Protein AF-0000000083950173 (afdb_homodimer)

pLDDT: mean 93.47, std 9.13, range [44.09, 98.94]

Nearest PDB structures (foldseek):
  7s5m-assembly2_D  TM=9.036E-01  e=3.190E-33  Mycolicibacterium smegmatis MC2 155
  2w8v-assembly1_A-2  TM=9.060E-01  e=9.647E-32  Sphingomonas paucimobilis
  4bmk-assembly1_B  TM=8.838E-01  e=9.023E-31  Sphingomonas paucimobilis
  7yjm-assembly1_A  TM=8.631E-01  e=2.759E-30  Arabidopsis thaliana
  7yjk-assembly1_E  TM=8.741E-01  e=1.116E-29  Arabidopsis thaliana

Secondary structure (DSSP, 8-state):
---HHHHHHHHHHHHHHTT----PPPBPPPPTT--EE-BSS-TT---EEEES---TTS-TT-HHHHHHHHHHHHHH-SS--S-TTTT--BHHHHHHHHHHHHHHT-SEEEEESSHHHHHHHHHHHH--TT-EEEEETT--HHHHHHHHHHT-EEEEE-TT-HHHHHHHHHHSTT-EEEEESB-TTT--B--HHHHHHHHHHHTPPEEEE-TTTTTTS--TTS--SEEEEESSSTT-SS-EEEEE-HHHHHHHHHH-HHHHTSPPPPHHHHHHHHHHHHHHHHS-HHHHHHHHHHHHHHHHHHTT--PPS-SSSEEEEEEESHHHHHHHHHHHHHTTEEEEEE-TTSS-TT-EEEEEE--TT--HHHHHHHHHHHHHHH-/---HHHHHHHHHHHHHHTT----PPEEE--STT-BEEESTTTTTSSPBEEES---TTS-TT-HHHHHHHHHHHHHH-SS--S-TTTT--BHHHHHHHHHHHHHHT-SEEEEESSHHHHHHHHHHHH--TT-EEEEETT--HHHHHHHHHHT-EEEEE-TT-HHHHHHHHHHSTT-EEEEESB-TTT--B--HHHHHHHHHHHTPPEEEE-TTTTTTS--TTS--SEEEEESSSTT-SS-EEEEE-HHHHHHHHHH-HHHHTSPPPPHHHHHHHHHHHHHHHHS-HHHHHHHHHHHHHHHHHHTT--PPS-SSSEEEEEEESHHHHHHHHHHHHHTTEEEEEE-TTSS-TT-EEEEEE--TT--HHHHHHHHHHHHHHH-

Radius of gyration: 25.6 Å; Cα contacts (8 Å, |Δi|>4): 1774; chains: 2; bounding box: 59×82×64 Å

Sequence (758 aa):
MTSLLDKMARRREELARGGLLRQRRCFAAASGRERLLHPVAQATGKPLLDFAANDYLGLARHPKVISALAKGAESYGCGSGASPLVSGYSEAHLKLEQGLCRTLGAEAALLFSCGFAANTALMKTLFSAEDTVIADKLVHASMIDGLRDSKAKIRRFAHNDMAAATRLLARHPGSAVLTETVFSMDGDRAPLGKLSHLCQEHGSPLILDDAHGFGLFESSSLPVFARLVTFGKALGGQGAAIVGSQELIDYLVANAREYIYSTALSPACCIGVLEALELIQQEPLLERLNANIALFRRSCQVAGISLMPSESPIQPLLVGESDRCMALAARLLERGFLVGAIRPPTVPKGSARLRITLSAEHREQDILALASALAELMAMTSLLDKMARRREELARGGLLRQRRCFAAASGRERLLHPVAQATGKPLLDFAANDYLGLARHPKVISALAKGAESYGCGSGASPLVSGYSEAHLKLEQGLCRTLGAEAALLFSCGFAANTALMKTLFSAEDTVIADKLVHASMIDGLRDSKAKIRRFAHNDMAAATRLLARHPGSAVLTETVFSMDGDRAPLGKLSHLCQEHGSPLILDDAHGFGLFESSSLPVFARLVTFGKALGGQGAAIVGSQELIDYLVANAREYIYSTALSPACCIGVLEALELIQQEPLLERLNANIALFRRSCQVAGISLMPSESPIQPLLVGESDRCMALAARLLERGFLVGAIRPPTVPKGSARLRITLSAEHREQDILALASALAELMA

Solvent-accessible surface area (backbone atoms only — not comparable to full-atom values): 36680 Å² total; per-residue (Å²): 129,82,46,71,68,54,52,50,51,52,51,48,51,52,29,53,75,67,68,57,66,68,66,74,56,45,22,39,71,32,76,75,78,55,52,47,37,32,46,58,88,46,76,82,50,67,58,22,41,61,23,49,44,40,30,32,46,45,33,22,62,28,68,67,24,43,50,30,22,39,50,21,12,65,36,58,9,41,11,27,17,18,21,30,73,71,55,14,26,30,46,39,48,51,52,32,32,50,50,48,16,65,73,38,72,40,73,25,49,43,77,29,52,28,48,42,56,42,36,22,29,50,31,41,58,73,38,33,65,90,35,53,35,37,29,38,63,69,51,57,67,37,48,51,53,12,31,56,64,21,45,32,42,77,44,70,25,58,69,80,35,63,70,46,44,51,53,51,40,70,76,41,69,51,30,37,37,40,43,35,45,29,34,87,75,50,15,34,63,47,62,53,70,64,50,41,51,53,24,58,75,52,64,18,46,36,35,36,40,21,47,71,21,50,90,75,54,93,60,51,84,55,79,52,58,35,36,34,38,38,21,28,20,40,36,7,15,52,16,19,33,42,35,22,43,53,67,57,44,55,48,40,67,59,56,16,58,72,52,59,71,20,61,28,48,27,24,10,40,28,31,16,34,41,44,31,58,52,43,64,75,73,45,70,37,62,61,44,26,52,52,47,48,51,50,43,54,51,48,23,49,76,59,71,47,76,60,50,75,47,89,44,54,33,48,19,34,76,60,21,46,51,68,61,26,48,50,51,41,50,54,36,42,76,73,26,34,40,53,35,65,48,35,64,87,84,34,60,84,64,51,7,20,37,37,32,25,48,27,32,56,63,48,67,67,58,44,52,49,49,38,50,50,49,41,63,69,71,99,129,82,46,70,67,54,50,50,50,52,52,50,51,53,29,54,75,67,70,58,67,67,67,73,55,36,22,37,68,23,93,61,92,54,44,27,47,38,59,48,69,78,38,91,62,58,63,28,45,74,22,46,42,40,31,30,44,43,34,21,63,28,67,67,23,43,51,30,22,38,50,21,12,68,34,57,8,42,11,28,19,20,21,31,71,70,60,14,26,32,45,40,49,49,52,31,33,50,51,50,17,65,74,39,72,40,72,26,50,44,76,28,54,28,48,41,56,42,35,23,29,50,31,40,57,74,39,31,63,89,36,55,37,37,29,38,62,70,49,57,65,36,47,52,51,12,31,56,65,22,46,32,42,78,43,68,24,59,69,80,33,64,68,46,44,50,53,52,41,71,76,40,69,50,30,38,37,39,45,37,45,30,35,90,74,52,16,34,62,47,62,54,71,62,51,42,50,53,24,60,75,54,64,18,46,37,35,36,40,23,47,72,22,50,90,75,52,93,59,50,84,55,80,53,56,34,35,34,38,38,22,29,19,41,36,7,15,53,16,19,31,44,35,23,43,54,68,57,42,55,48,41,66,58,58,18,57,70,53,61,72,20,61,28,49,27,25,10,41,29,32,15,34,41,42,31,59,52,43,66,75,74,45,70,37,61,59,42,25,51,51,46,47,51,49,42,54,52,47,23,49,75,58,69,45,76,62,50,75,47,90,45,54,34,47,19,34,78,59,22,46,50,68,59,26,50,49,52,41,51,53,36,41,76,72,26,34,39,53,33,65,47,34,64,87,83,35,60,84,64,52,6,20,36,36,32,24,48,30,31,69,62,48,70,68,57,45,53,49,50,38,51,51,50,38,60,71,71,99

Structure (mmCIF, N/CA/C/O backbone):
data_AF-0000000083950173-model_v1
#
loop_
_entity.id
_entity.type
_entity.pdbx_description
1 polymer '8-amino-7-oxononanoate synthase'
#
loop_
_atom_site.group_PDB
_atom_site.id
_atom_site.type_symbol
_atom_site.label_atom_id
_atom_site.label_alt_id
_atom_site.label_comp_id
_atom_site.label_asym_id
_atom_site.label_entity_id
_atom_site.label_seq_id
_atom_site.pdbx_PDB_ins_code
_atom_site.Cartn_x
_atom_site.Cartn_y
_atom_site.Cartn_z
_atom_site.occupancy
_atom_site.B_iso_or_equiv
_atom_site.auth_seq_id
_atom_site.auth_comp_id
_atom_site.auth_asym_id
_atom_site.auth_atom_id
_atom_site.pdbx_PDB_model_num
ATOM 1 N N . MET A 1 1 ? -31.109 7.871 -10.703 1 52.56 1 MET A N 1
ATOM 2 C CA . MET A 1 1 ? -29.766 7.328 -10.469 1 52.56 1 MET A CA 1
ATOM 3 C C . MET A 1 1 ? -29.812 6.18 -9.469 1 52.56 1 MET A C 1
ATOM 5 O O . MET A 1 1 ? -30.484 6.281 -8.43 1 52.56 1 MET A O 1
ATOM 9 N N . THR A 1 2 ? -29.5 4.977 -9.891 1 69.19 2 THR A N 1
ATOM 10 C CA . THR A 1 2 ? -29.438 3.822 -9 1 69.19 2 THR A CA 1
ATOM 11 C C . THR A 1 2 ? -28.578 4.117 -7.777 1 69.19 2 THR A C 1
ATOM 13 O O . THR A 1 2 ? -27.484 4.66 -7.902 1 69.19 2 THR A O 1
ATOM 16 N N . SER A 1 3 ? -29.25 3.957 -6.691 1 87.81 3 SER A N 1
ATOM 17 C CA . SER A 1 3 ? -28.516 4.215 -5.457 1 87.81 3 SER A CA 1
ATOM 18 C C . SER A 1 3 ? -27.312 3.281 -5.324 1 87.81 3 SER A C 1
ATOM 20 O O . SER A 1 3 ? -27.25 2.24 -5.984 1 87.81 3 SER A O 1
ATOM 22 N N . LEU A 1 4 ? -26.312 3.672 -4.637 1 92 4 LEU A N 1
ATOM 23 C CA . LEU A 1 4 ? -25.141 2.84 -4.363 1 92 4 LEU A CA 1
ATOM 24 C C . LEU A 1 4 ? -25.562 1.496 -3.777 1 92 4 LEU A C 1
ATOM 26 O O . LEU A 1 4 ? -24.984 0.46 -4.117 1 92 4 LEU A O 1
ATOM 30 N N . LEU A 1 5 ? -26.562 1.485 -2.922 1 91.44 5 LEU A N 1
ATOM 31 C CA . LEU A 1 5 ? -27.031 0.255 -2.295 1 91.44 5 LEU A CA 1
ATOM 32 C C . LEU A 1 5 ? -27.625 -0.694 -3.332 1 91.44 5 LEU A C 1
ATOM 34 O O . LEU A 1 5 ? -27.391 -1.904 -3.271 1 91.44 5 LEU A O 1
ATOM 38 N N . ASP A 1 6 ? -28.359 -0.097 -4.227 1 92.62 6 ASP A N 1
ATOM 39 C CA . ASP A 1 6 ? -28.938 -0.904 -5.293 1 92.62 6 ASP A CA 1
ATOM 40 C C . ASP A 1 6 ? -27.859 -1.485 -6.199 1 92.62 6 ASP A C 1
ATOM 42 O O . ASP A 1 6 ? -27.938 -2.643 -6.617 1 92.62 6 ASP A O 1
ATOM 46 N N . LYS A 1 7 ? -26.938 -0.669 -6.488 1 93.06 7 LYS A N 1
ATOM 47 C CA . LYS A 1 7 ? -25.812 -1.114 -7.309 1 93.06 7 LYS A CA 1
ATOM 48 C C . LYS A 1 7 ? -25.078 -2.27 -6.641 1 93.06 7 LYS A C 1
ATOM 50 O O . LYS A 1 7 ? -24.719 -3.252 -7.301 1 93.06 7 LYS A O 1
ATOM 55 N N . MET A 1 8 ? -24.812 -2.162 -5.398 1 94.94 8 MET A N 1
ATOM 56 C CA . MET A 1 8 ? -24.109 -3.186 -4.637 1 94.94 8 MET A CA 1
ATOM 57 C C . MET A 1 8 ? -24.906 -4.477 -4.574 1 94.94 8 MET A C 1
ATOM 59 O O . MET A 1 8 ? -24.359 -5.57 -4.73 1 94.94 8 MET A O 1
ATOM 63 N N . ALA A 1 9 ? -26.172 -4.367 -4.379 1 94.12 9 ALA A N 1
ATOM 64 C CA . ALA A 1 9 ? -27.047 -5.535 -4.301 1 94.12 9 ALA A CA 1
ATOM 65 C C . ALA A 1 9 ? -27.094 -6.273 -5.633 1 94.12 9 ALA A C 1
ATOM 67 O O . ALA A 1 9 ? -27.047 -7.504 -5.672 1 94.12 9 ALA A O 1
ATOM 68 N N . ARG A 1 10 ? -27.219 -5.543 -6.664 1 94.31 10 ARG A N 1
ATOM 69 C CA . ARG A 1 10 ? -27.266 -6.129 -7.996 1 94.31 10 ARG A CA 1
ATOM 70 C C . ARG A 1 10 ? -25.969 -6.867 -8.32 1 94.31 10 ARG A C 1
ATOM 72 O O . ARG A 1 10 ? -26 -7.98 -8.852 1 94.31 10 ARG A O 1
ATOM 79 N N . ARG A 1 11 ? -24.859 -6.199 -8.039 1 93.38 11 ARG A N 1
ATOM 80 C CA . ARG A 1 11 ? -23.562 -6.82 -8.289 1 93.38 11 ARG A CA 1
ATOM 81 C C . ARG A 1 11 ? -23.391 -8.086 -7.457 1 93.38 11 ARG A C 1
ATOM 83 O O . ARG A 1 11 ? -22.844 -9.078 -7.938 1 93.38 11 ARG A O 1
ATOM 90 N N . ARG A 1 12 ? -23.828 -8.062 -6.238 1 92.06 12 ARG A N 1
ATOM 91 C CA . ARG A 1 12 ? -23.75 -9.227 -5.367 1 92.06 12 ARG A CA 1
ATOM 92 C C . ARG A 1 12 ? -24.547 -10.391 -5.949 1 92.06 12 ARG A C 1
ATOM 94 O O . ARG A 1 12 ? -24.094 -11.539 -5.93 1 92.06 12 ARG A O 1
ATOM 101 N N . GLU A 1 13 ? -25.672 -10.078 -6.418 1 93.56 13 GLU A N 1
ATOM 102 C CA . GLU A 1 13 ? -26.516 -11.102 -7.035 1 93.56 13 GLU A CA 1
ATOM 103 C C . GLU A 1 13 ? -25.859 -11.68 -8.281 1 93.56 13 GLU A C 1
ATOM 105 O O . GLU A 1 13 ? -25.922 -12.891 -8.516 1 93.56 13 GLU A O 1
ATOM 110 N N . GLU A 1 14 ? -25.297 -10.82 -9.008 1 92 14 GLU A N 1
ATOM 111 C CA . GLU A 1 14 ? -24.594 -11.25 -10.211 1 92 14 GLU A CA 1
ATOM 112 C C . GLU A 1 14 ? -23.453 -12.203 -9.875 1 92 14 GLU A C 1
ATOM 114 O O . GLU A 1 14 ? -23.281 -13.234 -10.523 1 92 14 GLU A O 1
ATOM 119 N N . LEU A 1 15 ? -22.688 -11.844 -8.891 1 88.19 15 LEU A N 1
ATOM 120 C CA . LEU A 1 15 ? -21.547 -12.672 -8.477 1 88.19 15 LEU A CA 1
ATOM 121 C C . LEU A 1 15 ? -22.031 -14 -7.895 1 88.19 15 LEU A C 1
ATOM 123 O O . LEU A 1 15 ? -21.438 -15.047 -8.156 1 88.19 15 LEU A O 1
ATOM 127 N N . ALA A 1 16 ? -23.062 -13.93 -7.113 1 88.06 16 ALA A N 1
ATOM 128 C CA . ALA A 1 16 ? -23.641 -15.141 -6.523 1 88.06 16 ALA A CA 1
ATOM 129 C C . ALA A 1 16 ? -24.109 -16.109 -7.602 1 88.06 16 ALA A C 1
ATOM 131 O O . ALA A 1 16 ? -23.859 -17.312 -7.512 1 88.06 16 ALA A O 1
ATOM 132 N N . ARG A 1 17 ? -24.734 -15.602 -8.609 1 87.19 17 ARG A N 1
ATOM 133 C CA . ARG A 1 17 ? -25.234 -16.422 -9.703 1 87.19 17 ARG A CA 1
ATOM 134 C C . ARG A 1 17 ? -24.094 -17.062 -10.484 1 87.19 17 ARG A C 1
ATOM 136 O O . ARG A 1 17 ? -24.219 -18.188 -10.977 1 87.19 17 ARG A O 1
ATOM 143 N N . GLY A 1 18 ? -22.984 -16.375 -10.531 1 79.5 18 GLY A N 1
ATOM 144 C CA . GLY A 1 18 ? -21.844 -16.875 -11.266 1 79.5 18 GLY A CA 1
ATOM 145 C C . GLY A 1 18 ? -20.906 -17.703 -10.406 1 79.5 18 GLY A C 1
ATOM 146 O O . GLY A 1 18 ? -19.891 -18.203 -10.898 1 79.5 18 GLY A O 1
ATOM 147 N N . GLY A 1 19 ? -21.266 -17.875 -9.156 1 77.25 19 GLY A N 1
ATOM 148 C CA . GLY A 1 19 ? -20.391 -18.609 -8.258 1 77.25 19 GLY A CA 1
ATOM 149 C C . GLY A 1 19 ? -19.078 -17.906 -7.992 1 77.25 19 GLY A C 1
ATOM 150 O O . GLY A 1 19 ? -18.047 -18.531 -7.797 1 77.25 19 GLY A O 1
ATOM 151 N N . LEU A 1 20 ? -19.094 -16.547 -8.031 1 77.44 20 LEU A N 1
ATOM 152 C CA . LEU A 1 20 ? -17.859 -15.773 -7.965 1 77.44 20 LEU A CA 1
ATOM 153 C C . LEU A 1 20 ? -17.75 -15.023 -6.641 1 77.44 20 LEU A C 1
ATOM 155 O O . LEU A 1 20 ? -16.891 -14.164 -6.473 1 77.44 20 LEU A O 1
ATOM 159 N N . LEU A 1 21 ? -18.688 -15.391 -5.766 1 81.12 21 LEU A N 1
ATOM 160 C CA . LEU A 1 21 ? -18.562 -14.766 -4.453 1 81.12 21 LEU A CA 1
ATOM 161 C C . LEU A 1 21 ? -17.281 -15.195 -3.76 1 81.12 21 LEU A C 1
ATOM 163 O O . LEU A 1 21 ? -16.875 -16.359 -3.84 1 81.12 21 LEU A O 1
ATOM 167 N N . ARG A 1 22 ? -16.594 -14.266 -3.215 1 81.56 22 ARG A N 1
ATOM 168 C CA . ARG A 1 22 ? -15.312 -14.508 -2.547 1 81.56 22 ARG A CA 1
ATOM 169 C C . ARG A 1 22 ? -15.484 -14.5 -1.031 1 81.56 22 ARG A C 1
ATOM 171 O O . ARG A 1 22 ? -16.328 -13.789 -0.498 1 81.56 22 ARG A O 1
ATOM 178 N N . GLN A 1 23 ? -14.828 -15.414 -0.463 1 80.75 23 GLN A N 1
ATOM 179 C CA . GLN A 1 23 ? -14.805 -15.477 0.994 1 80.75 23 GLN A CA 1
ATOM 180 C C . GLN A 1 23 ? -13.375 -15.531 1.523 1 80.75 23 GLN A C 1
ATOM 182 O O . GLN A 1 23 ? -12.508 -16.172 0.928 1 80.75 23 GLN A O 1
ATOM 187 N N . ARG A 1 24 ? -13.25 -14.859 2.652 1 88.12 24 ARG A N 1
ATOM 188 C CA . ARG A 1 24 ? -11.953 -14.898 3.324 1 88.12 24 ARG A CA 1
ATOM 189 C C . ARG A 1 24 ? -11.898 -16.031 4.348 1 88.12 24 ARG A C 1
ATOM 191 O O . ARG A 1 24 ? -12.836 -16.203 5.125 1 88.12 24 ARG A O 1
ATOM 198 N N . ARG A 1 25 ? -10.797 -16.828 4.254 1 85.31 25 ARG A N 1
ATOM 199 C CA . ARG A 1 25 ? -10.508 -17.828 5.281 1 85.31 25 ARG A CA 1
ATOM 200 C C . ARG A 1 25 ? -9.469 -17.312 6.27 1 85.31 25 ARG A C 1
ATOM 202 O O . ARG A 1 25 ? -8.352 -16.969 5.883 1 85.31 25 ARG A O 1
ATOM 209 N N . CYS A 1 26 ? -9.859 -17.328 7.52 1 90.44 26 CYS A N 1
ATOM 210 C CA . CYS A 1 26 ? -8.977 -16.766 8.539 1 90.44 26 CYS A CA 1
ATOM 211 C C . CYS A 1 26 ? -8.125 -17.859 9.172 1 90.44 26 CYS A C 1
ATOM 213 O O . CYS A 1 26 ? -8.625 -18.922 9.516 1 90.44 26 CYS A O 1
ATOM 215 N N . PHE A 1 27 ? -6.836 -17.531 9.336 1 88.25 27 PHE A N 1
ATOM 216 C CA . PHE A 1 27 ? -5.914 -18.516 9.883 1 88.25 27 PHE A CA 1
ATOM 217 C C . PHE A 1 27 ? -5.332 -18.047 11.203 1 88.25 27 PHE A C 1
ATOM 219 O O . PHE A 1 27 ? -5 -16.859 11.352 1 88.25 27 PHE A O 1
ATOM 226 N N . ALA A 1 28 ? -5.109 -18.969 12.086 1 87.56 28 ALA A N 1
ATOM 227 C CA . ALA A 1 28 ? -4.613 -18.672 13.422 1 87.56 28 ALA A CA 1
ATOM 228 C C . ALA A 1 28 ? -3.09 -18.578 13.438 1 87.56 28 ALA A C 1
ATOM 230 O O . ALA A 1 28 ? -2.436 -18.891 12.438 1 87.56 28 ALA A O 1
ATOM 231 N N . ALA A 1 29 ? -2.637 -18.156 14.547 1 81.38 29 ALA A N 1
ATOM 232 C CA . ALA A 1 29 ? -1.193 -18.078 14.766 1 81.38 29 ALA A CA 1
ATOM 233 C C . ALA A 1 29 ? -0.544 -19.453 14.672 1 81.38 29 ALA A C 1
ATOM 235 O O . ALA A 1 29 ? -1.164 -20.469 15.016 1 81.38 29 ALA A O 1
ATOM 236 N N . ALA A 1 30 ? 0.573 -19.391 14.016 1 72.75 30 ALA A N 1
ATOM 237 C CA . ALA A 1 30 ? 1.306 -20.641 13.859 1 72.75 30 ALA A CA 1
ATOM 238 C C . ALA A 1 30 ? 2.457 -20.734 14.852 1 72.75 30 ALA A C 1
ATOM 240 O O . ALA A 1 30 ? 2.99 -19.703 15.289 1 72.75 30 ALA A O 1
ATOM 241 N N . SER A 1 31 ? 2.576 -21.953 15.305 1 69 31 SER A N 1
ATOM 242 C CA . SER A 1 31 ? 3.768 -22.203 16.109 1 69 31 SER A CA 1
ATOM 243 C C . SER A 1 31 ? 4.91 -22.734 15.258 1 69 31 SER A C 1
ATOM 245 O O . SER A 1 31 ? 4.703 -23.609 14.406 1 69 31 SER A O 1
ATOM 247 N N . GLY A 1 32 ? 5.902 -22.125 15.258 1 63.19 32 GLY A N 1
ATOM 248 C CA . GLY A 1 32 ? 7.086 -22.594 14.562 1 63.19 32 GLY A CA 1
ATOM 249 C C . GLY A 1 32 ? 7.09 -22.266 13.086 1 63.19 32 GLY A C 1
ATOM 250 O O . GLY A 1 32 ? 6.371 -21.359 12.648 1 63.19 32 GLY A O 1
ATOM 251 N N . ARG A 1 33 ? 7.898 -22.812 12.305 1 60.69 33 ARG A N 1
ATOM 252 C CA . ARG A 1 33 ? 8.117 -22.531 10.883 1 60.69 33 ARG A CA 1
ATOM 253 C C . ARG A 1 33 ? 7.305 -23.484 10.008 1 60.69 33 ARG A C 1
ATOM 255 O O . ARG A 1 33 ? 7.461 -23.5 8.789 1 60.69 33 ARG A O 1
ATOM 262 N N . GLU A 1 34 ? 6.402 -24.125 10.664 1 64.62 34 GLU A N 1
ATOM 263 C CA . GLU A 1 34 ? 5.641 -25.094 9.875 1 64.62 34 GLU A CA 1
ATOM 264 C C . GLU A 1 34 ? 4.555 -24.391 9.055 1 64.62 34 GLU A C 1
ATOM 266 O O . GLU A 1 34 ? 3.975 -23.406 9.5 1 64.62 34 GLU A O 1
ATOM 271 N N . ARG A 1 35 ? 4.461 -24.859 7.891 1 71.19 35 ARG A N 1
ATOM 272 C CA . ARG A 1 35 ? 3.451 -24.359 6.965 1 71.19 35 ARG A CA 1
ATOM 273 C C . ARG A 1 35 ? 2.062 -24.859 7.352 1 71.19 35 ARG A C 1
ATOM 275 O O . ARG A 1 35 ? 1.289 -25.281 6.492 1 71.19 35 ARG A O 1
ATOM 282 N N . LEU A 1 36 ? 1.823 -24.828 8.617 1 73.25 36 LEU A N 1
ATOM 283 C CA . LEU A 1 36 ? 0.528 -25.25 9.141 1 73.25 36 LEU A CA 1
ATOM 284 C C . LEU A 1 36 ? -0.369 -24.047 9.422 1 73.25 36 LEU A C 1
ATOM 286 O O . LEU A 1 36 ? 0.064 -23.078 10.047 1 73.25 36 LEU A O 1
ATOM 290 N N . LEU A 1 37 ? -1.538 -24.156 8.844 1 76.06 37 LEU A N 1
ATOM 291 C CA . LEU A 1 37 ? -2.553 -23.125 9.039 1 76.06 37 LEU A CA 1
ATOM 292 C C . LEU A 1 37 ? -3.738 -23.672 9.828 1 76.06 37 LEU A C 1
ATOM 294 O O . LEU A 1 37 ? -4.203 -24.781 9.555 1 76.06 37 LEU A O 1
ATOM 298 N N . HIS A 1 38 ? -4.105 -22.922 10.828 1 69.44 38 HIS A N 1
ATOM 299 C CA . HIS A 1 38 ? -5.273 -23.297 11.617 1 69.44 38 HIS A CA 1
ATOM 300 C C . HIS A 1 38 ? -6.445 -22.375 11.336 1 69.44 38 HIS A C 1
ATOM 302 O O . HIS A 1 38 ? -6.461 -21.219 11.789 1 69.44 38 HIS A O 1
ATOM 308 N N . PRO A 1 39 ? -7.449 -22.906 10.586 1 71.19 39 PRO A N 1
ATOM 309 C CA . PRO A 1 39 ? -8.625 -22.062 10.359 1 71.19 39 PRO A CA 1
ATOM 310 C C . PRO A 1 39 ? -9.375 -21.734 11.648 1 71.19 39 PRO A C 1
ATOM 312 O O . PRO A 1 39 ? -9.547 -22.594 12.508 1 71.19 39 PRO A O 1
ATOM 315 N N . VAL A 1 40 ? -9.695 -20.484 11.945 1 70.06 40 VAL A N 1
ATOM 316 C CA . VAL A 1 40 ? -10.359 -20.047 13.172 1 70.06 40 VAL A CA 1
ATOM 317 C C . VAL A 1 40 ? -11.805 -20.531 13.18 1 70.06 40 VAL A C 1
ATOM 319 O O . VAL A 1 40 ? -12.32 -20.953 14.211 1 70.06 40 VAL A O 1
ATOM 322 N N . ALA A 1 41 ? -12.711 -20.172 12.305 1 61.19 41 ALA A N 1
ATOM 323 C CA . ALA A 1 41 ? -14.125 -20.547 12.344 1 61.19 41 ALA A CA 1
ATOM 324 C C . ALA A 1 41 ? -14.281 -22.062 12.445 1 61.19 41 ALA A C 1
ATOM 326 O O . ALA A 1 41 ? -15.25 -22.547 13.031 1 61.19 41 ALA A O 1
ATOM 327 N N . GLN A 1 42 ? -13.445 -22.766 11.789 1 56.91 42 GLN A N 1
ATOM 328 C CA . GLN A 1 42 ? -13.734 -24.203 11.758 1 56.91 42 GLN A CA 1
ATOM 329 C C . GLN A 1 42 ? -13.094 -24.922 12.938 1 56.91 42 GLN A C 1
ATOM 331 O O . GLN A 1 42 ? -11.859 -25 13.031 1 56.91 42 GLN A O 1
ATOM 336 N N . ALA A 1 43 ? -13.648 -24.594 14.195 1 45.22 43 ALA A N 1
ATOM 337 C CA . ALA A 1 43 ? -13.297 -25.25 15.453 1 45.22 43 ALA A CA 1
ATOM 338 C C . ALA A 1 43 ? -12.547 -26.547 15.203 1 45.22 43 ALA A C 1
ATOM 340 O O . ALA A 1 43 ? -11.68 -26.938 15.992 1 45.22 43 ALA A O 1
ATOM 341 N N . THR A 1 44 ? -13.172 -27.281 14.688 1 46.12 44 THR A N 1
ATOM 342 C CA . THR A 1 44 ? -12.734 -28.672 14.609 1 46.12 44 THR A CA 1
ATOM 343 C C . THR A 1 44 ? -11.508 -28.812 13.703 1 46.12 44 THR A C 1
ATOM 345 O O . THR A 1 44 ? -11.18 -29.906 13.258 1 46.12 44 THR A O 1
ATOM 348 N N . GLY A 1 45 ? -10.992 -27.672 13.148 1 56.44 45 GLY A N 1
ATOM 349 C CA . GLY A 1 45 ? -10.344 -27.969 11.883 1 56.44 45 GLY A CA 1
ATOM 350 C C . GLY A 1 45 ? -8.875 -28.344 12.039 1 56.44 45 GLY A C 1
ATOM 351 O O . GLY A 1 45 ? -8.227 -27.922 12.992 1 56.44 45 GLY A O 1
ATOM 352 N N . LYS A 1 46 ? -8.602 -29.5 11.688 1 70.88 46 LYS A N 1
ATOM 353 C CA . LYS A 1 46 ? -7.27 -30.047 11.469 1 70.88 46 LYS A CA 1
ATOM 354 C C . LYS A 1 46 ? -6.367 -29.047 10.766 1 70.88 46 LYS A C 1
ATOM 356 O O . LYS A 1 46 ? -6.832 -28.25 9.953 1 70.88 46 LYS A O 1
ATOM 361 N N . PRO A 1 47 ? -5.098 -28.906 11.242 1 84.19 47 PRO A N 1
ATOM 362 C CA . PRO A 1 47 ? -4.141 -28.031 10.547 1 84.19 47 PRO A CA 1
ATOM 363 C C . PRO A 1 47 ? -4.043 -28.344 9.055 1 84.19 47 PRO A C 1
ATOM 365 O O . PRO A 1 47 ? -4.254 -29.484 8.641 1 84.19 47 PRO A O 1
ATOM 368 N N . LEU A 1 48 ? -3.842 -27.266 8.391 1 90.19 48 LEU A N 1
ATOM 369 C CA . LEU A 1 48 ? -3.666 -27.391 6.945 1 90.19 48 LEU A CA 1
ATOM 370 C C . LEU A 1 48 ? -2.215 -27.125 6.551 1 90.19 48 LEU A C 1
ATOM 372 O O . LEU A 1 48 ? -1.561 -26.25 7.113 1 90.19 48 LEU A O 1
ATOM 376 N N . LEU A 1 49 ? -1.708 -28 5.715 1 92.44 49 LEU A N 1
ATOM 377 C CA . LEU A 1 49 ? -0.438 -27.703 5.059 1 92.44 49 LEU A CA 1
ATOM 378 C C . LEU A 1 49 ? -0.625 -26.672 3.943 1 92.44 49 LEU A C 1
ATOM 380 O O . LEU A 1 49 ? -1.429 -26.891 3.031 1 92.44 49 LEU A O 1
ATOM 384 N N . ASP A 1 50 ? 0.15 -25.625 4.055 1 93.81 50 ASP A N 1
ATOM 385 C CA . ASP A 1 50 ? -0.021 -24.5 3.135 1 93.81 50 ASP A CA 1
ATOM 386 C C . ASP A 1 50 ? 0.799 -24.703 1.862 1 93.81 50 ASP A C 1
ATOM 388 O O . ASP A 1 50 ? 2.025 -24.578 1.883 1 93.81 50 ASP A O 1
ATOM 392 N N . PHE A 1 51 ? 0.156 -24.969 0.75 1 96.88 51 PHE A N 1
ATOM 393 C CA . PHE A 1 51 ? 0.751 -25.047 -0.58 1 96.88 51 PHE A CA 1
ATOM 394 C C . PHE A 1 51 ? 0.165 -23.969 -1.495 1 96.88 51 PHE A C 1
ATOM 396 O O . PHE A 1 51 ? 0.053 -24.188 -2.705 1 96.88 51 PHE A O 1
ATOM 403 N N . ALA A 1 52 ? -0.276 -22.844 -0.836 1 95.5 52 ALA A N 1
ATOM 404 C CA . ALA A 1 52 ? -0.92 -21.781 -1.612 1 95.5 52 ALA A CA 1
ATOM 405 C C . ALA A 1 52 ? -0.158 -20.469 -1.487 1 95.5 52 ALA A C 1
ATOM 407 O O . ALA A 1 52 ? -0.239 -19.609 -2.369 1 95.5 52 ALA A O 1
ATOM 408 N N . ALA A 1 53 ? 0.654 -20.25 -0.445 1 95.06 53 ALA A N 1
ATOM 409 C CA . ALA A 1 53 ? 1.324 -18.984 -0.154 1 95.06 53 ALA A CA 1
ATOM 410 C C . ALA A 1 53 ? 2.539 -18.797 -1.056 1 95.06 53 ALA A C 1
ATOM 412 O O . ALA A 1 53 ? 3.139 -19.766 -1.522 1 95.06 53 ALA A O 1
ATOM 413 N N . ASN A 1 54 ? 2.92 -17.484 -1.195 1 97.56 54 ASN A N 1
ATOM 414 C CA . ASN A 1 54 ? 4.055 -17.125 -2.039 1 97.56 54 ASN A CA 1
ATOM 415 C C . ASN A 1 54 ? 5.32 -16.891 -1.214 1 97.56 54 ASN A C 1
ATOM 417 O O . ASN A 1 54 ? 6.281 -16.297 -1.697 1 97.56 54 ASN A O 1
ATOM 421 N N . ASP A 1 55 ? 5.297 -17.281 0.05 1 96.62 55 ASP A N 1
ATOM 422 C CA . ASP A 1 55 ? 6.512 -17.219 0.858 1 96.62 55 ASP A CA 1
ATOM 423 C C . ASP A 1 55 ? 7.496 -18.328 0.446 1 96.62 55 ASP A C 1
ATOM 425 O O . ASP A 1 55 ? 7.77 -19.234 1.222 1 96.62 55 ASP A O 1
ATOM 429 N N . TYR A 1 56 ? 8.156 -18.141 -0.709 1 97.88 56 TYR A N 1
ATOM 430 C CA . TYR A 1 56 ? 8.898 -19.172 -1.408 1 97.88 56 TYR A CA 1
ATOM 431 C C . TYR A 1 56 ? 10.109 -19.625 -0.598 1 97.88 56 TYR A C 1
ATOM 433 O O . TYR A 1 56 ? 10.461 -20.797 -0.59 1 97.88 56 TYR A O 1
ATOM 441 N N . LEU A 1 57 ? 10.711 -18.688 0.081 1 97.75 57 LEU A N 1
ATOM 442 C CA . LEU A 1 57 ? 11.984 -18.984 0.718 1 97.75 57 LEU A CA 1
ATOM 443 C C . LEU A 1 57 ? 11.82 -19.109 2.23 1 97.75 57 LEU A C 1
ATOM 445 O O . LEU A 1 57 ? 12.805 -19.266 2.953 1 97.75 57 LEU A O 1
ATOM 449 N N . GLY A 1 58 ? 10.586 -19.016 2.734 1 95.81 58 GLY A N 1
ATOM 450 C CA . GLY A 1 58 ? 10.297 -19.203 4.148 1 95.81 58 GLY A CA 1
ATOM 451 C C . GLY A 1 58 ? 10.867 -18.094 5.023 1 95.81 58 GLY A C 1
ATOM 452 O O . GLY A 1 58 ? 11.289 -18.344 6.152 1 95.81 58 GLY A O 1
ATOM 453 N N . LEU A 1 59 ? 10.875 -16.891 4.523 1 97.44 59 LEU A N 1
ATOM 454 C CA . LEU A 1 59 ? 11.57 -15.828 5.242 1 97.44 59 LEU A CA 1
ATOM 455 C C . LEU A 1 59 ? 10.594 -15.016 6.09 1 97.44 59 LEU A C 1
ATOM 457 O O . LEU A 1 59 ? 11.016 -14.258 6.965 1 97.44 59 LEU A O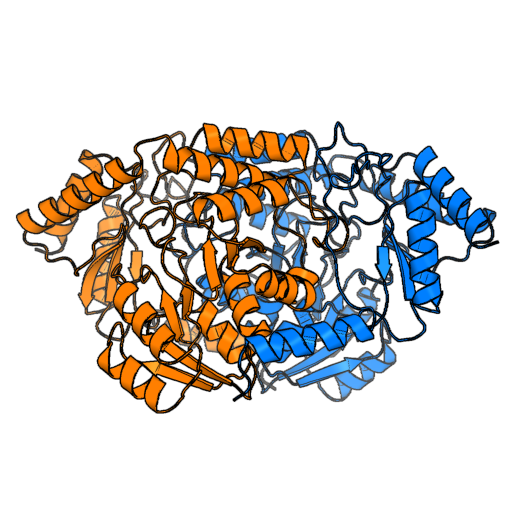 1
ATOM 461 N N . ALA A 1 60 ? 9.273 -15.188 5.957 1 96.5 60 ALA A N 1
ATOM 462 C CA . ALA A 1 60 ? 8.281 -14.383 6.656 1 96.5 60 ALA A CA 1
ATOM 463 C C . ALA A 1 60 ? 8.375 -14.586 8.164 1 96.5 60 ALA A C 1
ATOM 465 O O . ALA A 1 60 ? 8.086 -13.672 8.945 1 96.5 60 ALA A O 1
ATOM 466 N N . ARG A 1 61 ? 8.812 -15.766 8.555 1 94.5 61 ARG A N 1
ATOM 467 C CA . ARG A 1 61 ? 8.898 -16.047 9.984 1 94.5 61 ARG A CA 1
ATOM 468 C C . ARG A 1 61 ? 10.32 -16.422 10.391 1 94.5 61 ARG A C 1
ATOM 470 O O . ARG A 1 61 ? 10.539 -17.078 11.406 1 94.5 61 ARG A O 1
ATOM 477 N N . HIS A 1 62 ? 11.266 -16.125 9.57 1 96.38 62 HIS A N 1
ATOM 478 C CA . HIS A 1 62 ? 12.664 -16.375 9.906 1 96.38 62 HIS A CA 1
ATOM 479 C C . HIS A 1 62 ? 13.094 -15.547 11.109 1 96.38 62 HIS A C 1
ATOM 481 O O . HIS A 1 62 ? 12.898 -14.328 11.133 1 96.38 62 HIS A O 1
ATOM 487 N N . PRO A 1 63 ? 13.75 -16.156 12.094 1 96.5 63 PRO A N 1
ATOM 488 C CA . PRO A 1 63 ? 14.062 -15.461 13.336 1 96.5 63 PRO A CA 1
ATOM 489 C C . PRO A 1 63 ? 14.922 -14.219 13.109 1 96.5 63 PRO A C 1
ATOM 491 O O . PRO A 1 63 ? 14.719 -13.188 13.758 1 96.5 63 PRO A O 1
ATOM 494 N N . LYS A 1 64 ? 15.859 -14.266 12.188 1 98.25 64 LYS A N 1
ATOM 495 C CA . LYS A 1 64 ? 16.734 -13.133 11.93 1 98.25 64 LYS A CA 1
ATOM 496 C C . LYS A 1 64 ? 15.969 -11.984 11.281 1 98.25 64 LYS A C 1
ATOM 498 O O . LYS A 1 64 ? 16.281 -10.812 11.516 1 98.25 64 LYS A O 1
ATOM 503 N N . VAL A 1 65 ? 14.969 -12.305 10.438 1 98.44 65 VAL A N 1
ATOM 504 C CA . VAL A 1 65 ? 14.148 -11.273 9.805 1 98.44 65 VAL A CA 1
ATOM 505 C C . VAL A 1 65 ? 13.258 -10.609 10.852 1 98.44 65 VAL A C 1
ATOM 507 O O . VAL A 1 65 ? 13.125 -9.383 10.867 1 98.44 65 VAL A O 1
ATOM 510 N N . ILE A 1 66 ? 12.695 -11.445 11.766 1 98.06 66 ILE A N 1
ATOM 511 C CA . ILE A 1 66 ? 11.844 -10.938 12.836 1 98.06 66 ILE A CA 1
ATOM 512 C C . ILE A 1 66 ? 12.648 -10.016 13.75 1 98.06 66 ILE A C 1
ATOM 514 O O . ILE A 1 66 ? 12.195 -8.922 14.102 1 98.06 66 ILE A O 1
ATOM 518 N N . SER A 1 67 ? 13.836 -10.453 14.062 1 98.62 67 SER A N 1
ATOM 519 C CA . SER A 1 67 ? 14.711 -9.648 14.914 1 98.62 67 SER A CA 1
ATOM 520 C C . SER A 1 67 ? 15.078 -8.328 14.242 1 98.62 67 SER A C 1
ATOM 522 O O . SER A 1 67 ? 15.094 -7.281 14.891 1 98.62 67 SER A O 1
ATOM 524 N N . ALA A 1 68 ? 15.367 -8.367 12.977 1 98.81 68 ALA A N 1
ATOM 525 C CA . ALA A 1 68 ? 15.719 -7.164 12.227 1 98.81 68 ALA A CA 1
ATOM 526 C C . ALA A 1 68 ? 14.539 -6.195 12.156 1 98.81 68 ALA A C 1
ATOM 528 O O . ALA A 1 68 ? 14.727 -4.98 12.266 1 98.81 68 ALA A O 1
ATOM 529 N N . LEU A 1 69 ? 13.375 -6.742 11.953 1 98.69 69 LEU A N 1
ATOM 530 C CA . LEU A 1 69 ? 12.164 -5.922 11.961 1 98.69 69 LEU A CA 1
ATOM 531 C C . LEU A 1 69 ? 12.023 -5.176 13.281 1 98.69 69 LEU A C 1
ATOM 533 O O . LEU A 1 69 ? 11.773 -3.967 13.289 1 98.69 69 LEU A O 1
ATOM 537 N N . ALA A 1 70 ? 12.172 -5.895 14.359 1 98 70 ALA A N 1
ATOM 538 C CA . ALA A 1 70 ? 12.047 -5.305 15.695 1 98 70 ALA A CA 1
ATOM 539 C C . ALA A 1 70 ? 13.102 -4.223 15.914 1 98 70 ALA A C 1
ATOM 541 O O . ALA A 1 70 ? 12.797 -3.152 16.453 1 98 70 ALA A O 1
ATOM 542 N N . LYS A 1 71 ? 14.312 -4.484 15.492 1 97.19 71 LYS A N 1
ATOM 543 C CA . LYS A 1 71 ? 15.391 -3.51 15.617 1 97.19 71 LYS A CA 1
ATOM 544 C C . LYS A 1 71 ? 15.109 -2.27 14.773 1 97.19 71 LYS A C 1
ATOM 546 O O . LYS A 1 71 ? 15.414 -1.149 15.18 1 97.19 71 LYS A O 1
ATOM 551 N N . GLY A 1 72 ? 14.594 -2.506 13.586 1 97 72 GLY A N 1
ATOM 552 C CA . GLY A 1 72 ? 14.195 -1.389 12.742 1 97 72 GLY A CA 1
ATOM 553 C C . GLY A 1 72 ? 13.148 -0.5 13.383 1 97 72 GLY A C 1
ATOM 554 O O . GLY A 1 72 ? 13.234 0.727 13.305 1 97 72 GLY A O 1
ATOM 555 N N . ALA A 1 73 ? 12.172 -1.16 14.016 1 96.81 73 ALA A N 1
ATOM 556 C CA . ALA A 1 73 ? 11.133 -0.404 14.711 1 96.81 73 ALA A CA 1
ATOM 557 C C . ALA A 1 73 ? 11.719 0.418 15.852 1 96.81 73 ALA A C 1
ATOM 559 O O . ALA A 1 73 ? 11.328 1.569 16.062 1 96.81 73 ALA A O 1
ATOM 560 N N . GLU A 1 74 ? 12.633 -0.133 16.562 1 94.62 74 GLU A N 1
ATOM 561 C CA . GLU A 1 74 ? 13.273 0.548 17.688 1 94.62 74 GLU A CA 1
ATOM 562 C C . GLU A 1 74 ? 14.062 1.768 17.203 1 94.62 74 GLU A C 1
ATOM 564 O O . GLU A 1 74 ? 14.016 2.824 17.844 1 94.62 74 GLU A O 1
ATOM 569 N N . SER A 1 75 ? 14.719 1.6 16.094 1 92.88 75 SER A N 1
ATOM 570 C CA . SER A 1 75 ? 15.641 2.629 15.625 1 92.88 75 SER A CA 1
ATOM 571 C C . SER A 1 75 ? 14.914 3.711 14.836 1 92.88 75 SER A C 1
ATOM 573 O O . SER A 1 75 ? 15.289 4.883 14.883 1 92.88 75 SER A O 1
ATOM 575 N N . TYR A 1 76 ? 13.844 3.281 14.078 1 93.62 76 TYR A N 1
ATOM 576 C CA . TYR A 1 76 ? 13.297 4.211 13.102 1 93.62 76 TYR A CA 1
ATOM 577 C C . TYR A 1 76 ? 11.789 4.352 13.273 1 93.62 76 TYR A C 1
ATOM 579 O O . TYR A 1 76 ? 11.18 5.285 12.734 1 93.62 76 TYR A O 1
ATOM 587 N N . GLY A 1 77 ? 11.133 3.451 14.008 1 94.19 77 GLY A N 1
ATOM 588 C CA . GLY A 1 77 ? 9.695 3.508 14.211 1 94.19 77 GLY A CA 1
ATOM 589 C C . GLY A 1 77 ? 8.945 2.416 13.469 1 94.19 77 GLY A C 1
ATOM 590 O O . GLY A 1 77 ? 9.438 1.889 12.469 1 94.19 77 GLY A O 1
ATOM 591 N N . CYS A 1 78 ? 7.75 2.1 13.977 1 97.25 78 CYS A N 1
ATOM 592 C CA . CYS A 1 78 ? 6.863 1.13 13.344 1 97.25 78 CYS A CA 1
ATOM 593 C C . CYS A 1 78 ? 6.266 1.694 12.055 1 97.25 78 CYS A C 1
ATOM 595 O O . CYS A 1 78 ? 5.891 0.939 11.156 1 97.25 78 CYS A O 1
ATOM 597 N N . GLY A 1 79 ? 6.141 2.975 11.961 1 97.06 79 GLY A N 1
ATOM 598 C CA . GLY A 1 79 ? 5.664 3.695 10.789 1 97.06 79 GLY A CA 1
ATOM 599 C C . GLY A 1 79 ? 6.504 4.914 10.461 1 97.06 79 GLY A C 1
ATOM 600 O O . GLY A 1 79 ? 7.301 5.371 11.289 1 97.06 79 GLY A O 1
ATOM 601 N N . SER A 1 80 ? 6.316 5.445 9.25 1 96.31 80 SER A N 1
ATOM 602 C CA . SER A 1 80 ? 7.164 6.531 8.766 1 96.31 80 SER A CA 1
ATOM 603 C C . SER A 1 80 ? 6.59 7.891 9.141 1 96.31 80 SER A C 1
ATOM 605 O O . SER A 1 80 ? 7.305 8.891 9.156 1 96.31 80 SER A O 1
ATOM 607 N N . GLY A 1 81 ? 5.328 7.945 9.328 1 93.56 81 GLY A N 1
ATOM 608 C CA . GLY A 1 81 ? 4.695 9.133 9.875 1 93.56 81 GLY A CA 1
ATOM 609 C C . GLY A 1 81 ? 4.469 10.219 8.844 1 93.56 81 GLY A C 1
ATOM 610 O O . GLY A 1 81 ? 3.867 11.25 9.141 1 93.56 81 GLY A O 1
ATOM 611 N N . ALA A 1 82 ? 4.98 10.07 7.637 1 94.19 82 ALA A N 1
ATOM 612 C CA . ALA A 1 82 ? 4.816 11.086 6.602 1 94.19 82 ALA A CA 1
ATOM 613 C C . ALA A 1 82 ? 5.25 10.555 5.238 1 94.19 82 ALA A C 1
ATOM 615 O O . ALA A 1 82 ? 5.828 9.477 5.145 1 94.19 82 ALA A O 1
ATOM 616 N N . SER A 1 83 ? 4.879 11.336 4.23 1 94.31 83 SER A N 1
ATOM 617 C CA . SER A 1 83 ? 5.445 11.117 2.904 1 94.31 83 SER A CA 1
ATOM 618 C C . SER A 1 83 ? 6.969 11.188 2.934 1 94.31 83 SER A C 1
ATOM 620 O O . SER A 1 83 ? 7.547 11.945 3.713 1 94.31 83 SER A O 1
ATOM 622 N N . PRO A 1 84 ? 7.648 10.398 2.014 1 94.62 84 PRO A N 1
ATOM 623 C CA . PRO A 1 84 ? 9.109 10.508 1.938 1 94.62 84 PRO A CA 1
ATOM 624 C C . PRO A 1 84 ? 9.578 11.914 1.588 1 94.62 84 PRO A C 1
ATOM 626 O O . PRO A 1 84 ? 10.727 12.273 1.848 1 94.62 84 PRO A O 1
ATOM 629 N N . LEU A 1 85 ? 8.68 12.742 1.055 1 90.5 85 LEU A N 1
ATOM 630 C CA . LEU A 1 85 ? 9.055 14.07 0.581 1 90.5 85 LEU A CA 1
ATOM 631 C C . LEU A 1 85 ? 8.836 15.117 1.669 1 90.5 85 LEU A C 1
ATOM 633 O O . LEU A 1 85 ? 9.18 16.297 1.488 1 90.5 85 LEU A O 1
ATOM 637 N N . VAL A 1 86 ? 8.289 14.695 2.801 1 88.75 86 VAL A N 1
ATOM 638 C CA . VAL A 1 86 ? 8.125 15.57 3.955 1 88.75 86 VAL A CA 1
ATOM 639 C C . VAL A 1 86 ? 9.125 15.188 5.043 1 88.75 86 VAL A C 1
ATOM 641 O O . VAL A 1 86 ? 10.242 15.703 5.07 1 88.75 86 VAL A O 1
ATOM 644 N N . SER A 1 87 ? 8.898 14.125 5.746 1 89.19 87 SER A N 1
ATOM 645 C CA . SER A 1 87 ? 9.836 13.672 6.773 1 89.19 87 SER A CA 1
ATOM 646 C C . SER A 1 87 ? 9.805 12.148 6.922 1 89.19 87 SER A C 1
ATOM 648 O O . SER A 1 87 ? 10.266 11.609 7.926 1 89.19 87 SER A O 1
ATOM 650 N N . GLY A 1 88 ? 9.273 11.477 5.922 1 93.25 88 GLY A N 1
ATOM 651 C CA . GLY A 1 88 ? 9.039 10.047 6.07 1 93.25 88 GLY A CA 1
ATOM 652 C C . GLY A 1 88 ? 10.164 9.203 5.508 1 93.25 88 GLY A C 1
ATOM 653 O O . GLY A 1 88 ? 10.078 7.973 5.5 1 93.25 88 GLY A O 1
ATOM 654 N N . TYR A 1 89 ? 11.266 9.82 5.004 1 94.75 89 TYR A N 1
ATOM 655 C CA . TYR A 1 89 ? 12.383 9.094 4.414 1 94.75 89 TYR A CA 1
ATOM 656 C C . TYR A 1 89 ? 13.531 8.969 5.406 1 94.75 89 TYR A C 1
ATOM 658 O O . TYR A 1 89 ? 14.125 9.969 5.805 1 94.75 89 TYR A O 1
ATOM 666 N N . SER A 1 90 ? 13.859 7.758 5.828 1 93.56 90 SER A N 1
ATOM 667 C CA . SER A 1 90 ? 14.922 7.523 6.805 1 93.56 90 SER A CA 1
ATOM 668 C C . SER A 1 90 ? 16.047 6.684 6.215 1 93.56 90 SER A C 1
ATOM 670 O O . SER A 1 90 ? 15.945 6.211 5.082 1 93.56 90 SER A O 1
ATOM 672 N N . GLU A 1 91 ? 17.078 6.461 7.031 1 94.5 91 GLU A N 1
ATOM 673 C CA . GLU A 1 91 ? 18.203 5.605 6.652 1 94.5 91 GLU A CA 1
ATOM 674 C C . GLU A 1 91 ? 17.734 4.176 6.383 1 94.5 91 GLU A C 1
ATOM 676 O O . GLU A 1 91 ? 18.328 3.469 5.57 1 94.5 91 GLU A O 1
ATOM 681 N N . ALA A 1 92 ? 16.688 3.805 7.098 1 96.81 92 ALA A N 1
ATOM 682 C CA . ALA A 1 92 ? 16.156 2.469 6.844 1 96.81 92 ALA A CA 1
ATOM 683 C C . ALA A 1 92 ? 15.758 2.307 5.379 1 96.81 92 ALA A C 1
ATOM 685 O O . ALA A 1 92 ? 16.047 1.276 4.762 1 96.81 92 ALA A O 1
ATOM 686 N N . HIS A 1 93 ? 15.094 3.344 4.836 1 98 93 HIS A N 1
ATOM 687 C CA . HIS A 1 93 ? 14.703 3.334 3.432 1 98 93 HIS A CA 1
ATOM 688 C C . HIS A 1 93 ? 15.922 3.348 2.516 1 98 93 HIS A C 1
ATOM 690 O O . HIS A 1 93 ? 16.016 2.551 1.58 1 98 93 HIS A O 1
ATOM 696 N N . LEU A 1 94 ? 16.828 4.176 2.836 1 96.88 94 LEU A N 1
ATOM 697 C CA . LEU A 1 94 ? 18.047 4.316 2.037 1 96.88 94 LEU A CA 1
ATOM 698 C C . LEU A 1 94 ? 18.828 3.01 2.004 1 96.88 94 LEU A C 1
ATOM 700 O O . LEU A 1 94 ? 19.281 2.58 0.942 1 96.88 94 LEU A O 1
ATOM 704 N N . LYS A 1 95 ? 18.984 2.406 3.164 1 97.75 95 LYS A N 1
ATOM 705 C CA . LYS A 1 95 ? 19.734 1.155 3.26 1 97.75 95 LYS A CA 1
ATOM 706 C C . LYS A 1 95 ? 19.094 0.066 2.404 1 97.75 95 LYS A C 1
ATOM 708 O O . LYS A 1 95 ? 19.797 -0.692 1.729 1 97.75 95 LYS A O 1
ATOM 713 N N . LEU A 1 96 ? 17.781 -0.001 2.439 1 98.69 96 LEU A N 1
ATOM 714 C CA . LEU A 1 96 ? 17.094 -1.008 1.631 1 98.69 96 LEU A CA 1
ATOM 715 C C . LEU A 1 96 ? 17.25 -0.71 0.144 1 98.69 96 LEU A C 1
ATOM 717 O O . LEU A 1 96 ? 17.5 -1.618 -0.653 1 98.69 96 LEU A O 1
ATOM 721 N N . GLU A 1 97 ? 17.047 0.572 -0.229 1 98.56 97 GLU A N 1
ATOM 722 C CA . GLU A 1 97 ? 17.25 0.961 -1.621 1 98.56 97 GLU A CA 1
ATOM 723 C C . GLU A 1 97 ? 18.656 0.594 -2.098 1 98.56 97 GLU A C 1
ATOM 725 O O . GLU A 1 97 ? 18.828 0.025 -3.178 1 98.56 97 GLU A O 1
ATOM 730 N N . GLN A 1 98 ? 19.656 0.874 -1.29 1 98.25 98 GLN A N 1
ATOM 731 C CA . GLN A 1 98 ? 21.031 0.568 -1.642 1 98.25 98 GLN A CA 1
ATOM 732 C C . GLN A 1 98 ? 21.266 -0.939 -1.731 1 98.25 98 GLN A C 1
ATOM 734 O O . GLN A 1 98 ? 21.969 -1.415 -2.621 1 98.25 98 GLN A O 1
ATOM 739 N N . GLY A 1 99 ? 20.719 -1.646 -0.81 1 97.94 99 GLY A N 1
ATOM 740 C CA . GLY A 1 99 ? 20.812 -3.096 -0.869 1 97.94 99 GLY A CA 1
ATOM 741 C C . GLY A 1 99 ? 20.234 -3.68 -2.141 1 97.94 99 GLY A C 1
ATOM 742 O O . GLY A 1 99 ? 20.828 -4.57 -2.752 1 97.94 99 GLY A O 1
ATOM 743 N N . LEU A 1 100 ? 19.078 -3.166 -2.537 1 98.25 100 LEU A N 1
ATOM 744 C CA . LEU A 1 100 ? 18.438 -3.611 -3.77 1 98.25 100 LEU A CA 1
ATOM 745 C C . LEU A 1 100 ? 19.297 -3.281 -4.98 1 98.25 100 LEU A C 1
ATOM 747 O O . LEU A 1 100 ? 19.453 -4.105 -5.883 1 98.25 100 LEU A O 1
ATOM 751 N N . CYS A 1 101 ? 19.844 -2.076 -4.977 1 97.62 101 CYS A N 1
ATOM 752 C CA . CYS A 1 101 ? 20.688 -1.647 -6.09 1 97.62 101 CYS A CA 1
ATOM 753 C C . CYS A 1 101 ? 21.922 -2.527 -6.207 1 97.62 101 CYS A C 1
ATOM 755 O O . CYS A 1 101 ? 22.312 -2.916 -7.309 1 97.62 101 CYS A O 1
ATOM 757 N N . ARG A 1 102 ? 22.5 -2.857 -5.082 1 96.31 102 ARG A N 1
ATOM 758 C CA . ARG A 1 102 ? 23.672 -3.736 -5.094 1 96.31 102 ARG A CA 1
ATOM 759 C C . ARG A 1 102 ? 23.312 -5.121 -5.617 1 96.31 102 ARG A C 1
ATOM 761 O O . ARG A 1 102 ? 24.047 -5.699 -6.418 1 96.31 102 ARG A O 1
ATOM 768 N N . THR A 1 103 ? 22.219 -5.609 -5.215 1 95.06 103 THR A N 1
ATOM 769 C CA . THR A 1 103 ? 21.781 -6.957 -5.574 1 95.06 103 THR A CA 1
ATOM 770 C C . THR A 1 103 ? 21.438 -7.035 -7.059 1 95.06 103 THR A C 1
ATOM 772 O O . THR A 1 103 ? 21.719 -8.039 -7.711 1 95.06 103 THR A O 1
ATOM 775 N N . LEU A 1 104 ? 20.859 -5.934 -7.59 1 95.62 104 LEU A N 1
ATOM 776 C CA . LEU A 1 104 ? 20.312 -5.984 -8.945 1 95.62 104 LEU A CA 1
ATOM 777 C C . LEU A 1 104 ? 21.234 -5.281 -9.93 1 95.62 104 LEU A C 1
ATOM 779 O O . LEU A 1 104 ? 21 -5.297 -11.141 1 95.62 104 LEU A O 1
ATOM 783 N N . GLY A 1 105 ? 22.328 -4.695 -9.43 1 94.62 105 GLY A N 1
ATOM 784 C CA . GLY A 1 105 ? 23.219 -3.939 -10.289 1 94.62 105 GLY A CA 1
ATOM 785 C C . GLY A 1 105 ? 22.562 -2.727 -10.914 1 94.62 105 GLY A C 1
ATOM 786 O O . GLY A 1 105 ? 22.75 -2.449 -12.102 1 94.62 105 GLY A O 1
ATOM 787 N N . ALA A 1 106 ? 21.719 -2.074 -10.188 1 96.44 106 ALA A N 1
ATOM 788 C CA . ALA A 1 106 ? 21 -0.912 -10.695 1 96.44 106 ALA A CA 1
ATOM 789 C C . ALA A 1 106 ? 21.5 0.373 -10.039 1 96.44 106 ALA A C 1
ATOM 791 O O . ALA A 1 106 ? 22.234 0.328 -9.047 1 96.44 106 ALA A O 1
ATOM 792 N N . GLU A 1 107 ? 21.125 1.505 -10.594 1 97.56 107 GLU A N 1
ATOM 793 C CA . GLU A 1 107 ? 21.609 2.793 -10.109 1 97.56 107 GLU A CA 1
ATOM 794 C C . GLU A 1 107 ? 20.781 3.283 -8.93 1 97.56 107 GLU A C 1
ATOM 796 O O . GLU A 1 107 ? 21.312 3.877 -7.988 1 97.56 107 GLU A O 1
ATOM 801 N N . ALA A 1 108 ? 19.469 3.035 -8.961 1 98.06 108 ALA A N 1
ATOM 802 C CA . ALA A 1 108 ? 18.594 3.613 -7.949 1 98.06 108 ALA A CA 1
ATOM 803 C C . ALA A 1 108 ? 17.328 2.764 -7.766 1 98.06 108 ALA A C 1
ATOM 805 O O . ALA A 1 108 ? 17.016 1.931 -8.617 1 98.06 108 ALA A O 1
ATOM 806 N N . ALA A 1 109 ? 16.656 2.949 -6.668 1 98.69 109 ALA A N 1
ATOM 807 C CA . ALA A 1 109 ? 15.422 2.246 -6.324 1 98.69 109 ALA A CA 1
ATOM 808 C C . ALA A 1 109 ? 14.438 3.176 -5.613 1 98.69 109 ALA A C 1
ATOM 810 O O . ALA A 1 109 ? 14.852 4.137 -4.957 1 98.69 109 ALA A O 1
ATOM 811 N N . LEU A 1 110 ? 13.164 2.912 -5.773 1 98.81 110 LEU A N 1
ATOM 812 C CA . LEU A 1 110 ? 12.078 3.65 -5.133 1 98.81 110 LEU A CA 1
ATOM 813 C C . LEU A 1 110 ? 11.117 2.701 -4.434 1 98.81 110 LEU A C 1
ATOM 815 O O . LEU A 1 110 ? 10.609 1.76 -5.047 1 98.81 110 LEU A O 1
ATOM 819 N N . LEU A 1 111 ? 10.828 2.984 -3.188 1 98.88 111 LEU A N 1
ATOM 820 C CA . LEU A 1 111 ? 10.062 2.057 -2.361 1 98.88 111 LEU A CA 1
ATOM 821 C C . LEU A 1 111 ? 8.578 2.428 -2.352 1 98.88 111 LEU A C 1
ATOM 823 O O . LEU A 1 111 ? 8.234 3.609 -2.359 1 98.88 111 LEU A O 1
ATOM 827 N N . PHE A 1 112 ? 7.742 1.438 -2.312 1 98.81 112 PHE A N 1
ATOM 828 C CA . PHE A 1 112 ? 6.293 1.562 -2.209 1 98.81 112 PHE A CA 1
ATOM 829 C C . PHE A 1 112 ? 5.742 0.62 -1.145 1 98.81 112 PHE A C 1
ATOM 831 O O . PHE A 1 112 ? 6.434 -0.303 -0.708 1 98.81 112 PHE A O 1
ATOM 838 N N . SER A 1 113 ? 4.488 0.815 -0.76 1 98 113 SER A N 1
ATOM 839 C CA . SER A 1 113 ? 3.867 0.031 0.302 1 98 113 SER A CA 1
ATOM 840 C C . SER A 1 113 ? 3.514 -1.371 -0.18 1 98 113 SER A C 1
ATOM 842 O O . SER A 1 113 ? 3.357 -2.289 0.627 1 98 113 SER A O 1
ATOM 844 N N . CYS A 1 114 ? 3.295 -1.529 -1.475 1 97.81 114 CYS A N 1
ATOM 845 C CA . CYS A 1 114 ? 3.016 -2.842 -2.047 1 97.81 114 CYS A CA 1
ATOM 846 C C . CYS A 1 114 ? 3.283 -2.852 -3.547 1 97.81 114 CYS A C 1
ATOM 848 O O . CYS A 1 114 ? 3.516 -1.8 -4.148 1 97.81 114 CYS A O 1
ATOM 850 N N . GLY A 1 115 ? 3.264 -4.047 -4.078 1 98.44 115 GLY A N 1
ATOM 851 C CA . GLY A 1 115 ? 3.531 -4.207 -5.5 1 98.44 115 GLY A CA 1
ATOM 852 C C . GLY A 1 115 ? 2.461 -3.59 -6.379 1 98.44 115 GLY A C 1
ATOM 853 O O . GLY A 1 115 ? 2.768 -3.02 -7.43 1 98.44 115 GLY A O 1
ATOM 854 N N . PHE A 1 116 ? 1.218 -3.693 -5.996 1 98.38 116 PHE A N 1
ATOM 855 C CA . PHE A 1 116 ? 0.122 -3.125 -6.77 1 98.38 116 PHE A CA 1
ATOM 856 C C . PHE A 1 116 ? 0.303 -1.621 -6.941 1 98.38 116 PHE A C 1
ATOM 858 O O . PHE A 1 116 ? 0.177 -1.098 -8.055 1 98.38 116 PHE A O 1
ATOM 865 N N . ALA A 1 117 ? 0.637 -0.969 -5.871 1 98.12 117 ALA A N 1
ATOM 866 C CA . ALA A 1 117 ? 0.865 0.473 -5.91 1 98.12 117 ALA A CA 1
ATOM 867 C C . ALA A 1 117 ? 2.066 0.815 -6.785 1 98.12 117 ALA A C 1
ATOM 869 O O . ALA A 1 117 ? 2.033 1.79 -7.543 1 98.12 117 ALA A O 1
ATOM 870 N N . ALA A 1 118 ? 3.121 0.043 -6.668 1 98.75 118 ALA A N 1
ATOM 871 C CA . ALA A 1 118 ? 4.328 0.299 -7.449 1 98.75 118 ALA A CA 1
ATOM 872 C C . ALA A 1 118 ? 4.051 0.197 -8.945 1 98.75 118 ALA A C 1
ATOM 874 O O . ALA A 1 118 ? 4.402 1.097 -9.711 1 98.75 118 ALA A O 1
ATOM 875 N N . ASN A 1 119 ? 3.387 -0.866 -9.383 1 98.75 119 ASN A N 1
ATOM 876 C CA . ASN A 1 119 ? 3.076 -1.062 -10.797 1 98.75 119 ASN A CA 1
ATOM 877 C C . ASN A 1 119 ? 2.143 0.024 -11.32 1 98.75 119 ASN A C 1
ATOM 879 O O . ASN A 1 119 ? 2.365 0.568 -12.406 1 98.75 119 ASN A O 1
ATOM 883 N N . THR A 1 120 ? 1.107 0.29 -10.547 1 98.44 120 THR A N 1
ATOM 884 C CA . THR A 1 120 ? 0.157 1.305 -10.992 1 98.44 120 THR A CA 1
ATOM 885 C C . THR A 1 120 ? 0.833 2.668 -11.094 1 98.44 120 THR A C 1
ATOM 887 O O . THR A 1 120 ? 0.627 3.396 -12.062 1 98.44 120 THR A O 1
ATOM 890 N N . ALA A 1 121 ? 1.62 3.016 -10.094 1 98.5 121 ALA A N 1
ATOM 891 C CA . ALA A 1 121 ? 2.352 4.277 -10.117 1 98.5 121 ALA A CA 1
ATOM 892 C C . ALA A 1 121 ? 3.26 4.363 -11.344 1 98.5 121 ALA A C 1
ATOM 894 O O . ALA A 1 121 ? 3.311 5.398 -12.016 1 98.5 121 ALA A O 1
ATOM 895 N N . LEU A 1 122 ? 3.959 3.279 -11.594 1 98.81 122 LEU A N 1
ATOM 896 C CA . LEU A 1 122 ? 4.898 3.254 -12.711 1 98.81 122 LEU A CA 1
ATOM 897 C C . LEU A 1 122 ? 4.18 3.49 -14.031 1 98.81 122 LEU A C 1
ATOM 899 O O . LEU A 1 122 ? 4.598 4.332 -14.828 1 98.81 122 LEU A O 1
ATOM 903 N N . MET A 1 123 ? 3.1 2.812 -14.289 1 98.75 123 MET A N 1
ATOM 904 C CA . MET A 1 123 ? 2.361 2.908 -15.539 1 98.75 123 MET A CA 1
ATOM 905 C C . MET A 1 123 ? 1.754 4.297 -15.711 1 98.75 123 MET A C 1
ATOM 907 O O . MET A 1 123 ? 1.901 4.918 -16.766 1 98.75 123 MET A O 1
ATOM 911 N N . LYS A 1 124 ? 1.127 4.766 -14.641 1 98.12 124 LYS A N 1
ATOM 912 C CA . LYS A 1 124 ? 0.426 6.043 -14.703 1 98.12 124 LYS A CA 1
ATOM 913 C C . LYS A 1 124 ? 1.405 7.199 -14.898 1 98.12 124 LYS A C 1
ATOM 915 O O . LYS A 1 124 ? 1.059 8.219 -15.492 1 98.12 124 LYS A O 1
ATOM 920 N N . THR A 1 125 ? 2.537 7.043 -14.359 1 98.19 125 THR A N 1
ATOM 921 C CA . THR A 1 125 ? 3.5 8.133 -14.406 1 98.19 125 THR A CA 1
ATOM 922 C C . THR A 1 125 ? 4.242 8.148 -15.742 1 98.19 125 THR A C 1
ATOM 924 O O . THR A 1 125 ? 4.539 9.211 -16.281 1 98.19 125 THR A O 1
ATOM 927 N N . LEU A 1 126 ? 4.512 6.992 -16.328 1 98.06 126 LEU A N 1
ATOM 928 C CA . LEU A 1 126 ? 5.328 6.891 -17.531 1 98.06 126 LEU A CA 1
ATOM 929 C C . LEU A 1 126 ? 4.48 7.109 -18.781 1 98.06 126 LEU A C 1
ATOM 931 O O . LEU A 1 126 ? 4.98 7.586 -19.797 1 98.06 126 LEU A O 1
ATOM 935 N N . PHE A 1 127 ? 3.211 6.719 -18.766 1 98.12 127 PHE A N 1
ATOM 936 C CA . PHE A 1 127 ? 2.465 6.633 -20.016 1 98.12 127 PHE A CA 1
ATOM 937 C C . PHE A 1 127 ? 1.241 7.539 -19.984 1 98.12 127 PHE A C 1
ATOM 939 O O . PHE A 1 127 ? 0.792 7.941 -18.906 1 98.12 127 PHE A O 1
ATOM 946 N N . SER A 1 128 ? 0.744 7.902 -21.125 1 96.75 128 SER A N 1
ATOM 947 C CA . SER A 1 128 ? -0.448 8.711 -21.359 1 96.75 128 SER A CA 1
ATOM 948 C C . SER A 1 128 ? -1.22 8.242 -22.578 1 96.75 128 SER A C 1
ATOM 950 O O . SER A 1 128 ? -0.857 7.238 -23.203 1 96.75 128 SER A O 1
ATOM 952 N N . ALA A 1 129 ? -2.264 8.938 -22.922 1 96.5 129 ALA A N 1
ATOM 953 C CA . ALA A 1 129 ? -3.109 8.602 -24.062 1 96.5 129 ALA A CA 1
ATOM 954 C C . ALA A 1 129 ? -2.32 8.656 -25.359 1 96.5 129 ALA A C 1
ATOM 956 O O . ALA A 1 129 ? -2.73 8.078 -26.375 1 96.5 129 ALA A O 1
ATOM 957 N N . GLU A 1 130 ? -1.177 9.289 -25.375 1 95.62 130 GLU A N 1
ATOM 958 C CA . GLU A 1 130 ? -0.367 9.453 -26.578 1 95.62 130 GLU A CA 1
ATOM 959 C C . GLU A 1 130 ? 0.572 8.273 -26.781 1 95.62 130 GLU A C 1
ATOM 961 O O . GLU A 1 130 ? 1.228 8.164 -27.812 1 95.62 130 GLU A O 1
ATOM 966 N N . ASP A 1 131 ? 0.567 7.355 -25.828 1 96.75 131 ASP A N 1
ATOM 967 C CA . ASP A 1 131 ? 1.534 6.266 -25.859 1 96.75 131 ASP A CA 1
ATOM 968 C C . ASP A 1 131 ? 0.86 4.949 -26.234 1 96.75 131 ASP A C 1
ATOM 970 O O . ASP A 1 131 ? -0.316 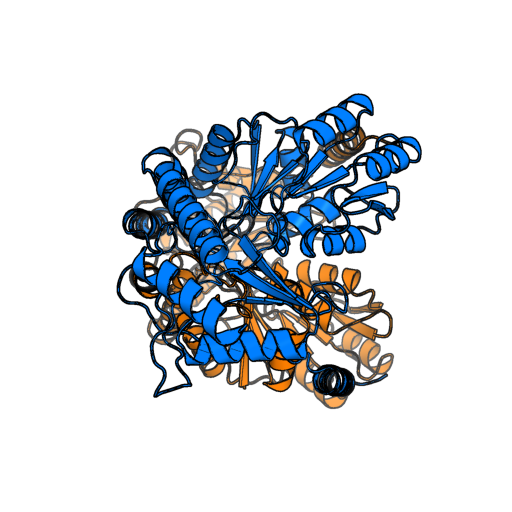4.738 -25.938 1 96.75 131 ASP A O 1
ATOM 974 N N . THR A 1 132 ? 1.612 4.129 -26.953 1 97.5 132 THR A N 1
ATOM 975 C CA . THR A 1 132 ? 1.274 2.725 -27.156 1 97.5 132 THR A CA 1
ATOM 976 C C . THR A 1 132 ? 2.238 1.818 -26.406 1 97.5 132 THR A C 1
ATOM 978 O O . THR A 1 132 ? 3.455 2.006 -26.469 1 97.5 132 THR A O 1
ATOM 981 N N . VAL A 1 133 ? 1.664 0.926 -25.672 1 98.38 133 VAL A N 1
ATOM 982 C CA . VAL A 1 133 ? 2.451 -0.035 -24.906 1 98.38 133 VAL A CA 1
ATOM 983 C C . VAL A 1 133 ? 2.143 -1.452 -25.375 1 98.38 133 VAL A C 1
ATOM 985 O O . VAL A 1 133 ? 0.99 -1.778 -25.672 1 98.38 133 VAL A O 1
ATOM 988 N N . ILE A 1 134 ? 3.17 -2.273 -25.562 1 98.56 134 ILE A N 1
ATOM 989 C CA . ILE A 1 134 ? 3.057 -3.68 -25.938 1 98.56 134 ILE A CA 1
ATOM 990 C C . ILE A 1 134 ? 3.254 -4.559 -24.703 1 98.56 134 ILE A C 1
ATOM 992 O O . ILE A 1 134 ? 4.281 -4.469 -24.031 1 98.56 134 ILE A O 1
ATOM 996 N N . ALA A 1 135 ? 2.285 -5.391 -24.391 1 98.75 135 ALA A N 1
ATOM 997 C CA . ALA A 1 135 ? 2.35 -6.168 -23.156 1 98.75 135 ALA A CA 1
ATOM 998 C C . ALA A 1 135 ? 2.008 -7.633 -23.406 1 98.75 135 ALA A C 1
ATOM 1000 O O . ALA A 1 135 ? 1.128 -7.941 -24.219 1 98.75 135 ALA A O 1
ATOM 1001 N N . ASP A 1 136 ? 2.707 -8.508 -22.719 1 98.69 136 ASP A N 1
ATOM 1002 C CA . ASP A 1 136 ? 2.295 -9.906 -22.688 1 98.69 136 ASP A CA 1
ATOM 1003 C C . ASP A 1 136 ? 0.856 -10.047 -22.188 1 98.69 136 ASP A C 1
ATOM 1005 O O . ASP A 1 136 ? 0.444 -9.352 -21.266 1 98.69 136 ASP A O 1
ATOM 1009 N N . LYS A 1 137 ? 0.155 -10.977 -22.734 1 97.25 137 LYS A N 1
ATOM 1010 C CA . LYS A 1 137 ? -1.265 -11.148 -22.438 1 97.25 137 LYS A CA 1
ATOM 1011 C C . LYS A 1 137 ? -1.485 -11.492 -20.969 1 97.25 137 LYS A C 1
ATOM 1013 O O . LYS A 1 137 ? -2.553 -11.211 -20.406 1 97.25 137 LYS A O 1
ATOM 1018 N N . LEU A 1 138 ? -0.47 -12.016 -20.281 1 96.25 138 LEU A N 1
ATOM 1019 C CA . LEU A 1 138 ? -0.703 -12.555 -18.953 1 96.25 138 LEU A CA 1
ATOM 1020 C C . LEU A 1 138 ? -0.037 -11.688 -17.891 1 96.25 138 LEU A C 1
ATOM 1022 O O . LEU A 1 138 ? 0.122 -12.117 -16.75 1 96.25 138 LEU A O 1
ATOM 1026 N N . VAL A 1 139 ? 0.309 -10.438 -18.25 1 97.56 139 VAL A N 1
ATOM 1027 C CA . VAL A 1 139 ? 0.906 -9.57 -17.234 1 97.56 139 VAL A CA 1
ATOM 1028 C C . VAL A 1 139 ? -0.1 -9.312 -16.109 1 97.56 139 VAL A C 1
ATOM 1030 O O . VAL A 1 139 ? -1.312 -9.383 -16.328 1 97.56 139 VAL A O 1
ATOM 1033 N N . HIS A 1 140 ? 0.388 -9.023 -14.984 1 96.75 140 HIS A N 1
ATOM 1034 C CA . HIS A 1 140 ? -0.376 -8.891 -13.75 1 96.75 140 HIS A CA 1
ATOM 1035 C C . HIS A 1 140 ? -1.413 -7.781 -13.859 1 96.75 140 HIS A C 1
ATOM 1037 O O . HIS A 1 140 ? -1.181 -6.773 -14.523 1 96.75 140 HIS A O 1
ATOM 1043 N N . ALA A 1 141 ? -2.477 -7.902 -13.148 1 95 141 ALA A N 1
ATOM 1044 C CA . ALA A 1 141 ? -3.615 -6.988 -13.125 1 95 141 ALA A CA 1
ATOM 1045 C C . ALA A 1 141 ? -3.17 -5.566 -12.797 1 95 141 ALA A C 1
ATOM 1047 O O . ALA A 1 141 ? -3.711 -4.598 -13.336 1 95 141 ALA A O 1
ATOM 1048 N N . SER A 1 142 ? -2.215 -5.395 -11.891 1 97.56 142 SER A N 1
ATOM 1049 C CA . SER A 1 142 ? -1.784 -4.07 -11.461 1 97.56 142 SER A CA 1
ATOM 1050 C C . SER A 1 142 ? -1.142 -3.301 -12.609 1 97.56 142 SER A C 1
ATOM 1052 O O . SER A 1 142 ? -1.25 -2.074 -12.68 1 97.56 142 SER A O 1
ATOM 1054 N N . MET A 1 143 ? -0.421 -4 -13.531 1 98.25 143 MET A N 1
ATOM 1055 C CA . MET A 1 143 ? 0.122 -3.346 -14.711 1 98.25 143 MET A CA 1
ATOM 1056 C C . MET A 1 143 ? -0.996 -2.912 -15.656 1 98.25 143 MET A C 1
ATOM 1058 O O . MET A 1 143 ? -0.997 -1.78 -16.141 1 98.25 143 MET A O 1
ATOM 1062 N N . ILE A 1 144 ? -1.942 -3.77 -15.867 1 97.81 144 ILE A N 1
ATOM 1063 C CA . ILE A 1 144 ? -3.057 -3.498 -16.766 1 97.81 144 ILE A CA 1
ATOM 1064 C C . ILE A 1 144 ? -3.883 -2.332 -16.219 1 97.81 144 ILE A C 1
ATOM 1066 O O . ILE A 1 144 ? -4.238 -1.417 -16.969 1 97.81 144 ILE A O 1
ATOM 1070 N N . ASP A 1 145 ? -4.191 -2.418 -14.945 1 97.62 145 ASP A N 1
ATOM 1071 C CA . ASP A 1 145 ? -4.977 -1.354 -14.328 1 97.62 145 ASP A CA 1
ATOM 1072 C C . ASP A 1 145 ? -4.266 -0.009 -14.438 1 97.62 145 ASP A C 1
ATOM 1074 O O . ASP A 1 145 ? -4.887 1.003 -14.766 1 97.62 145 ASP A O 1
ATOM 1078 N N . GLY A 1 146 ? -2.945 0.023 -14.125 1 98.44 146 GLY A N 1
ATOM 1079 C CA . GLY A 1 146 ? -2.18 1.25 -14.273 1 98.44 146 GLY A CA 1
ATOM 1080 C C . GLY A 1 146 ? -2.184 1.788 -15.695 1 98.44 146 GLY A C 1
ATOM 1081 O O . GLY A 1 146 ? -2.293 2.998 -15.906 1 98.44 146 GLY A O 1
ATOM 1082 N N . LEU A 1 147 ? -2.043 0.894 -16.688 1 98.56 147 LEU A N 1
ATOM 1083 C CA . LEU A 1 147 ? -2.059 1.296 -18.078 1 98.56 147 LEU A CA 1
ATOM 1084 C C . LEU A 1 147 ? -3.418 1.873 -18.469 1 98.56 147 LEU A C 1
ATOM 1086 O O . LEU A 1 147 ? -3.49 2.896 -19.156 1 98.56 147 LEU A O 1
ATOM 1090 N N . ARG A 1 148 ? -4.457 1.203 -18.031 1 98 148 ARG A N 1
ATOM 1091 C CA . ARG A 1 148 ? -5.797 1.697 -18.312 1 98 148 ARG A CA 1
ATOM 1092 C C . ARG A 1 148 ? -6.012 3.082 -17.719 1 98 148 ARG A C 1
ATOM 1094 O O . ARG A 1 148 ? -6.562 3.971 -18.375 1 98 148 ARG A O 1
ATOM 1101 N N . ASP A 1 149 ? -5.578 3.25 -16.516 1 97.56 149 ASP A N 1
ATOM 1102 C CA . ASP A 1 149 ? -5.73 4.527 -15.828 1 97.56 149 ASP A CA 1
ATOM 1103 C C . ASP A 1 149 ? -4.902 5.617 -16.5 1 97.56 149 ASP A C 1
ATOM 1105 O O . ASP A 1 149 ? -5.254 6.797 -16.453 1 97.56 149 ASP A O 1
ATOM 1109 N N . SER A 1 150 ? -3.797 5.258 -17.125 1 97.56 150 SER A N 1
ATOM 1110 C CA . SER A 1 150 ? -2.957 6.207 -17.859 1 97.56 150 SER A CA 1
ATOM 1111 C C . SER A 1 150 ? -3.59 6.598 -19.188 1 97.56 150 SER A C 1
ATOM 1113 O O . SER A 1 150 ? -3.174 7.578 -19.812 1 97.56 150 SER A O 1
ATOM 1115 N N . LYS A 1 151 ? -4.531 5.77 -19.672 1 97.31 151 LYS A N 1
ATOM 1116 C CA . LYS A 1 151 ? -5.219 5.926 -20.953 1 97.31 151 LYS A CA 1
ATOM 1117 C C . LYS A 1 151 ? -4.301 5.562 -22.125 1 97.31 151 LYS A C 1
ATOM 1119 O O . LYS A 1 151 ? -4.59 5.895 -23.266 1 97.31 151 LYS A O 1
ATOM 1124 N N . ALA A 1 152 ? -3.197 4.898 -21.859 1 98 152 ALA A N 1
ATOM 1125 C CA . ALA A 1 152 ? -2.318 4.426 -22.922 1 98 152 ALA A CA 1
ATOM 1126 C C . ALA A 1 152 ? -3.027 3.41 -23.812 1 98 152 ALA A C 1
ATOM 1128 O O . ALA A 1 152 ? -3.941 2.715 -23.375 1 98 152 ALA A O 1
ATOM 1129 N N . LYS A 1 153 ? -2.654 3.377 -25.094 1 98.19 153 LYS A N 1
ATOM 1130 C CA . LYS A 1 153 ? -3.092 2.291 -25.969 1 98.19 153 LYS A CA 1
ATOM 1131 C C . LYS A 1 153 ? -2.342 1 -25.656 1 98.19 153 LYS A C 1
ATOM 1133 O O . LYS A 1 153 ? -1.111 0.963 -25.703 1 98.19 153 LYS A O 1
ATOM 1138 N N . ILE A 1 154 ? -3.066 -0.028 -25.344 1 98.62 154 ILE A N 1
ATOM 1139 C CA . ILE A 1 154 ? -2.457 -1.293 -24.953 1 98.62 154 ILE A CA 1
ATOM 1140 C C . ILE A 1 154 ? -2.586 -2.305 -26.094 1 98.62 154 ILE A C 1
ATOM 1142 O O . ILE A 1 154 ? -3.695 -2.613 -26.531 1 98.62 154 ILE A O 1
ATOM 1146 N N . ARG A 1 155 ? -1.522 -2.76 -26.578 1 98.62 155 ARG A N 1
ATOM 1147 C CA . ARG A 1 155 ? -1.468 -3.869 -27.516 1 98.62 155 ARG A CA 1
ATOM 1148 C C . ARG A 1 155 ? -0.913 -5.125 -26.859 1 98.62 155 ARG A C 1
ATOM 1150 O O . ARG A 1 155 ? 0.237 -5.145 -26.406 1 98.62 155 ARG A O 1
ATOM 1157 N N . ARG A 1 156 ? -1.709 -6.141 -26.859 1 98.19 156 ARG A N 1
ATOM 1158 C CA . ARG A 1 156 ? -1.291 -7.367 -26.188 1 98.19 156 ARG A CA 1
ATOM 1159 C C . ARG A 1 156 ? -0.808 -8.406 -27.203 1 98.19 156 ARG A C 1
ATOM 1161 O O . ARG A 1 156 ? -1.391 -8.547 -28.281 1 98.19 156 ARG A O 1
ATOM 1168 N N . PHE A 1 157 ? 0.294 -9.023 -26.922 1 98.38 157 PHE A N 1
ATOM 1169 C CA . PHE A 1 157 ? 0.721 -10.164 -27.734 1 98.38 157 PHE A CA 1
ATOM 1170 C C . PHE A 1 157 ? 0.468 -11.477 -27 1 98.38 157 PHE A C 1
ATOM 1172 O O . PHE A 1 157 ? 0.391 -11.5 -25.766 1 98.38 157 PHE A O 1
ATOM 1179 N N . ALA A 1 158 ? 0.29 -12.555 -27.781 1 97.94 158 ALA A N 1
ATOM 1180 C CA . ALA A 1 158 ? 0.044 -13.867 -27.203 1 97.94 158 ALA A CA 1
ATOM 1181 C C . ALA A 1 158 ? 1.153 -14.258 -26.234 1 97.94 158 ALA A C 1
ATOM 1183 O O . ALA A 1 158 ? 2.328 -13.969 -26.469 1 97.94 158 ALA A O 1
ATOM 1184 N N . HIS A 1 159 ? 0.774 -14.891 -25.188 1 97.12 159 HIS A N 1
ATOM 1185 C CA . HIS A 1 159 ? 1.655 -15.188 -24.062 1 97.12 159 HIS A CA 1
ATOM 1186 C C . HIS A 1 159 ? 2.938 -15.867 -24.547 1 97.12 159 HIS A C 1
ATOM 1188 O O . HIS A 1 159 ? 2.887 -16.922 -25.188 1 97.12 159 HIS A O 1
ATOM 1194 N N . ASN A 1 160 ? 4.062 -15.25 -24.25 1 97.62 160 ASN A N 1
ATOM 1195 C CA . ASN A 1 160 ? 5.41 -15.734 -24.516 1 97.62 160 ASN A CA 1
ATOM 1196 C C . ASN A 1 160 ? 5.637 -15.961 -26 1 97.62 160 ASN A C 1
ATOM 1198 O O . ASN A 1 160 ? 6.516 -16.734 -26.391 1 97.62 160 ASN A O 1
ATOM 1202 N N . ASP A 1 161 ? 4.879 -15.312 -26.812 1 98.44 161 ASP A N 1
ATOM 1203 C CA . ASP A 1 161 ? 4.992 -15.461 -28.266 1 98.44 161 ASP A CA 1
ATOM 1204 C C . ASP A 1 161 ? 5.926 -14.406 -28.844 1 98.44 161 ASP A C 1
ATOM 1206 O O . ASP A 1 161 ? 5.488 -13.312 -29.203 1 98.44 161 ASP A O 1
ATOM 1210 N N . MET A 1 162 ? 7.133 -14.875 -29.125 1 98.25 162 MET A N 1
ATOM 1211 C CA . MET A 1 162 ? 8.156 -13.953 -29.609 1 98.25 162 MET A CA 1
ATOM 1212 C C . MET A 1 162 ? 7.797 -13.43 -31 1 98.25 162 MET A C 1
ATOM 1214 O O . MET A 1 162 ? 8.094 -12.281 -31.328 1 98.25 162 MET A O 1
ATOM 1218 N N . ALA A 1 163 ? 7.223 -14.242 -31.797 1 98.38 163 ALA A N 1
ATOM 1219 C CA . ALA A 1 163 ? 6.836 -13.812 -33.156 1 98.38 163 ALA A CA 1
ATOM 1220 C C . ALA A 1 163 ? 5.773 -12.719 -33.094 1 98.38 163 ALA A C 1
ATOM 1222 O O . ALA A 1 163 ? 5.844 -11.734 -33.812 1 98.38 163 ALA A O 1
ATOM 1223 N N . ALA A 1 164 ? 4.836 -12.898 -32.25 1 98.44 164 ALA A N 1
ATOM 1224 C CA . ALA A 1 164 ? 3.789 -11.891 -32.062 1 98.44 164 ALA A CA 1
ATOM 1225 C C . ALA A 1 164 ? 4.363 -10.586 -31.516 1 98.44 164 ALA A C 1
ATOM 1227 O O . ALA A 1 164 ? 3.994 -9.5 -31.969 1 98.44 164 ALA A O 1
ATOM 1228 N N . ALA A 1 165 ? 5.207 -10.695 -30.547 1 98.44 165 ALA A N 1
ATOM 1229 C CA . ALA A 1 165 ? 5.855 -9.516 -29.984 1 98.44 165 ALA A CA 1
ATOM 1230 C C . ALA A 1 165 ? 6.637 -8.758 -31.062 1 98.44 165 ALA A C 1
ATOM 1232 O O . ALA A 1 165 ? 6.574 -7.527 -31.125 1 98.44 165 ALA A O 1
ATOM 1233 N N . THR A 1 166 ? 7.348 -9.523 -31.859 1 98 166 THR A N 1
ATOM 1234 C CA . THR A 1 166 ? 8.148 -8.938 -32.938 1 98 166 THR A CA 1
ATOM 1235 C C . THR A 1 166 ? 7.258 -8.172 -33.906 1 98 166 THR A C 1
ATOM 1237 O O . THR A 1 166 ? 7.574 -7.051 -34.312 1 98 166 THR A O 1
ATOM 1240 N N . ARG A 1 167 ? 6.191 -8.742 -34.281 1 98.06 167 ARG A N 1
ATOM 1241 C CA . ARG A 1 167 ? 5.27 -8.117 -35.219 1 98.06 167 ARG A CA 1
ATOM 1242 C C . ARG A 1 167 ? 4.691 -6.828 -34.656 1 98.06 167 ARG A C 1
ATOM 1244 O O . ARG A 1 167 ? 4.609 -5.812 -35.344 1 98.06 167 ARG A O 1
ATOM 1251 N N . LEU A 1 168 ? 4.297 -6.906 -33.406 1 97.56 168 LEU A N 1
ATOM 1252 C CA . LEU A 1 168 ? 3.707 -5.73 -32.781 1 97.56 168 LEU A CA 1
ATOM 1253 C C . LEU A 1 168 ? 4.73 -4.605 -32.656 1 97.56 168 LEU A C 1
ATOM 1255 O O . LEU A 1 168 ? 4.398 -3.436 -32.875 1 97.56 168 LEU A O 1
ATOM 1259 N N . LEU A 1 169 ? 5.934 -4.965 -32.312 1 96.25 169 LEU A N 1
ATOM 1260 C CA . LEU A 1 169 ? 6.977 -3.959 -32.156 1 96.25 169 LEU A CA 1
ATOM 1261 C C . LEU A 1 169 ? 7.305 -3.316 -33.5 1 96.25 169 LEU A C 1
ATOM 1263 O O . LEU A 1 169 ? 7.637 -2.129 -33.562 1 96.25 169 LEU A O 1
ATOM 1267 N N . ALA A 1 170 ? 7.285 -4.078 -34.562 1 95.56 170 ALA A N 1
ATOM 1268 C CA . ALA A 1 170 ? 7.512 -3.551 -35.906 1 95.56 170 ALA A CA 1
ATOM 1269 C C . ALA A 1 170 ? 6.434 -2.539 -36.281 1 95.56 170 ALA A C 1
ATOM 1271 O O . ALA A 1 170 ? 6.715 -1.547 -36.969 1 95.56 170 ALA A O 1
ATOM 1272 N N . ARG A 1 171 ? 5.238 -2.791 -35.875 1 96.25 171 ARG A N 1
ATOM 1273 C CA . ARG A 1 171 ? 4.105 -1.922 -36.156 1 96.25 171 ARG A CA 1
ATOM 1274 C C . ARG A 1 171 ? 4.121 -0.673 -35.281 1 96.25 171 ARG A C 1
ATOM 1276 O O . ARG A 1 171 ? 3.598 0.372 -35.688 1 96.25 171 ARG A O 1
ATOM 1283 N N . HIS A 1 172 ? 4.672 -0.828 -34.062 1 95.44 172 HIS A N 1
ATOM 1284 C CA . HIS A 1 172 ? 4.715 0.271 -33.125 1 95.44 172 HIS A CA 1
ATOM 1285 C C . HIS A 1 172 ? 6.129 0.49 -32.594 1 95.44 172 HIS A C 1
ATOM 1287 O O . HIS A 1 172 ? 6.383 0.314 -31.391 1 95.44 172 HIS A O 1
ATOM 1293 N N . PRO A 1 173 ? 6.992 0.992 -33.469 1 91.88 173 PRO A N 1
ATOM 1294 C CA . PRO A 1 173 ? 8.391 1.147 -33.062 1 91.88 173 PRO A CA 1
ATOM 1295 C C . PRO A 1 173 ? 8.57 2.088 -31.875 1 91.88 173 PRO A C 1
ATOM 1297 O O . PRO A 1 173 ? 7.879 3.104 -31.766 1 91.88 173 PRO A O 1
ATOM 1300 N N . GLY A 1 174 ? 9.469 1.6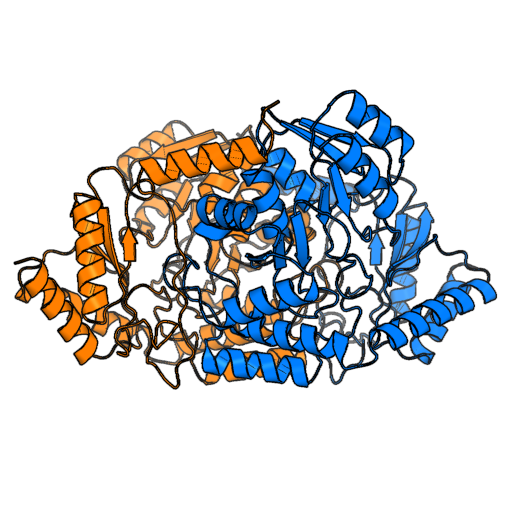46 -30.984 1 91.44 174 GLY A N 1
ATOM 1301 C CA . GLY A 1 174 ? 9.789 2.508 -29.859 1 91.44 174 GLY A CA 1
ATOM 1302 C C . GLY A 1 174 ? 8.867 2.307 -28.672 1 91.44 174 GLY A C 1
ATOM 1303 O O . GLY A 1 174 ? 9.117 2.838 -27.594 1 91.44 174 GLY A O 1
ATOM 1304 N N . SER A 1 175 ? 7.812 1.515 -28.797 1 95.69 175 SER A N 1
ATOM 1305 C CA . SER A 1 175 ? 6.879 1.245 -27.719 1 95.69 175 SER A CA 1
ATOM 1306 C C . SER A 1 175 ? 7.543 0.444 -26.609 1 95.69 175 SER A C 1
ATOM 1308 O O . SER A 1 175 ? 8.383 -0.423 -26.875 1 95.69 175 SER A O 1
ATOM 1310 N N . ALA A 1 176 ? 7.125 0.75 -25.391 1 98 176 ALA A N 1
ATOM 1311 C CA . ALA A 1 176 ? 7.598 -0.057 -24.266 1 98 176 ALA A CA 1
ATOM 1312 C C . ALA A 1 176 ? 7 -1.462 -24.312 1 98 176 ALA A C 1
ATOM 1314 O O . ALA A 1 176 ? 5.855 -1.644 -24.734 1 98 176 ALA A O 1
ATOM 1315 N N . VAL A 1 177 ? 7.797 -2.414 -23.922 1 98.44 177 VAL A N 1
ATOM 1316 C CA . VAL A 1 177 ? 7.359 -3.805 -23.828 1 98.44 177 VAL A CA 1
ATOM 1317 C C . VAL A 1 177 ? 7.273 -4.227 -22.359 1 98.44 177 VAL A C 1
ATOM 1319 O O . VAL A 1 177 ? 8.219 -4.035 -21.594 1 98.44 177 VAL A O 1
ATOM 1322 N N . LEU A 1 178 ? 6.113 -4.762 -21.938 1 98.75 178 LEU A N 1
ATOM 1323 C CA . LEU A 1 178 ? 5.883 -5.18 -20.562 1 98.75 178 LEU A CA 1
ATOM 1324 C C . LEU A 1 178 ? 5.77 -6.695 -20.469 1 98.75 178 LEU A C 1
ATOM 1326 O O . LEU A 1 178 ? 5.078 -7.324 -21.266 1 98.75 178 LEU A O 1
ATOM 1330 N N . THR A 1 179 ? 6.43 -7.305 -19.5 1 98.38 179 THR A N 1
ATOM 1331 C CA . THR A 1 179 ? 6.348 -8.727 -19.203 1 98.38 179 THR A CA 1
ATOM 1332 C C . THR A 1 179 ? 6.66 -9 -17.734 1 98.38 179 THR A C 1
ATOM 1334 O O . THR A 1 179 ? 6.715 -8.078 -16.922 1 98.38 179 THR A O 1
ATOM 1337 N N . GLU A 1 180 ? 6.617 -10.25 -17.344 1 98.06 180 GLU A N 1
ATOM 1338 C CA . GLU A 1 180 ? 6.996 -10.727 -16.016 1 98.06 180 GLU A CA 1
ATOM 1339 C C . GLU A 1 180 ? 8.102 -11.781 -16.109 1 98.06 180 GLU A C 1
ATOM 1341 O O . GLU A 1 180 ? 8.258 -12.438 -17.141 1 98.06 180 GLU A O 1
ATOM 1346 N N . THR A 1 181 ? 8.859 -11.867 -15.031 1 97.62 181 THR A N 1
ATOM 1347 C CA . THR A 1 181 ? 9.836 -12.945 -14.984 1 97.62 181 THR A CA 1
ATOM 1348 C C . THR A 1 181 ? 9.148 -14.305 -14.875 1 97.62 181 THR A C 1
ATOM 1350 O O . THR A 1 181 ? 9.453 -15.227 -15.633 1 97.62 181 THR A O 1
ATOM 1353 N N . VAL A 1 182 ? 8.305 -14.422 -13.906 1 98.25 182 VAL A N 1
ATOM 1354 C CA . VAL A 1 182 ? 7.473 -15.602 -13.664 1 98.25 182 VAL A CA 1
ATOM 1355 C C . VAL A 1 182 ? 6 -15.195 -13.641 1 98.25 182 VAL A C 1
ATOM 1357 O O . VAL A 1 182 ? 5.621 -14.234 -12.961 1 98.25 182 VAL A O 1
ATOM 1360 N N . PHE A 1 183 ? 5.211 -15.844 -14.453 1 97.12 183 PHE A N 1
ATOM 1361 C CA . PHE A 1 183 ? 3.785 -15.547 -14.484 1 97.12 183 PHE A CA 1
ATOM 1362 C C . PHE A 1 183 ? 3.057 -16.281 -13.367 1 97.12 183 PHE A C 1
ATOM 1364 O O . PHE A 1 183 ? 3.209 -17.5 -13.219 1 97.12 183 PHE A O 1
ATOM 1371 N N . SER A 1 184 ? 2.23 -15.648 -12.602 1 94.5 184 SER A N 1
ATOM 1372 C CA . SER A 1 184 ? 1.747 -16.047 -11.281 1 94.5 184 SER A CA 1
ATOM 1373 C C . SER A 1 184 ? 0.8 -17.234 -11.367 1 94.5 184 SER A C 1
ATOM 1375 O O . SER A 1 184 ? 0.628 -17.969 -10.398 1 94.5 184 SER A O 1
ATOM 1377 N N . MET A 1 185 ? 0.13 -17.406 -12.469 1 91.62 185 MET A N 1
ATOM 1378 C CA . MET A 1 185 ? -0.897 -18.438 -12.523 1 91.62 185 MET A CA 1
ATOM 1379 C C . MET A 1 185 ? -0.361 -19.703 -13.195 1 91.62 185 MET A C 1
ATOM 1381 O O . MET A 1 185 ? -0.788 -20.812 -12.867 1 91.62 185 MET A O 1
ATOM 1385 N N . ASP A 1 186 ? 0.662 -19.5 -14.039 1 94.81 186 ASP A N 1
ATOM 1386 C CA . ASP A 1 186 ? 1.182 -20.625 -14.812 1 94.81 186 ASP A CA 1
ATOM 1387 C C . ASP A 1 186 ? 2.553 -21.062 -14.297 1 94.81 186 ASP A C 1
ATOM 1389 O O . ASP A 1 186 ? 2.996 -22.172 -14.562 1 94.81 186 ASP A O 1
ATOM 1393 N N . GLY A 1 187 ? 3.193 -20.172 -13.648 1 96.94 187 GLY A N 1
ATOM 1394 C CA . GLY A 1 187 ? 4.508 -20.5 -13.117 1 96.94 187 GLY A CA 1
ATOM 1395 C C . GLY A 1 187 ? 5.598 -20.469 -14.172 1 96.94 187 GLY A C 1
ATOM 1396 O O . GLY A 1 187 ? 6.785 -20.516 -13.844 1 96.94 187 GLY A O 1
ATOM 1397 N N . ASP A 1 188 ? 5.246 -20.344 -15.414 1 97.44 188 ASP A N 1
ATOM 1398 C CA . ASP A 1 188 ? 6.234 -20.312 -16.484 1 97.44 188 ASP A CA 1
ATOM 1399 C C . ASP A 1 188 ? 6.949 -18.953 -16.531 1 97.44 188 ASP A C 1
ATOM 1401 O O . ASP A 1 188 ? 6.547 -18.016 -15.852 1 97.44 188 ASP A O 1
ATOM 1405 N N . ARG A 1 189 ? 8.031 -18.922 -17.281 1 97.56 189 ARG A N 1
ATOM 1406 C CA . ARG A 1 189 ? 8.883 -17.734 -17.328 1 97.56 189 ARG A CA 1
ATOM 1407 C C . ARG A 1 189 ? 8.859 -17.094 -18.719 1 97.56 189 ARG A C 1
ATOM 1409 O O . ARG A 1 189 ? 8.719 -17.797 -19.719 1 97.56 189 ARG A O 1
ATOM 1416 N N . ALA A 1 190 ? 9.008 -15.812 -18.75 1 97.44 190 ALA A N 1
ATOM 1417 C CA . ALA A 1 190 ? 9.188 -15.125 -20.031 1 97.44 190 ALA A CA 1
ATOM 1418 C C . ALA A 1 190 ? 10.547 -15.445 -20.641 1 97.44 190 ALA A C 1
ATOM 1420 O O . ALA A 1 190 ? 11.516 -15.688 -19.922 1 97.44 190 ALA A O 1
ATOM 1421 N N . PRO A 1 191 ? 10.602 -15.531 -21.969 1 96.88 191 PRO A N 1
ATOM 1422 C CA . PRO A 1 191 ? 11.906 -15.609 -22.625 1 96.88 191 PRO A CA 1
ATOM 1423 C C . PRO A 1 191 ? 12.68 -14.289 -22.562 1 96.88 191 PRO A C 1
ATOM 1425 O O . PRO A 1 191 ? 12.914 -13.664 -23.609 1 96.88 191 PRO A O 1
ATOM 1428 N N . LEU A 1 192 ? 13.172 -13.906 -21.422 1 96.75 192 LEU A N 1
ATOM 1429 C CA . LEU A 1 192 ? 13.664 -12.57 -21.109 1 96.75 192 LEU A CA 1
ATOM 1430 C C . LEU A 1 192 ? 14.875 -12.227 -21.969 1 96.75 192 LEU A C 1
ATOM 1432 O O . LEU A 1 192 ? 15.039 -11.086 -22.391 1 96.75 192 LEU A O 1
ATOM 1436 N N . GLY A 1 193 ? 15.773 -13.219 -22.094 1 94.88 193 GLY A N 1
ATOM 1437 C CA . GLY A 1 193 ? 16.922 -12.961 -22.938 1 94.88 193 GLY A CA 1
ATOM 1438 C C . GLY A 1 193 ? 16.547 -12.539 -24.344 1 94.88 193 GLY A C 1
ATOM 1439 O O . GLY A 1 193 ? 17.047 -11.531 -24.859 1 94.88 193 GLY A O 1
ATOM 1440 N N . LYS A 1 194 ? 15.68 -13.328 -24.969 1 96.44 194 LYS A N 1
ATOM 1441 C CA . LYS A 1 194 ? 15.219 -13.047 -26.328 1 96.44 194 LYS A CA 1
ATOM 1442 C C . LYS A 1 194 ? 14.453 -11.727 -26.391 1 96.44 194 LYS A C 1
ATOM 1444 O O . LYS A 1 194 ? 14.625 -10.938 -27.328 1 96.44 194 LYS A O 1
ATOM 1449 N N . LEU A 1 195 ? 13.617 -11.5 -25.438 1 96.62 195 LEU A N 1
ATOM 1450 C CA . LEU A 1 195 ? 12.797 -10.289 -25.422 1 96.62 195 LEU A CA 1
ATOM 1451 C C . LEU A 1 195 ? 13.664 -9.047 -25.219 1 96.62 195 LEU A C 1
ATOM 1453 O O . LEU A 1 195 ? 13.414 -8.008 -25.828 1 96.62 195 LEU A O 1
ATOM 1457 N N . SER A 1 196 ? 14.586 -9.141 -24.297 1 94.88 196 SER A N 1
ATOM 1458 C CA . SER A 1 196 ? 15.508 -8.039 -24.062 1 94.88 196 SER A CA 1
ATOM 1459 C C . SER A 1 196 ? 16.266 -7.68 -25.328 1 94.88 196 SER A C 1
ATOM 1461 O O . SER A 1 196 ? 16.438 -6.504 -25.656 1 94.88 196 SER A O 1
ATOM 1463 N N . HIS A 1 197 ? 16.766 -8.68 -26.016 1 94.69 197 HIS A N 1
ATOM 1464 C CA . HIS A 1 197 ? 17.469 -8.461 -27.266 1 94.69 197 HIS A CA 1
ATOM 1465 C C . HIS A 1 197 ? 16.578 -7.801 -28.297 1 94.69 197 HIS A C 1
ATOM 1467 O O . HIS A 1 197 ? 17 -6.867 -28.984 1 94.69 197 HIS A O 1
ATOM 1473 N N . LEU A 1 198 ? 15.422 -8.32 -28.422 1 96.12 198 LEU A N 1
ATOM 1474 C CA . LEU A 1 198 ? 14.445 -7.754 -29.344 1 96.12 198 LEU A CA 1
ATOM 1475 C C . LEU A 1 198 ? 14.219 -6.277 -29.047 1 96.12 198 LEU A C 1
ATOM 1477 O O . LEU A 1 198 ? 14.172 -5.453 -29.953 1 96.12 198 LEU A O 1
ATOM 1481 N N . CYS A 1 199 ? 14.016 -5.922 -27.766 1 95.56 199 CYS A N 1
ATOM 1482 C CA . CYS A 1 199 ? 13.789 -4.543 -27.344 1 95.56 199 CYS A CA 1
ATOM 1483 C C . CYS A 1 199 ? 14.977 -3.658 -27.688 1 95.56 199 CYS A C 1
ATOM 1485 O O . CYS A 1 199 ? 14.805 -2.535 -28.172 1 95.56 199 CYS A O 1
ATOM 1487 N N . GLN A 1 200 ? 16.156 -4.137 -27.5 1 92.88 200 GLN A N 1
ATOM 1488 C CA . GLN A 1 200 ? 17.359 -3.385 -27.812 1 92.88 200 GLN A CA 1
ATOM 1489 C C . GLN A 1 200 ? 17.453 -3.084 -29.312 1 92.88 200 GLN A C 1
ATOM 1491 O O . GLN A 1 200 ? 17.781 -1.964 -29.703 1 92.88 200 GLN A O 1
ATOM 1496 N N . GLU A 1 201 ? 17.156 -4.066 -30.062 1 93.06 201 GLU A N 1
ATOM 1497 C CA . GLU A 1 201 ? 17.203 -3.918 -31.516 1 93.06 201 GLU A CA 1
ATOM 1498 C C . GLU A 1 201 ? 16.234 -2.844 -32 1 93.06 201 GLU A C 1
ATOM 1500 O O . GLU A 1 201 ? 16.516 -2.135 -32.969 1 93.06 201 GLU A O 1
ATOM 1505 N N . HIS A 1 202 ? 15.219 -2.672 -31.297 1 93.31 202 HIS A N 1
ATOM 1506 C CA . HIS A 1 202 ? 14.18 -1.757 -31.75 1 93.31 202 HIS A CA 1
ATOM 1507 C C . HIS A 1 202 ? 14.211 -0.455 -30.953 1 93.31 202 HIS A C 1
ATOM 1509 O O . HIS A 1 202 ? 13.367 0.421 -31.156 1 93.31 202 HIS A O 1
ATOM 1515 N N . GLY A 1 203 ? 15.156 -0.388 -30 1 92.19 203 GLY A N 1
ATOM 1516 C CA . GLY A 1 203 ? 15.211 0.8 -29.172 1 92.19 203 GLY A CA 1
ATOM 1517 C C . GLY A 1 203 ? 14.008 0.943 -28.25 1 92.19 203 GLY A C 1
ATOM 1518 O O . GLY A 1 203 ? 13.547 2.057 -28 1 92.19 203 GLY A O 1
ATOM 1519 N N . SER A 1 204 ? 13.375 -0.175 -27.859 1 95.75 204 SER A N 1
ATOM 1520 C CA . SER A 1 204 ? 12.18 -0.2 -27.016 1 95.75 204 SER A CA 1
ATOM 1521 C C . SER A 1 204 ? 12.523 -0.485 -25.562 1 95.75 204 SER A C 1
ATOM 1523 O O . SER A 1 204 ? 13.336 -1.367 -25.281 1 95.75 204 SER A O 1
ATOM 1525 N N . PRO A 1 205 ? 12.016 0.303 -24.656 1 97.12 205 PRO A N 1
ATOM 1526 C CA . PRO A 1 205 ? 12.234 0.007 -23.234 1 97.12 205 PRO A CA 1
ATOM 1527 C C . PRO A 1 205 ? 11.539 -1.278 -22.781 1 97.12 205 PRO A C 1
ATOM 1529 O O . PRO A 1 205 ? 10.383 -1.52 -23.141 1 97.12 205 PRO A O 1
ATOM 1532 N N . LEU A 1 206 ? 12.25 -2.096 -22.094 1 97.56 206 LEU A N 1
ATOM 1533 C CA . LEU A 1 206 ? 11.688 -3.287 -21.469 1 97.56 206 LEU A CA 1
ATOM 1534 C C . LEU A 1 206 ? 11.359 -3.027 -20 1 97.56 206 LEU A C 1
ATOM 1536 O O . LEU A 1 206 ? 12.227 -2.609 -19.234 1 97.56 206 LEU A O 1
ATOM 1540 N N . ILE A 1 207 ? 10.102 -3.188 -19.609 1 98.5 207 ILE A N 1
ATOM 1541 C CA . ILE A 1 207 ? 9.641 -3.057 -18.234 1 98.5 207 ILE A CA 1
ATOM 1542 C C . ILE A 1 207 ? 9.273 -4.43 -17.672 1 98.5 207 ILE A C 1
ATOM 1544 O O . ILE A 1 207 ? 8.453 -5.141 -18.266 1 98.5 207 ILE A O 1
ATOM 1548 N N . LEU A 1 208 ? 9.828 -4.77 -16.531 1 98.25 208 LEU A N 1
ATOM 1549 C CA . LEU A 1 208 ? 9.773 -6.129 -16.016 1 98.25 208 LEU A CA 1
ATOM 1550 C C . LEU A 1 208 ? 9.141 -6.16 -14.625 1 98.25 208 LEU A C 1
ATOM 1552 O O . LEU A 1 208 ? 9.656 -5.531 -13.688 1 98.25 208 LEU A O 1
ATOM 1556 N N . ASP A 1 209 ? 8.008 -6.832 -14.5 1 98.5 209 ASP A N 1
ATOM 1557 C CA . ASP A 1 209 ? 7.508 -7.207 -13.18 1 98.5 209 ASP A CA 1
ATOM 1558 C C . ASP A 1 209 ? 8.188 -8.477 -12.68 1 98.5 209 ASP A C 1
ATOM 1560 O O . ASP A 1 209 ? 7.891 -9.578 -13.148 1 98.5 209 ASP A O 1
ATOM 1564 N N . ASP A 1 210 ? 9.008 -8.32 -11.711 1 98.25 210 ASP A N 1
ATOM 1565 C CA . ASP A 1 210 ? 9.82 -9.422 -11.195 1 98.25 210 ASP A CA 1
ATOM 1566 C C . ASP A 1 210 ? 9.305 -9.891 -9.836 1 98.25 210 ASP A C 1
ATOM 1568 O O . ASP A 1 210 ? 10.062 -10.422 -9.031 1 98.25 210 ASP A O 1
ATOM 1572 N N . ALA A 1 211 ? 8.008 -9.695 -9.531 1 98.31 211 ALA A N 1
ATOM 1573 C CA . ALA A 1 211 ? 7.41 -9.984 -8.234 1 98.31 211 ALA A CA 1
ATOM 1574 C C . ALA A 1 211 ? 7.605 -11.445 -7.852 1 98.31 211 ALA A C 1
ATOM 1576 O O . ALA A 1 211 ? 7.875 -11.766 -6.691 1 98.31 211 ALA A O 1
ATOM 1577 N N . HIS A 1 212 ? 7.453 -12.352 -8.82 1 98.38 212 HIS A N 1
ATOM 1578 C CA . HIS A 1 212 ? 7.52 -13.781 -8.539 1 98.38 212 HIS A CA 1
ATOM 1579 C C . HIS A 1 212 ? 8.898 -14.344 -8.852 1 98.38 212 HIS A C 1
ATOM 1581 O O . HIS A 1 212 ? 9.211 -15.484 -8.492 1 98.38 212 HIS A O 1
ATOM 1587 N N . GLY A 1 213 ? 9.781 -13.578 -9.5 1 97.69 213 GLY A N 1
ATOM 1588 C CA . GLY A 1 213 ? 11.078 -14.094 -9.922 1 97.69 213 GLY A CA 1
ATOM 1589 C C . GLY A 1 213 ? 12.219 -13.633 -9.039 1 97.69 213 GLY A C 1
ATOM 1590 O O . GLY A 1 213 ? 13.242 -14.305 -8.938 1 97.69 213 GLY A O 1
ATOM 1591 N N . PHE A 1 214 ? 12.078 -12.484 -8.391 1 97 214 PHE A N 1
ATOM 1592 C CA . PHE A 1 214 ? 13.141 -11.906 -7.586 1 97 214 PHE A CA 1
ATOM 1593 C C . PHE A 1 214 ? 13.508 -12.82 -6.422 1 97 214 PHE A C 1
ATOM 1595 O O . PHE A 1 214 ? 12.633 -13.289 -5.695 1 97 214 PHE A O 1
ATOM 1602 N N . GLY A 1 215 ? 14.742 -13.016 -6.258 1 94.94 215 GLY A N 1
ATOM 1603 C CA . GLY A 1 215 ? 15.234 -13.906 -5.223 1 94.94 215 GLY A CA 1
ATOM 1604 C C . GLY A 1 215 ? 15.336 -15.352 -5.676 1 94.94 215 GLY A C 1
ATOM 1605 O O . GLY A 1 215 ? 15.945 -16.188 -5 1 94.94 215 GLY A O 1
ATOM 1606 N N . LEU A 1 216 ? 14.781 -15.672 -6.879 1 96.94 216 LEU A N 1
ATOM 1607 C CA . LEU A 1 216 ? 14.703 -17.062 -7.324 1 96.94 216 LEU A CA 1
ATOM 1608 C C . LEU A 1 216 ? 15.516 -17.266 -8.594 1 96.94 216 LEU A C 1
ATOM 1610 O O . LEU A 1 216 ? 16.125 -18.328 -8.773 1 96.94 216 LEU A O 1
ATOM 1614 N N . PHE A 1 217 ? 15.422 -16.281 -9.469 1 93.81 217 PHE A N 1
ATOM 1615 C CA . PHE A 1 217 ? 16.078 -16.406 -10.766 1 93.81 217 PHE A CA 1
ATOM 1616 C C . PHE A 1 217 ? 17.016 -15.227 -11.016 1 93.81 217 PHE A C 1
ATOM 1618 O O . PHE A 1 217 ? 16.703 -14.086 -10.656 1 93.81 217 PHE A O 1
ATOM 1625 N N . GLU A 1 218 ? 18.094 -15.57 -11.539 1 83.44 218 GLU A N 1
ATOM 1626 C CA . GLU A 1 218 ? 19.031 -14.516 -11.898 1 83.44 218 GLU A CA 1
ATOM 1627 C C . GLU A 1 218 ? 18.578 -13.773 -13.156 1 83.44 218 GLU A C 1
ATOM 1629 O O . GLU A 1 218 ? 18.359 -14.391 -14.203 1 83.44 218 GLU A O 1
ATOM 1634 N N . SER A 1 219 ? 18.406 -12.43 -12.984 1 75.56 219 SER A N 1
ATOM 1635 C CA . SER A 1 219 ? 18.047 -11.609 -14.141 1 75.56 219 SER A CA 1
ATOM 1636 C C . SER A 1 219 ? 18.672 -10.219 -14.055 1 75.56 219 SER A C 1
ATOM 1638 O O . SER A 1 219 ? 18.266 -9.312 -14.789 1 75.56 219 SER A O 1
ATOM 1640 N N . SER A 1 220 ? 19.578 -10.078 -13.227 1 78.06 220 SER A N 1
ATOM 1641 C CA . SER A 1 220 ? 20.125 -8.75 -12.969 1 78.06 220 SER A CA 1
ATOM 1642 C C . SER A 1 220 ? 20.953 -8.25 -14.148 1 78.06 220 SER A C 1
ATOM 1644 O O . SER A 1 220 ? 21.078 -7.043 -14.367 1 78.06 220 SER A O 1
ATOM 1646 N N . SER A 1 221 ? 21.391 -9.125 -14.859 1 79.56 221 SER A N 1
ATOM 1647 C CA . SER A 1 221 ? 22.281 -8.75 -15.945 1 79.56 221 SER A CA 1
ATOM 1648 C C . SER A 1 221 ? 21.5 -8.289 -17.172 1 79.56 221 SER A C 1
ATOM 1650 O O . SER A 1 221 ? 22.078 -7.707 -18.094 1 79.56 221 SER A O 1
ATOM 1652 N N . LEU A 1 222 ? 20.266 -8.422 -17.141 1 85.56 222 LEU A N 1
ATOM 1653 C CA . LEU A 1 222 ? 19.453 -8.039 -18.297 1 85.56 222 LEU A CA 1
ATOM 1654 C C . LEU A 1 222 ? 19.172 -6.543 -18.281 1 85.56 222 LEU A C 1
ATOM 1656 O O . LEU A 1 222 ? 18.797 -5.984 -17.25 1 85.56 222 LEU A O 1
ATOM 1660 N N . PRO A 1 223 ? 19.453 -5.973 -19.422 1 89.5 223 PRO A N 1
ATOM 1661 C CA . PRO A 1 223 ? 19.078 -4.559 -19.5 1 89.5 223 PRO A CA 1
ATOM 1662 C C . PRO A 1 223 ? 17.578 -4.34 -19.469 1 89.5 223 PRO A C 1
ATOM 1664 O O . PRO A 1 223 ? 16.859 -4.828 -20.359 1 89.5 223 PRO A O 1
ATOM 1667 N N . VAL A 1 224 ? 17.109 -3.752 -18.5 1 94.12 224 VAL A N 1
ATOM 1668 C CA . VAL A 1 224 ? 15.703 -3.416 -18.359 1 94.12 224 VAL A CA 1
ATOM 1669 C C . VAL A 1 224 ? 15.555 -1.938 -18.016 1 94.12 224 VAL A C 1
ATOM 1671 O O . VAL A 1 224 ? 16.391 -1.373 -17.312 1 94.12 224 VAL A O 1
ATOM 1674 N N . PHE A 1 225 ? 14.562 -1.334 -18.578 1 96.69 225 PHE A N 1
ATOM 1675 C CA . PHE A 1 225 ? 14.289 0.076 -18.312 1 96.69 225 PHE A CA 1
ATOM 1676 C C . PHE A 1 225 ? 13.828 0.284 -16.891 1 96.69 225 PHE A C 1
ATOM 1678 O O . PHE A 1 225 ? 14.258 1.223 -16.219 1 96.69 225 PHE A O 1
ATOM 1685 N N . ALA A 1 226 ? 12.93 -0.559 -16.453 1 98.19 226 ALA A N 1
ATOM 1686 C CA . ALA A 1 226 ? 12.398 -0.563 -15.086 1 98.19 226 ALA A CA 1
ATOM 1687 C C . ALA A 1 226 ? 12.086 -1.984 -14.625 1 98.19 226 ALA A C 1
ATOM 1689 O O . ALA A 1 226 ? 11.602 -2.807 -15.406 1 98.19 226 ALA A O 1
ATOM 1690 N N . ARG A 1 227 ? 12.398 -2.227 -13.391 1 98.12 227 ARG A N 1
ATOM 1691 C CA . ARG A 1 227 ? 12.117 -3.514 -12.758 1 98.12 227 ARG A CA 1
ATOM 1692 C C . ARG A 1 227 ? 11.328 -3.33 -11.469 1 98.12 227 ARG A C 1
ATOM 1694 O O . ARG A 1 227 ? 11.695 -2.518 -10.617 1 98.12 227 ARG A O 1
ATOM 1701 N N . LEU A 1 228 ? 10.211 -4.035 -11.406 1 98.5 228 LEU A N 1
ATOM 1702 C CA . LEU A 1 228 ? 9.461 -4.074 -10.156 1 98.5 228 LEU A CA 1
ATOM 1703 C C . LEU A 1 228 ? 9.82 -5.316 -9.344 1 98.5 228 LEU A C 1
ATOM 1705 O O . LEU A 1 228 ? 9.852 -6.426 -9.883 1 98.5 228 LEU A O 1
ATOM 1709 N N . VAL A 1 229 ? 10.125 -5.133 -8.094 1 98.38 229 VAL A N 1
ATOM 1710 C CA . VAL A 1 229 ? 10.297 -6.242 -7.16 1 98.38 229 VAL A CA 1
ATOM 1711 C C . VAL A 1 229 ? 9.336 -6.078 -5.98 1 98.38 229 VAL A C 1
ATOM 1713 O O . VAL A 1 229 ? 9.008 -4.957 -5.594 1 98.38 229 VAL A O 1
ATOM 1716 N N . THR A 1 230 ? 8.844 -7.156 -5.43 1 98.38 230 THR A N 1
ATOM 1717 C CA . THR A 1 230 ? 7.969 -7.102 -4.262 1 98.38 230 THR A CA 1
ATOM 1718 C C . THR A 1 230 ? 8.633 -7.762 -3.059 1 98.38 230 THR A C 1
ATOM 1720 O O . THR A 1 230 ? 9.547 -8.57 -3.215 1 98.38 230 THR A O 1
ATOM 1723 N N . PHE A 1 231 ? 8.172 -7.398 -1.896 1 98.75 231 PHE A N 1
ATOM 1724 C CA . PHE A 1 231 ? 8.773 -7.898 -0.666 1 98.75 231 PHE A CA 1
ATOM 1725 C C . PHE A 1 231 ? 7.875 -8.938 -0.006 1 98.75 231 PHE A C 1
ATOM 1727 O O . PHE A 1 231 ? 8.297 -9.625 0.927 1 98.75 231 PHE A O 1
ATOM 1734 N N . GLY A 1 232 ? 6.652 -9.125 -0.511 1 98 232 GLY A N 1
ATOM 1735 C CA . GLY A 1 232 ? 5.672 -9.961 0.166 1 98 232 GLY A CA 1
ATOM 1736 C C . GLY A 1 232 ? 5.676 -11.398 -0.316 1 98 232 GLY A C 1
ATOM 1737 O O . GLY A 1 232 ? 4.781 -12.172 0.02 1 98 232 GLY A O 1
ATOM 1738 N N . LYS A 1 233 ? 6.648 -11.773 -1.164 1 98 233 LYS A N 1
ATOM 1739 C CA . LYS A 1 233 ? 6.738 -13.125 -1.718 1 98 233 LYS A CA 1
ATOM 1740 C C . LYS A 1 233 ? 8.039 -13.805 -1.301 1 98 233 LYS A C 1
ATOM 1742 O O . LYS A 1 233 ? 8.227 -14.125 -0.127 1 98 233 LYS A O 1
ATOM 1747 N N . ALA A 1 234 ? 9.078 -13.82 -2.074 1 98.19 234 ALA A N 1
ATOM 1748 C CA . ALA A 1 234 ? 10.328 -14.508 -1.741 1 98.19 234 ALA A CA 1
ATOM 1749 C C . ALA A 1 234 ? 11 -13.875 -0.527 1 98.19 234 ALA A C 1
ATOM 1751 O O . ALA A 1 234 ? 11.656 -14.562 0.258 1 98.19 234 ALA A O 1
ATOM 1752 N N . LEU A 1 235 ? 10.742 -12.555 -0.289 1 98.38 235 LEU A N 1
ATOM 1753 C CA . LEU A 1 235 ? 11.461 -11.844 0.761 1 98.38 235 LEU A CA 1
ATOM 1754 C C . LEU A 1 235 ? 10.68 -11.875 2.07 1 98.38 235 LEU A C 1
ATOM 1756 O O . LEU A 1 235 ? 11.188 -11.445 3.111 1 98.38 235 LEU A O 1
ATOM 1760 N N . GLY A 1 236 ? 9.469 -12.289 2.064 1 98 236 GLY A N 1
ATOM 1761 C CA . GLY A 1 236 ? 8.719 -12.625 3.264 1 98 236 GLY A CA 1
ATOM 1762 C C . GLY A 1 236 ? 8.289 -11.398 4.055 1 98 236 GLY A C 1
ATOM 1763 O O . GLY A 1 236 ? 7.977 -11.5 5.242 1 98 236 GLY A O 1
ATOM 1764 N N . GLY A 1 237 ? 8.328 -10.242 3.467 1 98.38 237 GLY A N 1
ATOM 1765 C CA . GLY A 1 237 ? 8.008 -9.023 4.191 1 98.38 237 GLY A CA 1
ATOM 1766 C C . GLY A 1 237 ? 6.863 -8.25 3.572 1 98.38 237 GLY A C 1
ATOM 1767 O O . GLY A 1 237 ? 5.863 -8.836 3.154 1 98.38 237 GLY A O 1
ATOM 1768 N N . GLN A 1 238 ? 6.945 -6.941 3.633 1 98.44 238 GLN A N 1
ATOM 1769 C CA . GLN A 1 238 ? 5.93 -6.02 3.129 1 98.44 238 GLN A CA 1
ATOM 1770 C C . GLN A 1 238 ? 6.559 -4.93 2.266 1 98.44 238 GLN A C 1
ATOM 1772 O O . GLN A 1 238 ? 7.617 -4.398 2.602 1 98.44 238 GLN A O 1
ATOM 1777 N N . GLY A 1 239 ? 5.926 -4.648 1.125 1 98.69 239 GLY A N 1
ATOM 1778 C CA . GLY A 1 239 ? 6.359 -3.531 0.298 1 98.69 239 GLY A CA 1
ATOM 1779 C C . GLY A 1 239 ? 6.809 -3.955 -1.087 1 98.69 239 GLY A C 1
ATOM 1780 O O . GLY A 1 239 ? 6.594 -5.102 -1.492 1 98.69 239 GLY A O 1
ATOM 1781 N N . ALA A 1 240 ? 7.34 -3.02 -1.801 1 98.94 240 ALA A N 1
ATOM 1782 C CA . ALA A 1 240 ? 7.848 -3.221 -3.154 1 98.94 240 ALA A CA 1
ATOM 1783 C C . ALA A 1 240 ? 8.812 -2.107 -3.553 1 98.94 240 ALA A C 1
ATOM 1785 O O . ALA A 1 240 ? 8.984 -1.136 -2.814 1 98.94 240 ALA A O 1
ATOM 1786 N N . ALA A 1 241 ? 9.453 -2.297 -4.676 1 98.88 241 ALA A N 1
ATOM 1787 C CA . ALA A 1 241 ? 10.344 -1.264 -5.195 1 98.88 241 ALA A CA 1
ATOM 1788 C C . ALA A 1 241 ? 10.344 -1.256 -6.723 1 98.88 241 ALA A C 1
ATOM 1790 O O . ALA A 1 241 ? 10.164 -2.299 -7.355 1 98.88 241 ALA A O 1
ATOM 1791 N N . ILE A 1 242 ? 10.461 -0.101 -7.25 1 98.88 242 ILE A N 1
ATOM 1792 C CA . ILE A 1 242 ? 10.875 0.073 -8.641 1 98.88 242 ILE A CA 1
ATOM 1793 C C . ILE A 1 242 ? 12.375 0.341 -8.703 1 98.88 242 ILE A C 1
ATOM 1795 O O . ILE A 1 242 ? 12.883 1.223 -8 1 98.88 242 ILE A O 1
ATOM 1799 N N . VAL A 1 243 ? 13.055 -0.406 -9.477 1 98.38 243 VAL A N 1
ATOM 1800 C CA . VAL A 1 243 ? 14.508 -0.308 -9.609 1 98.38 243 VAL A CA 1
ATOM 1801 C C . VAL A 1 243 ? 14.875 0.04 -11.047 1 98.38 243 VAL A C 1
ATOM 1803 O O . VAL A 1 243 ? 14.273 -0.48 -11.992 1 98.38 243 VAL A O 1
ATOM 1806 N N . GLY A 1 244 ? 15.852 0.994 -11.266 1 97.75 244 GLY A N 1
ATOM 1807 C CA . GLY A 1 244 ? 16.281 1.413 -12.586 1 97.75 244 GLY A CA 1
ATOM 1808 C C . GLY A 1 244 ? 17.359 2.479 -12.555 1 97.75 244 GLY A C 1
ATOM 1809 O O . GLY A 1 244 ? 18.203 2.496 -11.641 1 97.75 244 GLY A O 1
ATOM 1810 N N . SER A 1 245 ? 17.375 3.271 -13.594 1 97.44 245 SER A N 1
ATOM 1811 C CA . SER A 1 245 ? 18.359 4.355 -13.68 1 97.44 245 SER A CA 1
ATOM 1812 C C . SER A 1 245 ? 18.047 5.457 -12.672 1 97.44 245 SER A C 1
ATOM 1814 O O . SER A 1 245 ? 16.906 5.566 -12.195 1 97.44 245 SER A O 1
ATOM 1816 N N . GLN A 1 246 ? 19.062 6.203 -12.328 1 96.75 246 GLN A N 1
ATOM 1817 C CA . GLN A 1 246 ? 18.859 7.367 -11.477 1 96.75 246 GLN A CA 1
ATOM 1818 C C . GLN A 1 246 ? 17.844 8.328 -12.094 1 96.75 246 GLN A C 1
ATOM 1820 O O . GLN A 1 246 ? 17.016 8.906 -11.391 1 96.75 246 GLN A O 1
ATOM 1825 N N . GLU A 1 247 ? 17.922 8.469 -13.359 1 95.75 247 GLU A N 1
ATOM 1826 C CA . GLU A 1 247 ? 17.016 9.359 -14.078 1 95.75 247 GLU A CA 1
ATOM 1827 C C . GLU A 1 247 ? 15.555 8.914 -13.922 1 95.75 247 GLU A C 1
ATOM 1829 O O . GLU A 1 247 ? 14.672 9.734 -13.703 1 95.75 247 GLU A O 1
ATOM 1834 N N . LEU A 1 248 ? 15.273 7.637 -14.094 1 97.31 248 LEU A N 1
ATOM 1835 C CA . LEU A 1 248 ? 13.93 7.094 -13.938 1 97.31 248 LEU A CA 1
ATOM 1836 C C . LEU A 1 248 ? 13.406 7.344 -12.523 1 97.31 248 LEU A C 1
ATOM 1838 O O . LEU A 1 248 ? 12.273 7.797 -12.352 1 97.31 248 LEU A O 1
ATOM 1842 N N . ILE A 1 249 ? 14.234 7.059 -11.508 1 97.81 249 ILE A N 1
ATOM 1843 C CA . ILE A 1 249 ? 13.805 7.168 -10.117 1 97.81 249 ILE A CA 1
ATOM 1844 C C . ILE A 1 249 ? 13.562 8.633 -9.766 1 97.81 249 ILE A C 1
ATOM 1846 O O . ILE A 1 249 ? 12.578 8.969 -9.117 1 97.81 249 ILE A O 1
ATOM 1850 N N . ASP A 1 250 ? 14.461 9.539 -10.258 1 95.56 250 ASP A N 1
ATOM 1851 C CA . ASP A 1 250 ? 14.234 10.969 -10.055 1 95.56 250 ASP A CA 1
ATOM 1852 C C . ASP A 1 250 ? 12.906 11.406 -10.656 1 95.56 250 ASP A C 1
ATOM 1854 O O . ASP A 1 250 ? 12.18 12.203 -10.062 1 95.56 250 ASP A O 1
ATOM 1858 N N . TYR A 1 251 ? 12.641 10.875 -11.812 1 96.44 251 TYR A N 1
ATOM 1859 C CA . TYR A 1 251 ? 11.391 11.188 -12.5 1 96.44 251 TYR A CA 1
ATOM 1860 C C . TYR A 1 251 ? 10.188 10.727 -11.68 1 96.44 251 TYR A C 1
ATOM 1862 O O . TYR A 1 251 ? 9.211 11.469 -11.523 1 96.44 251 TYR A O 1
ATOM 1870 N N . LEU A 1 252 ? 10.242 9.531 -11.164 1 97.75 252 LEU A N 1
ATOM 1871 C CA . LEU A 1 252 ? 9.148 8.984 -10.375 1 97.75 252 LEU A CA 1
ATOM 1872 C C . LEU A 1 252 ? 8.992 9.742 -9.062 1 97.75 252 LEU A C 1
ATOM 1874 O O . LEU A 1 252 ? 7.867 10.016 -8.625 1 97.75 252 LEU A O 1
ATOM 1878 N N . VAL A 1 253 ? 10.07 10.078 -8.391 1 96.31 253 VAL A N 1
ATOM 1879 C CA . VAL A 1 253 ? 10.031 10.828 -7.137 1 96.31 253 VAL A CA 1
ATOM 1880 C C . VAL A 1 253 ? 9.258 12.125 -7.336 1 96.31 253 VAL A C 1
ATOM 1882 O O . VAL A 1 253 ? 8.484 12.531 -6.469 1 96.31 253 VAL A O 1
ATOM 1885 N N . ALA A 1 254 ? 9.406 12.68 -8.5 1 93.81 254 ALA A N 1
ATOM 1886 C CA . ALA A 1 254 ? 8.852 14.008 -8.75 1 93.81 254 ALA A CA 1
ATOM 1887 C C . ALA A 1 254 ? 7.41 13.914 -9.25 1 93.81 254 ALA A C 1
ATOM 1889 O O . ALA A 1 254 ? 6.656 14.891 -9.18 1 93.81 254 ALA A O 1
ATOM 1890 N N . ASN A 1 255 ? 7.027 12.695 -9.695 1 95.38 255 ASN A N 1
ATOM 1891 C CA . ASN A 1 255 ? 5.777 12.727 -10.453 1 95.38 255 ASN A CA 1
ATOM 1892 C C . ASN A 1 255 ? 4.828 11.609 -10.016 1 95.38 255 ASN A C 1
ATOM 1894 O O . ASN A 1 255 ? 3.627 11.68 -10.281 1 95.38 255 ASN A O 1
ATOM 1898 N N . ALA A 1 256 ? 5.332 10.562 -9.43 1 96.94 256 ALA A N 1
ATOM 1899 C CA . ALA A 1 256 ? 4.48 9.43 -9.078 1 96.94 256 ALA A CA 1
ATOM 1900 C C . ALA A 1 256 ? 3.584 9.766 -7.891 1 96.94 256 ALA A C 1
ATOM 1902 O O . ALA A 1 256 ? 4.043 9.781 -6.746 1 96.94 256 ALA A O 1
ATOM 1903 N N . ARG A 1 257 ? 2.332 9.891 -8.07 1 96.25 257 ARG A N 1
ATOM 1904 C CA . ARG A 1 257 ? 1.391 10.406 -7.078 1 96.25 257 ARG A CA 1
ATOM 1905 C C . ARG A 1 257 ? 1.218 9.422 -5.926 1 96.25 257 ARG A C 1
ATOM 1907 O O . ARG A 1 257 ? 1.076 9.828 -4.77 1 96.25 257 ARG A O 1
ATOM 1914 N N . GLU A 1 258 ? 1.286 8.07 -6.227 1 97 258 GLU A N 1
ATOM 1915 C CA . GLU A 1 258 ? 1.191 7.039 -5.195 1 97 258 GLU A CA 1
ATOM 1916 C C . GLU A 1 258 ? 2.375 7.109 -4.234 1 97 258 GLU A C 1
ATOM 1918 O O . GLU A 1 258 ? 2.328 6.543 -3.141 1 97 258 GLU A O 1
ATOM 1923 N N . TYR A 1 259 ? 3.475 7.77 -4.668 1 97.12 259 TYR A N 1
ATOM 1924 C CA . TYR A 1 259 ? 4.652 7.977 -3.836 1 97.12 259 TYR A CA 1
ATOM 1925 C C . TYR A 1 259 ? 4.578 9.312 -3.105 1 97.12 259 TYR A C 1
ATOM 1927 O O . TYR A 1 259 ? 4.809 9.375 -1.895 1 97.12 259 TYR A O 1
ATOM 1935 N N . ILE A 1 260 ? 4.18 10.352 -3.781 1 94.69 260 ILE A N 1
ATOM 1936 C CA . ILE A 1 260 ? 4.191 11.727 -3.293 1 94.69 260 ILE A CA 1
ATOM 1937 C C . ILE A 1 260 ? 3.133 11.891 -2.203 1 94.69 260 ILE A C 1
ATOM 1939 O O . ILE A 1 260 ? 3.387 12.523 -1.176 1 94.69 260 ILE A O 1
ATOM 1943 N N . TYR A 1 261 ? 1.953 11.258 -2.385 1 94.75 261 TYR A N 1
ATOM 1944 C CA . TYR A 1 261 ? 0.813 11.578 -1.532 1 94.75 261 TYR A CA 1
ATOM 1945 C C . TYR A 1 261 ? 0.484 10.414 -0.603 1 94.75 261 TYR A C 1
ATOM 1947 O O . TYR A 1 261 ? -0.676 10.219 -0.234 1 94.75 261 TYR A O 1
ATOM 1955 N N . SER A 1 262 ? 1.476 9.625 -0.315 1 96.25 262 SER A N 1
ATOM 1956 C CA . SER A 1 262 ? 1.322 8.508 0.613 1 96.25 262 SER A CA 1
ATOM 1957 C C . SER A 1 262 ? 2.42 8.516 1.673 1 96.25 262 SER A C 1
ATOM 1959 O O . SER A 1 262 ? 3.539 8.961 1.411 1 96.25 262 SER A O 1
ATOM 1961 N N . THR A 1 263 ? 2.031 8.062 2.854 1 97.25 263 THR A N 1
ATOM 1962 C CA . THR A 1 263 ? 3.051 7.812 3.867 1 97.25 263 THR A CA 1
ATOM 1963 C C . THR A 1 263 ? 4.074 6.793 3.371 1 97.25 263 THR A C 1
ATOM 1965 O O . THR A 1 263 ? 3.711 5.809 2.719 1 97.25 263 THR A O 1
ATOM 1968 N N . ALA A 1 264 ? 5.355 7.051 3.666 1 97.81 264 ALA A N 1
ATOM 1969 C CA . ALA A 1 264 ? 6.43 6.156 3.252 1 97.81 264 ALA A CA 1
ATOM 1970 C C . ALA A 1 264 ? 6.262 4.77 3.869 1 97.81 264 ALA A C 1
ATOM 1972 O O . ALA A 1 264 ? 5.605 4.621 4.902 1 97.81 264 ALA A O 1
ATOM 1973 N N . LEU A 1 265 ? 6.84 3.777 3.213 1 98.75 265 LEU A N 1
ATOM 1974 C CA . LEU A 1 265 ? 6.883 2.418 3.742 1 98.75 265 LEU A CA 1
ATOM 1975 C C . LEU A 1 265 ? 7.461 2.404 5.156 1 98.75 265 LEU A C 1
ATOM 1977 O O . LEU A 1 265 ? 8.414 3.131 5.449 1 98.75 265 LEU A O 1
ATOM 1981 N N . SER A 1 266 ? 6.922 1.565 6.035 1 98.69 266 SER A N 1
ATOM 1982 C CA . SER A 1 266 ? 7.422 1.412 7.395 1 98.69 266 SER A CA 1
ATOM 1983 C C . SER A 1 266 ? 8.922 1.146 7.402 1 98.69 266 SER A C 1
ATOM 1985 O O . SER A 1 266 ? 9.398 0.216 6.746 1 98.69 266 SER A O 1
ATOM 1987 N N . PRO A 1 267 ? 9.656 1.964 8.172 1 97.88 267 PRO A N 1
ATOM 1988 C CA . PRO A 1 267 ? 11.094 1.697 8.258 1 97.88 267 PRO A CA 1
ATOM 1989 C C . PRO A 1 267 ? 11.414 0.34 8.883 1 97.88 267 PRO A C 1
ATOM 1991 O O . PRO A 1 267 ? 12.414 -0.29 8.531 1 97.88 267 PRO A O 1
ATOM 1994 N N . ALA A 1 268 ? 10.562 -0.133 9.812 1 98.5 268 ALA A N 1
ATOM 1995 C CA . ALA A 1 268 ? 10.719 -1.469 10.383 1 98.5 268 ALA A CA 1
ATOM 1996 C C . ALA A 1 268 ? 10.68 -2.537 9.297 1 98.5 268 ALA A C 1
ATOM 1998 O O . ALA A 1 268 ? 11.508 -3.451 9.281 1 98.5 268 ALA A O 1
ATOM 1999 N N . CYS A 1 269 ? 9.734 -2.408 8.391 1 98.88 269 CYS A N 1
ATOM 2000 C CA . CYS A 1 269 ? 9.625 -3.346 7.281 1 98.88 269 CYS A CA 1
ATOM 2001 C C . CYS A 1 269 ? 10.859 -3.295 6.391 1 98.88 269 CYS A C 1
ATOM 2003 O O . CYS A 1 269 ? 11.336 -4.328 5.922 1 98.88 269 CYS A O 1
ATOM 2005 N N . CYS A 1 270 ? 11.391 -2.072 6.207 1 98.81 270 CYS A N 1
ATOM 2006 C CA . CYS A 1 270 ? 12.578 -1.919 5.383 1 98.81 270 CYS A CA 1
ATOM 2007 C C . CYS A 1 270 ? 13.75 -2.715 5.953 1 98.81 270 CYS A C 1
ATOM 2009 O O . CYS A 1 270 ? 14.438 -3.424 5.219 1 98.81 270 CYS A O 1
ATOM 2011 N N . ILE A 1 271 ? 13.938 -2.615 7.238 1 98.75 271 ILE A N 1
ATOM 2012 C CA . ILE A 1 271 ? 15.078 -3.27 7.875 1 98.75 271 ILE A CA 1
ATOM 2013 C C . ILE A 1 271 ? 14.867 -4.781 7.871 1 98.75 271 ILE A C 1
ATOM 2015 O O . ILE A 1 271 ? 15.82 -5.543 7.668 1 98.75 271 ILE A O 1
ATOM 2019 N N . GLY A 1 272 ? 13.641 -5.238 8.125 1 98.88 272 GLY A N 1
ATOM 2020 C CA . GLY A 1 272 ? 13.344 -6.656 8 1 98.88 272 GLY A CA 1
ATOM 2021 C C . GLY A 1 272 ? 13.641 -7.207 6.621 1 98.88 272 GLY A C 1
ATOM 2022 O O . GLY A 1 272 ? 14.289 -8.25 6.492 1 98.88 272 GLY A O 1
ATOM 2023 N N . VAL A 1 273 ? 13.234 -6.512 5.562 1 98.88 273 VAL A N 1
ATOM 2024 C CA . VAL A 1 273 ? 13.43 -6.941 4.18 1 98.88 273 VAL A CA 1
ATOM 2025 C C . VAL A 1 273 ? 14.914 -6.902 3.83 1 98.88 273 VAL A C 1
ATOM 2027 O O . VAL A 1 273 ? 15.406 -7.758 3.088 1 98.88 273 VAL A O 1
ATOM 2030 N N . LEU A 1 274 ? 15.602 -5.895 4.34 1 98.81 274 LEU A N 1
ATOM 2031 C CA . LEU A 1 274 ? 17.047 -5.828 4.121 1 98.81 274 LEU A CA 1
ATOM 2032 C C . LEU A 1 274 ? 17.734 -7.082 4.652 1 98.81 274 LEU A C 1
ATOM 2034 O O . LEU A 1 274 ? 18.609 -7.633 3.998 1 98.81 274 LEU A O 1
ATOM 2038 N N . GLU A 1 275 ? 17.312 -7.508 5.852 1 98.81 275 GLU A N 1
ATOM 2039 C CA . GLU A 1 275 ? 17.859 -8.742 6.41 1 98.81 275 GLU A CA 1
ATOM 2040 C C . GLU A 1 275 ? 17.516 -9.945 5.535 1 98.81 275 GLU A C 1
ATOM 2042 O O . GLU A 1 275 ? 18.359 -10.82 5.324 1 98.81 275 GLU A O 1
ATOM 2047 N N . ALA A 1 276 ? 16.312 -10 5.031 1 98.69 276 ALA A N 1
ATOM 2048 C CA . ALA A 1 276 ? 15.906 -11.07 4.129 1 98.69 276 ALA A CA 1
ATOM 2049 C C . ALA A 1 276 ? 16.781 -11.102 2.883 1 98.69 276 ALA A C 1
ATOM 2051 O O . ALA A 1 276 ? 17.188 -12.18 2.426 1 98.69 276 ALA A O 1
ATOM 2052 N N . LEU A 1 277 ? 17.047 -9.953 2.355 1 97.94 277 LEU A N 1
ATOM 2053 C CA . LEU A 1 277 ? 17.891 -9.82 1.173 1 97.94 277 LEU A CA 1
ATOM 2054 C C . LEU A 1 277 ? 19.281 -10.398 1.431 1 97.94 277 LEU A C 1
ATOM 2056 O O . LEU A 1 277 ? 19.859 -11.055 0.562 1 97.94 277 LEU A O 1
ATOM 2060 N N . GLU A 1 278 ? 19.797 -10.18 2.574 1 97.44 278 GLU A N 1
ATOM 2061 C CA . GLU A 1 278 ? 21.109 -10.703 2.949 1 97.44 278 GLU A CA 1
ATOM 2062 C C . GLU A 1 278 ? 21.062 -12.219 3.125 1 97.44 278 GLU A C 1
ATOM 2064 O O . GLU A 1 278 ? 21.984 -12.922 2.715 1 97.44 278 GLU A O 1
ATOM 2069 N N . LEU A 1 279 ? 20.016 -12.711 3.688 1 97.81 279 LEU A N 1
ATOM 2070 C CA . LEU A 1 279 ? 19.891 -14.125 4.004 1 97.81 279 LEU A CA 1
ATOM 2071 C C . LEU A 1 279 ? 19.812 -14.961 2.729 1 97.81 279 LEU A C 1
ATOM 2073 O O . LEU A 1 279 ? 20.297 -16.094 2.693 1 97.81 279 LEU A O 1
ATOM 2077 N N . ILE A 1 280 ? 19.188 -14.414 1.688 1 95.94 280 ILE A N 1
ATOM 2078 C CA . ILE A 1 280 ? 19.078 -15.141 0.426 1 95.94 280 ILE A CA 1
ATOM 2079 C C . ILE A 1 280 ? 20.469 -15.445 -0.116 1 95.94 280 ILE A C 1
ATOM 2081 O O . ILE A 1 280 ? 20.688 -16.469 -0.764 1 95.94 280 ILE A O 1
ATOM 2085 N N . GLN A 1 281 ? 21.422 -14.633 0.246 1 92.38 281 GLN A N 1
ATOM 2086 C CA . GLN A 1 281 ? 22.797 -14.797 -0.226 1 92.38 281 GLN A CA 1
ATOM 2087 C C . GLN A 1 281 ? 23.594 -15.688 0.72 1 92.38 281 GLN A C 1
ATOM 2089 O O . GLN A 1 281 ? 24.594 -16.297 0.315 1 92.38 281 GLN A O 1
ATOM 2094 N N . GLN A 1 282 ? 23.203 -15.797 1.936 1 95.12 282 GLN A N 1
ATOM 2095 C CA . GLN A 1 282 ? 24.016 -16.438 2.969 1 95.12 282 GLN A CA 1
ATOM 2096 C C . GLN A 1 282 ? 23.562 -17.859 3.229 1 95.12 282 GLN A C 1
ATOM 2098 O O . GLN A 1 282 ? 24.359 -18.703 3.643 1 95.12 282 GLN A O 1
ATOM 2103 N N . GLU A 1 283 ? 22.297 -18.156 3.088 1 95.81 283 GLU A N 1
ATOM 2104 C CA . GLU A 1 283 ? 21.719 -19.469 3.391 1 95.81 283 GLU A CA 1
ATOM 2105 C C . GLU A 1 283 ? 21.312 -20.188 2.115 1 95.81 283 GLU A C 1
ATOM 2107 O O . GLU A 1 283 ? 21.016 -19.562 1.1 1 95.81 283 GLU A O 1
ATOM 2112 N N . PRO A 1 284 ? 21.328 -21.5 2.146 1 97 284 PRO A N 1
ATOM 2113 C CA . PRO A 1 284 ? 20.984 -22.266 0.953 1 97 284 PRO A CA 1
ATOM 2114 C C . PRO A 1 284 ? 19.484 -22.422 0.759 1 97 284 PRO A C 1
ATOM 2116 O O . PRO A 1 284 ? 18.984 -23.531 0.522 1 97 284 PRO A O 1
ATOM 2119 N N . LEU A 1 285 ? 18.781 -21.375 0.834 1 97.31 285 LEU A N 1
ATOM 2120 C CA . LEU A 1 285 ? 17.312 -21.391 0.755 1 97.31 285 LEU A CA 1
ATOM 2121 C C . LEU A 1 285 ? 16.844 -21.766 -0.649 1 97.31 285 LEU A C 1
ATOM 2123 O O . LEU A 1 285 ? 15.914 -22.547 -0.808 1 97.31 285 LEU A O 1
ATOM 2127 N N . LEU A 1 286 ? 17.516 -21.234 -1.65 1 97.12 286 LEU A N 1
ATOM 2128 C CA . LEU A 1 286 ? 17.156 -21.516 -3.035 1 97.12 286 LEU A CA 1
ATOM 2129 C C . LEU A 1 286 ? 17.422 -22.984 -3.373 1 97.12 286 LEU A C 1
ATOM 2131 O O . LEU A 1 286 ? 16.641 -23.609 -4.098 1 97.12 286 LEU A O 1
ATOM 2135 N N . GLU A 1 287 ? 18.516 -23.469 -2.871 1 97.62 287 GLU A N 1
ATOM 2136 C CA . GLU A 1 287 ? 18.828 -24.875 -3.086 1 97.62 287 GLU A CA 1
ATOM 2137 C C . GLU A 1 287 ? 17.75 -25.781 -2.494 1 97.62 287 GLU A C 1
ATOM 2139 O O . GLU A 1 287 ? 17.328 -26.75 -3.131 1 97.62 287 GLU A O 1
ATOM 2144 N N . ARG A 1 288 ? 17.328 -25.453 -1.3 1 97.81 288 ARG A N 1
ATOM 2145 C CA . ARG A 1 288 ? 16.281 -26.219 -0.65 1 97.81 288 ARG A CA 1
ATOM 2146 C C . ARG A 1 288 ? 14.977 -26.125 -1.435 1 97.81 288 ARG A C 1
ATOM 2148 O O . ARG A 1 288 ? 14.281 -27.141 -1.606 1 97.81 288 ARG A O 1
ATOM 2155 N N . LEU A 1 289 ? 14.625 -24.938 -1.892 1 98.19 289 LEU A N 1
ATOM 2156 C CA . LEU A 1 289 ? 13.414 -24.734 -2.68 1 98.19 289 LEU A CA 1
ATOM 2157 C C . LEU A 1 289 ? 13.461 -25.562 -3.967 1 98.19 289 LEU A C 1
ATOM 2159 O O . LEU A 1 289 ? 12.492 -26.234 -4.32 1 98.19 289 LEU A O 1
ATOM 2163 N N . ASN A 1 290 ? 14.578 -25.531 -4.633 1 98.19 290 ASN A N 1
ATOM 2164 C CA . ASN A 1 290 ? 14.734 -26.281 -5.879 1 98.19 290 ASN A CA 1
ATOM 2165 C C . ASN A 1 290 ? 14.633 -27.781 -5.652 1 98.19 290 ASN A C 1
ATOM 2167 O O . ASN A 1 290 ? 14.07 -28.5 -6.48 1 98.19 290 ASN A O 1
ATOM 2171 N N . ALA A 1 291 ? 15.203 -28.203 -4.551 1 98.62 291 ALA A N 1
ATOM 2172 C CA . ALA A 1 291 ? 15.078 -29.625 -4.199 1 98.62 291 ALA A CA 1
ATOM 2173 C C . ALA A 1 291 ? 13.625 -30 -3.961 1 98.62 291 ALA A C 1
ATOM 2175 O O . ALA A 1 291 ? 13.18 -31.078 -4.379 1 98.62 291 ALA A O 1
ATOM 2176 N N . ASN A 1 292 ? 12.906 -29.125 -3.279 1 98.5 292 ASN A N 1
ATOM 2177 C CA . ASN A 1 292 ? 11.492 -29.375 -3.012 1 98.5 292 ASN A CA 1
ATOM 2178 C C . ASN A 1 292 ? 10.68 -29.406 -4.301 1 98.5 292 ASN A C 1
ATOM 2180 O O . ASN A 1 292 ? 9.789 -30.25 -4.457 1 98.5 292 ASN A O 1
ATOM 2184 N N . ILE A 1 293 ? 10.961 -28.5 -5.234 1 98.69 293 ILE A N 1
ATOM 2185 C CA . ILE A 1 293 ? 10.281 -28.453 -6.523 1 98.69 293 ILE A CA 1
ATOM 2186 C C . ILE A 1 293 ? 10.547 -29.75 -7.289 1 98.69 293 ILE A C 1
ATOM 2188 O O . ILE A 1 293 ? 9.617 -30.375 -7.816 1 98.69 293 ILE A O 1
ATOM 2192 N N . ALA A 1 294 ? 11.797 -30.188 -7.293 1 98.62 294 ALA A N 1
ATOM 2193 C CA . ALA A 1 294 ? 12.18 -31.406 -7.992 1 98.62 294 ALA A CA 1
ATOM 2194 C C . ALA A 1 294 ? 11.477 -32.625 -7.395 1 98.62 294 ALA A C 1
ATOM 2196 O O . ALA A 1 294 ? 11 -33.5 -8.125 1 98.62 294 ALA A O 1
ATOM 2197 N N . LEU A 1 295 ? 11.477 -32.688 -6.09 1 98.69 295 LEU A N 1
ATOM 2198 C CA . LEU A 1 295 ? 10.82 -33.781 -5.398 1 98.69 295 LEU A CA 1
ATOM 2199 C C . LEU A 1 295 ? 9.344 -33.844 -5.758 1 98.69 295 LEU A C 1
ATOM 2201 O O . LEU A 1 295 ? 8.812 -34.938 -6.039 1 98.69 295 LEU A O 1
ATOM 2205 N N . PHE A 1 296 ? 8.68 -32.75 -5.715 1 98.75 296 PHE A N 1
ATOM 2206 C CA . PHE A 1 296 ? 7.25 -32.688 -6.008 1 98.75 296 PHE A CA 1
ATOM 2207 C C . PHE A 1 296 ? 6.977 -33.156 -7.438 1 98.75 296 PHE A C 1
ATOM 2209 O O . PHE A 1 296 ? 6.098 -33.969 -7.672 1 98.75 296 PHE A O 1
ATOM 2216 N N . ARG A 1 297 ? 7.691 -32.625 -8.383 1 98.5 297 ARG A N 1
ATOM 2217 C CA . ARG A 1 297 ? 7.488 -32.938 -9.789 1 98.5 297 ARG A CA 1
ATOM 2218 C C . ARG A 1 29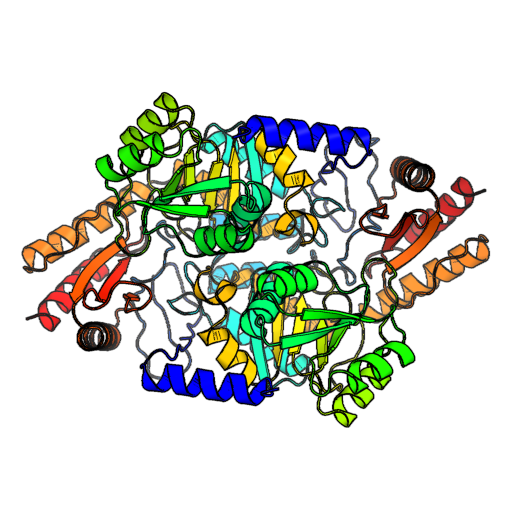7 ? 7.762 -34.438 -10.039 1 98.5 297 ARG A C 1
ATOM 2220 O O . ARG A 1 297 ? 7.004 -35.094 -10.758 1 98.5 297 ARG A O 1
ATOM 2227 N N . ARG A 1 298 ? 8.828 -34.938 -9.453 1 98.19 298 ARG A N 1
ATOM 2228 C CA . ARG A 1 298 ? 9.141 -36.375 -9.594 1 98.19 298 ARG A CA 1
ATOM 2229 C C . ARG A 1 298 ? 8.031 -37.25 -9 1 98.19 298 ARG A C 1
ATOM 2231 O O . ARG A 1 298 ? 7.637 -38.25 -9.594 1 98.19 298 ARG A O 1
ATOM 2238 N N . SER A 1 299 ? 7.582 -36.812 -7.852 1 98.31 299 SER A N 1
ATOM 2239 C CA . SER A 1 299 ? 6.531 -37.594 -7.18 1 98.31 299 SER A CA 1
ATOM 2240 C C . SER A 1 299 ? 5.246 -37.594 -8 1 98.31 299 SER A C 1
ATOM 2242 O O . SER A 1 299 ? 4.562 -38.625 -8.086 1 98.31 299 SER A O 1
ATOM 2244 N N . CYS A 1 300 ? 4.898 -36.5 -8.57 1 98.06 300 CYS A N 1
ATOM 2245 C CA . CYS A 1 300 ? 3.715 -36.406 -9.422 1 98.06 300 CYS A CA 1
ATOM 2246 C C . CYS A 1 300 ? 3.889 -37.281 -10.672 1 98.06 300 CYS A C 1
ATOM 2248 O O . CYS A 1 300 ? 2.959 -37.969 -11.086 1 98.06 300 CYS A O 1
ATOM 2250 N N . GLN A 1 301 ? 5.078 -37.219 -11.234 1 97.06 301 GLN A N 1
ATOM 2251 C CA . GLN A 1 301 ? 5.371 -38.031 -12.414 1 97.06 301 GLN A CA 1
ATOM 2252 C C . GLN A 1 301 ? 5.203 -39.531 -12.133 1 97.06 301 GLN A C 1
ATOM 2254 O O . GLN A 1 301 ? 4.57 -40.25 -12.906 1 97.06 301 GLN A O 1
ATOM 2259 N N . VAL A 1 302 ? 5.723 -39.938 -11.062 1 96.88 302 VAL A N 1
ATOM 2260 C CA . VAL A 1 302 ? 5.656 -41.312 -10.664 1 96.88 302 VAL A CA 1
ATOM 2261 C C . VAL A 1 302 ? 4.203 -41.719 -10.43 1 96.88 302 VAL A C 1
ATOM 2263 O O . VAL A 1 302 ? 3.814 -42.875 -10.727 1 96.88 302 VAL A O 1
ATOM 2266 N N . ALA A 1 303 ? 3.434 -40.781 -9.992 1 96.06 303 ALA A N 1
ATOM 2267 C CA . ALA A 1 303 ? 2.033 -41.031 -9.68 1 96.06 303 ALA A CA 1
ATOM 2268 C C . ALA A 1 303 ? 1.153 -40.875 -10.922 1 96.06 303 ALA A C 1
ATOM 2270 O O . ALA A 1 303 ? -0.066 -41.062 -10.844 1 96.06 303 ALA A O 1
ATOM 2271 N N . GLY A 1 304 ? 1.729 -40.5 -12.062 1 94.94 304 GLY A N 1
ATOM 2272 C CA . GLY A 1 304 ? 0.991 -40.375 -13.305 1 94.94 304 GLY A CA 1
ATOM 2273 C C . GLY A 1 304 ? 0.273 -39.031 -13.43 1 94.94 304 GLY A C 1
ATOM 2274 O O . GLY A 1 304 ? -0.686 -38.906 -14.195 1 94.94 304 GLY A O 1
ATOM 2275 N N . ILE A 1 305 ? 0.654 -38.094 -12.602 1 96.81 305 ILE A N 1
ATOM 2276 C CA . ILE A 1 305 ? 0.064 -36.75 -12.641 1 96.81 305 ILE A CA 1
ATOM 2277 C C . ILE A 1 305 ? 0.89 -35.844 -13.562 1 96.81 305 ILE A C 1
ATOM 2279 O O . ILE A 1 305 ? 2.094 -35.688 -13.359 1 96.81 305 ILE A O 1
ATOM 2283 N N . SER A 1 306 ? 0.258 -35.344 -14.531 1 95.88 306 SER A N 1
ATOM 2284 C CA . SER A 1 306 ? 0.944 -34.438 -15.453 1 95.88 306 SER A CA 1
ATOM 2285 C C . SER A 1 306 ? 0.765 -32.969 -15.047 1 95.88 306 SER A C 1
ATOM 2287 O O . SER A 1 306 ? -0.287 -32.375 -15.289 1 95.88 306 SER A O 1
ATOM 2289 N N . LEU A 1 307 ? 1.758 -32.375 -14.508 1 97.69 307 LEU A N 1
ATOM 2290 C CA . LEU A 1 307 ? 1.761 -30.969 -14.164 1 97.69 307 LEU A CA 1
ATOM 2291 C C . LEU A 1 307 ? 2.021 -30.109 -15.398 1 97.69 307 LEU A C 1
ATOM 2293 O O . LEU A 1 307 ? 2.629 -30.578 -16.359 1 97.69 307 LEU A O 1
ATOM 2297 N N . MET A 1 308 ? 1.489 -28.859 -15.367 1 96.88 308 MET A N 1
ATOM 2298 C CA . MET A 1 308 ? 1.875 -27.891 -16.391 1 96.88 308 MET A CA 1
ATOM 2299 C C . MET A 1 308 ? 3.371 -27.609 -16.328 1 96.88 308 MET A C 1
ATOM 2301 O O . MET A 1 308 ? 4 -27.781 -15.281 1 96.88 308 MET A O 1
ATOM 2305 N N . PRO A 1 309 ? 3.982 -27.219 -17.5 1 96.44 309 PRO A N 1
ATOM 2306 C CA . PRO A 1 309 ? 5.406 -26.875 -17.469 1 96.44 309 PRO A CA 1
ATOM 2307 C C . PRO A 1 309 ? 5.707 -25.672 -16.578 1 96.44 309 PRO A C 1
ATOM 2309 O O . PRO A 1 309 ? 5.086 -24.609 -16.734 1 96.44 309 PRO A O 1
ATOM 2312 N N . SER A 1 310 ? 6.629 -25.859 -15.641 1 97.56 310 SER A N 1
ATOM 2313 C CA . SER A 1 310 ? 7.07 -24.781 -14.758 1 97.56 310 SER A CA 1
ATOM 2314 C C . SER A 1 310 ? 8.391 -25.125 -14.07 1 97.56 310 SER A C 1
ATOM 2316 O O . SER A 1 310 ? 8.586 -26.266 -13.641 1 97.56 310 SER A O 1
ATOM 2318 N N . GLU A 1 311 ? 9.273 -24.156 -14.031 1 95.62 311 GLU A N 1
ATOM 2319 C CA . GLU A 1 311 ? 10.523 -24.312 -13.289 1 95.62 311 GLU A CA 1
ATOM 2320 C C . GLU A 1 311 ? 10.508 -23.484 -12.008 1 95.62 311 GLU A C 1
ATOM 2322 O O . GLU A 1 311 ? 11.508 -23.422 -11.289 1 95.62 311 GLU A O 1
ATOM 2327 N N . SER A 1 312 ? 9.43 -22.797 -11.758 1 98.31 312 SER A N 1
ATOM 2328 C CA . SER A 1 312 ? 9.297 -21.922 -10.602 1 98.31 312 SER A CA 1
ATOM 2329 C C . SER A 1 312 ? 8.594 -22.609 -9.445 1 98.31 312 SER A C 1
ATOM 2331 O O . SER A 1 312 ? 8.148 -23.766 -9.578 1 98.31 312 SER A O 1
ATOM 2333 N N . PRO A 1 313 ? 8.492 -21.984 -8.258 1 98.56 313 PRO A N 1
ATOM 2334 C CA . PRO A 1 313 ? 7.793 -22.609 -7.133 1 98.56 313 PRO A CA 1
ATOM 2335 C C . PRO A 1 313 ? 6.309 -22.828 -7.41 1 98.56 313 PRO A C 1
ATOM 2337 O O . PRO A 1 313 ? 5.641 -23.562 -6.688 1 98.56 313 PRO A O 1
ATOM 2340 N N . ILE A 1 314 ? 5.797 -22.203 -8.391 1 98.56 314 ILE A N 1
ATOM 2341 C CA . ILE A 1 314 ? 4.406 -22.375 -8.797 1 98.56 314 ILE A CA 1
ATOM 2342 C C . ILE A 1 314 ? 4.277 -23.578 -9.719 1 98.56 314 ILE A C 1
ATOM 2344 O O . ILE A 1 314 ? 4.832 -23.594 -10.82 1 98.56 314 ILE A O 1
ATOM 2348 N N . GLN A 1 315 ? 3.605 -24.594 -9.258 1 98.56 315 GLN A N 1
ATOM 2349 C CA . GLN A 1 315 ? 3.443 -25.859 -9.969 1 98.56 315 GLN A CA 1
ATOM 2350 C C . GLN A 1 315 ? 1.97 -26.141 -10.25 1 98.56 315 GLN A C 1
ATOM 2352 O O . GLN A 1 315 ? 1.326 -26.891 -9.516 1 98.56 315 GLN A O 1
ATOM 2357 N N . PRO A 1 316 ? 1.476 -25.625 -11.383 1 98 316 PRO A N 1
ATOM 2358 C CA . PRO A 1 316 ? 0.039 -25.734 -11.648 1 98 316 PRO A CA 1
ATOM 2359 C C . PRO A 1 316 ? -0.365 -27.109 -12.188 1 98 316 PRO A C 1
ATOM 2361 O O . PRO A 1 316 ? 0.409 -27.734 -12.906 1 98 316 PRO A O 1
ATOM 2364 N N . LEU A 1 317 ? -1.504 -27.547 -11.789 1 97.94 317 LEU A N 1
ATOM 2365 C CA . LEU A 1 317 ? -2.178 -28.719 -12.336 1 97.94 317 LEU A CA 1
ATOM 2366 C C . LEU A 1 317 ? -3.443 -28.312 -13.086 1 97.94 317 LEU A C 1
ATOM 2368 O O . LEU A 1 317 ? -4.418 -27.875 -12.477 1 97.94 317 LEU A O 1
ATOM 2372 N N . LEU A 1 318 ? -3.43 -28.453 -14.414 1 96.31 318 LEU A N 1
ATOM 2373 C CA . LEU A 1 318 ? -4.598 -28.141 -15.227 1 96.31 318 LEU A CA 1
ATOM 2374 C C . LEU A 1 318 ? -5.734 -29.109 -14.953 1 96.31 318 LEU A C 1
ATOM 2376 O O . LEU A 1 318 ? -5.555 -30.328 -15.078 1 96.31 318 LEU A O 1
ATOM 2380 N N . VAL A 1 319 ? -6.859 -28.578 -14.555 1 95.31 319 VAL A N 1
ATOM 2381 C CA . VAL A 1 319 ? -8.023 -29.406 -14.273 1 95.31 319 VAL A CA 1
ATOM 2382 C C . VAL A 1 319 ? -9.07 -29.219 -15.367 1 95.31 319 VAL A C 1
ATOM 2384 O O . VAL A 1 319 ? -9.742 -30.188 -15.766 1 95.31 319 VAL A O 1
ATOM 2387 N N . GLY A 1 320 ? -9.242 -27.969 -15.867 1 93 320 GLY A N 1
ATOM 2388 C CA . GLY A 1 320 ? -10.188 -27.703 -16.938 1 93 320 GLY A CA 1
ATOM 2389 C C . GLY A 1 320 ? -11.461 -27.016 -16.469 1 93 320 GLY A C 1
ATOM 2390 O O . GLY A 1 320 ? -11.5 -25.797 -16.344 1 93 320 GLY A O 1
ATOM 2391 N N . GLU A 1 321 ? -12.414 -27.781 -16.031 1 92.19 321 GLU A N 1
ATOM 2392 C CA . GLU A 1 321 ? -13.703 -27.25 -15.609 1 92.19 321 GLU A CA 1
ATOM 2393 C C . GLU A 1 321 ? -13.625 -26.672 -14.195 1 92.19 321 GLU A C 1
ATOM 2395 O O . GLU A 1 321 ? -13.047 -27.297 -13.297 1 92.19 321 GLU A O 1
ATOM 2400 N N . SER A 1 322 ? -14.266 -25.5 -14.008 1 90.56 322 SER A N 1
ATOM 2401 C CA . SER A 1 322 ? -14.195 -24.766 -12.742 1 90.56 322 SER A CA 1
ATOM 2402 C C . SER A 1 322 ? -14.758 -25.594 -11.594 1 90.56 322 SER A C 1
ATOM 2404 O O . SER A 1 322 ? -14.156 -25.656 -10.523 1 90.56 322 SER A O 1
ATOM 2406 N N . ASP A 1 323 ? -15.875 -26.219 -11.828 1 90.31 323 ASP A N 1
ATOM 2407 C CA . ASP A 1 323 ? -16.516 -26.984 -10.766 1 90.31 323 ASP A CA 1
ATOM 2408 C C . ASP A 1 323 ? -15.625 -28.141 -10.328 1 90.31 323 ASP A C 1
ATOM 2410 O O . ASP A 1 323 ? -15.531 -28.453 -9.133 1 90.31 323 ASP A O 1
ATOM 2414 N N . ARG A 1 324 ? -15.062 -28.781 -11.297 1 94.06 324 ARG A N 1
ATOM 2415 C CA . ARG A 1 324 ? -14.156 -29.891 -10.992 1 94.06 324 ARG A CA 1
ATOM 2416 C C . ARG A 1 324 ? -12.938 -29.406 -10.219 1 94.06 324 ARG A C 1
ATOM 2418 O O . ARG A 1 324 ? -12.5 -30.062 -9.273 1 94.06 324 ARG A O 1
ATOM 2425 N N . CYS A 1 325 ? -12.398 -28.297 -10.617 1 94.44 325 CYS A N 1
ATOM 2426 C CA . CYS A 1 325 ? -11.234 -27.719 -9.953 1 94.44 325 CYS A CA 1
ATOM 2427 C C . CYS A 1 325 ? -11.555 -27.359 -8.508 1 94.44 325 CYS A C 1
ATOM 2429 O O . CYS A 1 325 ? -10.789 -27.672 -7.602 1 94.44 325 CYS A O 1
ATOM 2431 N N . MET A 1 326 ? -12.703 -26.766 -8.312 1 91.81 326 MET A N 1
ATOM 2432 C CA . MET A 1 326 ? -13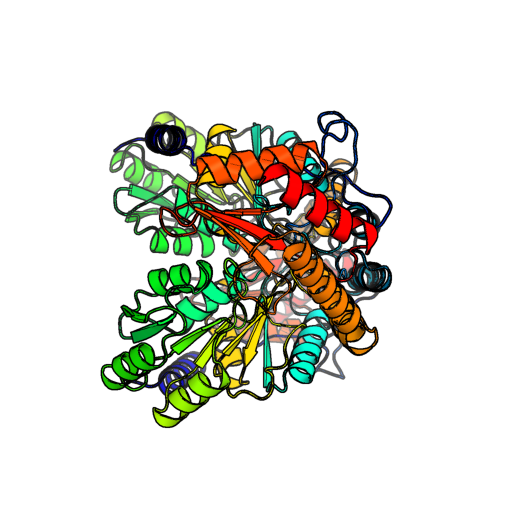.117 -26.375 -6.977 1 91.81 326 MET A CA 1
ATOM 2433 C C . MET A 1 326 ? -13.367 -27.594 -6.098 1 91.81 326 MET A C 1
ATOM 2435 O O . MET A 1 326 ? -13.039 -27.578 -4.91 1 91.81 326 MET A O 1
ATOM 2439 N N . ALA A 1 327 ? -13.945 -28.594 -6.656 1 94.5 327 ALA A N 1
ATOM 2440 C CA . ALA A 1 327 ? -14.195 -29.844 -5.922 1 94.5 327 ALA A CA 1
ATOM 2441 C C . ALA A 1 327 ? -12.891 -30.5 -5.504 1 94.5 327 ALA A C 1
ATOM 2443 O O . ALA A 1 327 ? -12.781 -31.016 -4.387 1 94.5 327 ALA A O 1
ATOM 2444 N N . LEU A 1 328 ? -11.984 -30.516 -6.453 1 96.38 328 LEU A N 1
ATOM 2445 C CA . LEU A 1 328 ? -10.68 -31.109 -6.156 1 96.38 328 LEU A CA 1
ATOM 2446 C C . LEU A 1 328 ? -9.984 -30.359 -5.031 1 96.38 328 LEU A C 1
ATOM 2448 O O . LEU A 1 328 ? -9.422 -30.969 -4.121 1 96.38 328 LEU A O 1
ATOM 2452 N N . ALA A 1 329 ? -10.016 -29.062 -5.07 1 94.81 329 ALA A N 1
ATOM 2453 C CA . ALA A 1 329 ? -9.422 -28.234 -4.023 1 94.81 329 ALA A CA 1
ATOM 2454 C C . ALA A 1 329 ? -10.102 -28.484 -2.678 1 94.81 329 ALA A C 1
ATOM 2456 O O . ALA A 1 329 ? -9.43 -28.531 -1.64 1 94.81 329 ALA A O 1
ATOM 2457 N N . ALA A 1 330 ? -11.414 -28.641 -2.693 1 93.25 330 ALA A N 1
ATOM 2458 C CA . ALA A 1 330 ? -12.172 -28.891 -1.47 1 93.25 330 ALA A CA 1
ATOM 2459 C C . ALA A 1 330 ? -11.797 -30.234 -0.857 1 93.25 330 ALA A C 1
ATOM 2461 O O . ALA A 1 330 ? -11.68 -30.359 0.365 1 93.25 330 ALA A O 1
ATOM 2462 N N . ARG A 1 331 ? -11.641 -31.203 -1.69 1 96.12 331 ARG A N 1
ATOM 2463 C CA . ARG A 1 331 ? -11.266 -32.531 -1.209 1 96.12 331 ARG A CA 1
ATOM 2464 C C . ARG A 1 331 ? -9.844 -32.5 -0.646 1 96.12 331 ARG A C 1
ATOM 2466 O O . ARG A 1 331 ? -9.562 -33.188 0.34 1 96.12 331 ARG A O 1
ATOM 2473 N N . LEU A 1 332 ? -8.969 -31.781 -1.313 1 96.25 332 LEU A N 1
ATOM 2474 C CA . LEU A 1 332 ? -7.617 -31.625 -0.783 1 96.25 332 LEU A CA 1
ATOM 2475 C C . LEU A 1 332 ? -7.641 -30.938 0.574 1 96.25 332 LEU A C 1
ATOM 2477 O O . LEU A 1 332 ? -6.906 -31.328 1.487 1 96.25 332 LEU A O 1
ATOM 2481 N N . LEU A 1 333 ? -8.5 -29.969 0.652 1 92.5 333 LEU A N 1
ATOM 2482 C CA . LEU A 1 333 ? -8.664 -29.25 1.911 1 92.5 333 LEU A CA 1
ATOM 2483 C C . LEU A 1 333 ? -9.125 -30.188 3.02 1 92.5 333 LEU A C 1
ATOM 2485 O O . LEU A 1 333 ? -8.625 -30.109 4.145 1 92.5 333 LEU A O 1
ATOM 2489 N N . GLU A 1 334 ? -10.039 -31.031 2.729 1 91.88 334 GLU A N 1
ATOM 2490 C CA . GLU A 1 334 ? -10.523 -32.031 3.686 1 91.88 334 GLU A CA 1
ATOM 2491 C C . GLU A 1 334 ? -9.398 -32.938 4.148 1 91.88 334 GLU A C 1
ATOM 2493 O O . GLU A 1 334 ? -9.43 -33.438 5.273 1 91.88 334 GLU A O 1
ATOM 2498 N N . ARG A 1 335 ? -8.438 -33.062 3.299 1 93.44 335 ARG A N 1
ATOM 2499 C CA . ARG A 1 335 ? -7.324 -33.938 3.605 1 93.44 335 ARG A CA 1
ATOM 2500 C C . ARG A 1 335 ? -6.176 -33.188 4.25 1 93.44 335 ARG A C 1
ATOM 2502 O O . ARG A 1 335 ? -5.109 -33.75 4.5 1 93.44 335 ARG A O 1
ATOM 2509 N N . GLY A 1 336 ? -6.367 -31.906 4.375 1 91.88 336 GLY A N 1
ATOM 2510 C CA . GLY A 1 336 ? -5.395 -31.125 5.133 1 91.88 336 GLY A CA 1
ATOM 2511 C C . GLY A 1 336 ? -4.457 -30.328 4.25 1 91.88 336 GLY A C 1
ATOM 2512 O O . GLY A 1 336 ? -3.426 -29.828 4.715 1 91.88 336 GLY A O 1
ATOM 2513 N N . PHE A 1 337 ? -4.766 -30.219 2.949 1 94.88 337 PHE A N 1
ATOM 2514 C CA . PHE A 1 337 ? -3.9 -29.469 2.039 1 94.88 337 PHE A CA 1
ATOM 2515 C C . PHE A 1 337 ? -4.613 -28.234 1.502 1 94.88 337 PHE A C 1
ATOM 2517 O O . PHE A 1 337 ? -5.684 -28.344 0.899 1 94.88 337 PHE A O 1
ATOM 2524 N N . LEU A 1 338 ? -3.986 -27.109 1.735 1 93.88 338 LEU A N 1
ATOM 2525 C CA . LEU A 1 338 ? -4.488 -25.875 1.134 1 93.88 338 LEU A CA 1
ATOM 2526 C C . LEU A 1 338 ? -3.746 -25.562 -0.161 1 93.88 338 LEU A C 1
ATOM 2528 O O . LEU A 1 338 ? -2.525 -25.375 -0.155 1 93.88 338 LEU A O 1
ATOM 2532 N N . VAL A 1 339 ? -4.461 -25.578 -1.245 1 95.5 339 VAL A N 1
ATOM 2533 C CA . VAL A 1 339 ? -3.906 -25.234 -2.549 1 95.5 339 VAL A CA 1
ATOM 2534 C C . VAL A 1 339 ? -4.77 -24.141 -3.201 1 95.5 339 VAL A C 1
ATOM 2536 O O . VAL A 1 339 ? -5.93 -23.953 -2.828 1 95.5 339 VAL A O 1
ATOM 2539 N N . GLY A 1 340 ? -4.125 -23.406 -4.055 1 93.19 340 GLY A N 1
ATOM 2540 C CA . GLY A 1 340 ? -4.906 -22.438 -4.805 1 93.19 340 GLY A CA 1
ATOM 2541 C C . GLY A 1 340 ? -5.793 -23.062 -5.859 1 93.19 340 GLY A C 1
ATOM 2542 O O . GLY A 1 340 ? -5.391 -24.016 -6.527 1 93.19 340 GLY A O 1
ATOM 2543 N N . ALA A 1 341 ? -7.047 -22.625 -5.891 1 91.94 341 ALA A N 1
ATOM 2544 C CA . ALA A 1 341 ? -7.961 -22.969 -6.977 1 91.94 341 ALA A CA 1
ATOM 2545 C C . ALA A 1 341 ? -8.289 -21.75 -7.832 1 91.94 341 ALA A C 1
ATOM 2547 O O . ALA A 1 341 ? -8.961 -20.828 -7.371 1 91.94 341 ALA A O 1
ATOM 2548 N N . ILE A 1 342 ? -7.801 -21.797 -9.008 1 90.06 342 ILE A N 1
ATOM 2549 C CA . ILE A 1 342 ? -7.891 -20.625 -9.883 1 90.06 342 ILE A CA 1
ATOM 2550 C C . ILE A 1 342 ? -8.914 -20.891 -10.992 1 90.06 342 ILE A C 1
ATOM 2552 O O . ILE A 1 342 ? -8.805 -21.875 -11.719 1 90.06 342 ILE A O 1
ATOM 2556 N N . ARG A 1 343 ? -9.922 -20.062 -11.047 1 86.19 343 ARG A N 1
ATOM 2557 C CA . ARG A 1 343 ? -10.992 -20.219 -12.023 1 86.19 343 ARG A CA 1
ATOM 2558 C C . ARG A 1 343 ? -11.242 -18.906 -12.773 1 86.19 343 ARG A C 1
ATOM 2560 O O . ARG A 1 343 ? -10.688 -17.859 -12.414 1 86.19 343 ARG A O 1
ATOM 2567 N N . PRO A 1 344 ? -11.961 -18.969 -13.859 1 79.06 344 PRO A N 1
ATOM 2568 C CA . PRO A 1 344 ? -12.336 -17.703 -14.516 1 79.06 344 PRO A CA 1
ATOM 2569 C C . PRO A 1 344 ? -12.977 -16.703 -13.555 1 79.06 344 PRO A C 1
ATOM 2571 O O . PRO A 1 344 ? -13.656 -17.109 -12.609 1 79.06 344 PRO A O 1
ATOM 2574 N N . PRO A 1 345 ? -12.602 -15.344 -13.711 1 76.88 345 PRO A N 1
ATOM 2575 C CA . PRO A 1 345 ? -11.969 -14.727 -14.875 1 76.88 345 PRO A CA 1
ATOM 2576 C C . PRO A 1 345 ? -10.453 -14.594 -14.719 1 76.88 345 PRO A C 1
ATOM 2578 O O . PRO A 1 345 ? -9.789 -14.008 -15.578 1 76.88 345 PRO A O 1
ATOM 2581 N N . THR A 1 346 ? -9.891 -15.172 -13.734 1 79.19 346 THR A N 1
ATOM 2582 C CA . THR A 1 346 ? -8.445 -15.07 -13.539 1 79.19 346 THR A CA 1
ATOM 2583 C C . THR A 1 346 ? -7.707 -15.852 -14.625 1 79.19 346 THR A C 1
ATOM 2585 O O . THR A 1 346 ? -6.598 -15.477 -15.016 1 79.19 346 THR A O 1
ATOM 2588 N N . VAL A 1 347 ? -8.32 -16.938 -15.094 1 83.19 347 VAL A N 1
ATOM 2589 C CA . VAL A 1 347 ? -7.824 -17.734 -16.219 1 83.19 347 VAL A CA 1
ATOM 2590 C C . VAL A 1 347 ? -8.938 -17.922 -17.25 1 83.19 347 VAL A C 1
ATOM 2592 O O . VAL A 1 347 ? -10.117 -17.719 -16.938 1 83.19 347 VAL A O 1
ATOM 2595 N N . PRO A 1 348 ? -8.578 -18.219 -18.422 1 82.94 348 PRO A N 1
ATOM 2596 C CA . PRO A 1 348 ? -9.617 -18.406 -19.438 1 82.94 348 PRO A CA 1
ATOM 2597 C C . PRO A 1 348 ? -10.578 -19.547 -19.078 1 82.94 348 PRO A C 1
ATOM 2599 O O . PRO A 1 348 ? -10.219 -20.453 -18.344 1 82.94 348 PRO A O 1
ATOM 2602 N N . LYS A 1 349 ? -11.812 -19.484 -19.656 1 86.81 349 LYS A N 1
ATOM 2603 C CA . LYS A 1 349 ? -12.805 -20.547 -19.469 1 86.81 349 LYS A CA 1
ATOM 2604 C C . LYS A 1 349 ? -12.25 -21.906 -19.891 1 86.81 349 LYS A C 1
ATOM 2606 O O . LYS A 1 349 ? -11.57 -22 -20.922 1 86.81 349 LYS A O 1
ATOM 2611 N N . GLY A 1 350 ? -12.484 -22.859 -19.141 1 90.12 350 GLY A N 1
ATOM 2612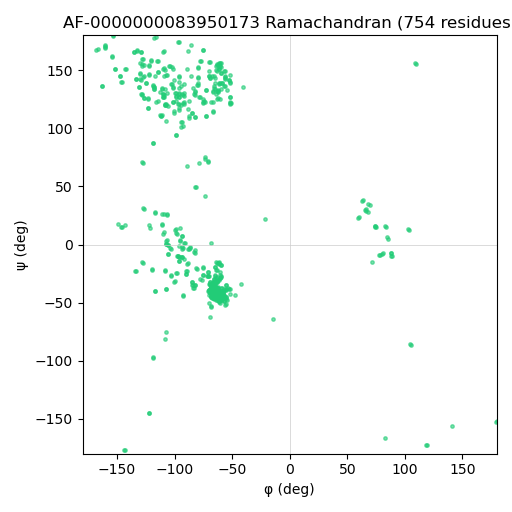 C CA . GLY A 1 350 ? -12.07 -24.219 -19.484 1 90.12 350 GLY A CA 1
ATOM 2613 C C . GLY A 1 350 ? -10.641 -24.516 -19.078 1 90.12 350 GLY A C 1
ATOM 2614 O O . GLY A 1 350 ? -10.125 -25.594 -19.375 1 90.12 350 GLY A O 1
ATOM 2615 N N . SER A 1 351 ? -10.031 -23.547 -18.391 1 92.62 351 SER A N 1
ATOM 2616 C CA . SER A 1 351 ? -8.625 -23.75 -18.047 1 92.62 351 SER A CA 1
ATOM 2617 C C . SER A 1 351 ? -8.383 -23.578 -16.547 1 92.62 351 SER A C 1
ATOM 2619 O O . SER A 1 351 ? -7.328 -23.078 -16.141 1 92.62 351 SER A O 1
ATOM 2621 N N . ALA A 1 352 ? -9.422 -23.922 -15.758 1 93.56 352 ALA A N 1
ATOM 2622 C CA . ALA A 1 352 ? -9.242 -23.859 -14.305 1 93.56 352 ALA A CA 1
ATOM 2623 C C . ALA A 1 352 ? -8.102 -24.781 -13.859 1 93.56 352 ALA A C 1
ATOM 2625 O O . ALA A 1 352 ? -7.836 -25.797 -14.5 1 93.56 352 ALA A O 1
ATOM 2626 N N . ARG A 1 353 ? -7.422 -24.391 -12.828 1 96.5 353 ARG A N 1
ATOM 2627 C CA . ARG A 1 353 ? -6.25 -25.141 -12.406 1 96.5 353 ARG A CA 1
ATOM 2628 C C . ARG A 1 353 ? -6.012 -25 -10.906 1 96.5 353 ARG A C 1
ATOM 2630 O O . ARG A 1 353 ? -6.43 -24.016 -10.297 1 96.5 353 ARG A O 1
ATOM 2637 N N . LEU A 1 354 ? -5.41 -26.062 -10.367 1 97.44 354 LEU A N 1
ATOM 2638 C CA . LEU A 1 354 ? -4.812 -25.906 -9.047 1 97.44 354 LEU A CA 1
ATOM 2639 C C . LEU A 1 354 ? -3.467 -25.203 -9.133 1 97.44 354 LEU A C 1
ATOM 2641 O O . LEU A 1 354 ? -2.646 -25.516 -10 1 97.44 354 LEU A O 1
ATOM 2645 N N . ARG A 1 355 ? -3.326 -24.188 -8.391 1 97.56 355 ARG A N 1
ATOM 2646 C CA . ARG A 1 355 ? -2.049 -23.484 -8.273 1 97.56 355 ARG A CA 1
ATOM 2647 C C . ARG A 1 355 ? -1.301 -23.922 -7.016 1 97.56 355 ARG A C 1
ATOM 2649 O O . ARG A 1 355 ? -1.484 -23.344 -5.941 1 97.56 355 ARG A O 1
ATOM 2656 N N . ILE A 1 356 ? -0.424 -24.891 -7.199 1 98.25 356 ILE A N 1
ATOM 2657 C CA . ILE A 1 356 ? 0.341 -25.422 -6.082 1 98.25 356 ILE A CA 1
ATOM 2658 C C . ILE A 1 356 ? 1.667 -24.688 -5.953 1 98.25 356 ILE A C 1
ATOM 2660 O O . ILE A 1 356 ? 2.395 -24.516 -6.938 1 98.25 356 ILE A O 1
ATOM 2664 N N . THR A 1 357 ? 1.938 -24.219 -4.789 1 98 357 THR A N 1
ATOM 2665 C CA . THR A 1 357 ? 3.164 -23.469 -4.566 1 98 357 THR A CA 1
ATOM 2666 C C . THR A 1 357 ? 4.059 -24.172 -3.549 1 98 357 THR A C 1
ATOM 2668 O O . THR A 1 357 ? 3.576 -24.656 -2.521 1 98 357 THR A O 1
ATOM 2671 N N . LEU A 1 358 ? 5.309 -24.266 -3.854 1 98.06 358 LEU A N 1
ATOM 2672 C CA . LEU A 1 358 ? 6.285 -24.875 -2.957 1 98.06 358 LEU A CA 1
ATOM 2673 C C . LEU A 1 358 ? 7.109 -23.797 -2.246 1 98.06 358 LEU A C 1
ATOM 2675 O O . LEU A 1 358 ? 7.273 -22.703 -2.76 1 98.06 358 LEU A O 1
ATOM 2679 N N . SER A 1 359 ? 7.59 -24.109 -1.09 1 97.19 359 SER A N 1
ATOM 2680 C CA . SER A 1 359 ? 8.445 -23.281 -0.256 1 97.19 359 SER A CA 1
ATOM 2681 C C . SER A 1 359 ? 9.68 -24.031 0.212 1 97.19 359 SER A C 1
ATOM 2683 O O . SER A 1 359 ? 9.664 -25.266 0.289 1 97.19 359 SER A O 1
ATOM 2685 N N . ALA A 1 360 ? 10.727 -23.281 0.531 1 96.81 360 ALA A N 1
ATOM 2686 C CA . ALA A 1 360 ? 11.922 -23.875 1.118 1 96.81 360 ALA A CA 1
ATOM 2687 C C . ALA A 1 360 ? 11.609 -24.531 2.459 1 96.81 360 ALA A C 1
ATOM 2689 O O . ALA A 1 360 ? 12.336 -25.422 2.91 1 96.81 360 ALA A O 1
ATOM 2690 N N . GLU A 1 361 ? 10.453 -24.219 3.029 1 94.25 361 GLU A N 1
ATOM 2691 C CA . GLU A 1 361 ? 10.117 -24.688 4.375 1 94.25 361 GLU A CA 1
ATOM 2692 C C . GLU A 1 361 ? 9.312 -25.984 4.328 1 94.25 361 GLU A C 1
ATOM 2694 O O . GLU A 1 361 ? 9.086 -26.609 5.359 1 94.25 361 GLU A O 1
ATOM 2699 N N . HIS A 1 362 ? 8.852 -26.375 3.109 1 96.06 362 HIS A N 1
ATOM 2700 C CA . HIS A 1 362 ? 8.102 -27.625 3.025 1 96.06 362 HIS A CA 1
ATOM 2701 C C . HIS A 1 362 ? 8.992 -28.812 3.352 1 96.06 362 HIS A C 1
ATOM 2703 O O . HIS A 1 362 ? 10.141 -28.875 2.912 1 96.06 362 HIS A O 1
ATOM 2709 N N . ARG A 1 363 ? 8.484 -29.812 4.184 1 95.94 363 ARG A N 1
ATOM 2710 C CA . ARG A 1 363 ? 9.164 -31.062 4.488 1 95.94 363 ARG A CA 1
ATOM 2711 C C . ARG A 1 363 ? 8.883 -32.125 3.424 1 95.94 363 ARG A C 1
ATOM 2713 O O . ARG A 1 363 ? 7.816 -32.094 2.805 1 95.94 363 ARG A O 1
ATOM 2720 N N . GLU A 1 364 ? 9.828 -32.812 3.246 1 96.88 364 GLU A N 1
ATOM 2721 C CA . GLU A 1 364 ? 9.719 -33.875 2.26 1 96.88 364 GLU A CA 1
ATOM 2722 C C . GLU A 1 364 ? 8.422 -34.688 2.449 1 96.88 364 GLU A C 1
ATOM 2724 O O . GLU A 1 364 ? 7.703 -34.938 1.484 1 96.88 364 GLU A O 1
ATOM 2729 N N . GLN A 1 365 ? 8.102 -35 3.637 1 96.19 365 GLN A N 1
ATOM 2730 C CA . GLN A 1 365 ? 6.934 -35.844 3.926 1 96.19 365 GLN A CA 1
ATOM 2731 C C . GLN A 1 365 ? 5.645 -35.125 3.516 1 96.19 365 GLN A C 1
ATOM 2733 O O . GLN A 1 365 ? 4.695 -35.75 3.061 1 96.19 365 GLN A O 1
ATOM 2738 N N . ASP A 1 366 ? 5.625 -33.844 3.689 1 95 366 ASP A N 1
ATOM 2739 C CA . ASP A 1 366 ? 4.449 -33.062 3.32 1 95 366 ASP A CA 1
ATOM 2740 C C . ASP A 1 366 ? 4.254 -33.031 1.807 1 95 366 ASP A C 1
ATOM 2742 O O . ASP A 1 366 ? 3.123 -33.125 1.319 1 95 366 ASP A O 1
ATOM 2746 N N . ILE A 1 367 ? 5.34 -32.969 1.109 1 97.56 367 ILE A N 1
ATOM 2747 C CA . ILE A 1 367 ? 5.312 -32.906 -0.349 1 97.56 367 ILE A CA 1
ATOM 2748 C C . ILE A 1 367 ? 4.844 -34.25 -0.892 1 97.56 367 ILE A C 1
ATOM 2750 O O . ILE A 1 367 ? 3.977 -34.312 -1.767 1 97.56 367 ILE A O 1
ATOM 2754 N N . LEU A 1 368 ? 5.371 -35.312 -0.324 1 97.88 368 LEU A N 1
ATOM 2755 C CA . LEU A 1 368 ? 4.984 -36.656 -0.754 1 97.88 368 LEU A CA 1
ATOM 2756 C C . LEU A 1 368 ? 3.518 -36.938 -0.44 1 97.88 368 LEU A C 1
ATOM 2758 O O . LEU A 1 368 ? 2.811 -37.531 -1.242 1 97.88 368 LEU A O 1
ATOM 2762 N N . ALA A 1 369 ? 3.094 -36.469 0.703 1 96.81 369 ALA A N 1
ATOM 2763 C CA . ALA A 1 369 ? 1.702 -36.656 1.103 1 96.81 369 ALA A CA 1
ATOM 2764 C C . ALA A 1 369 ? 0.757 -35.938 0.14 1 96.81 369 ALA A C 1
ATOM 2766 O O . ALA A 1 369 ? -0.306 -36.469 -0.2 1 96.81 369 ALA A O 1
ATOM 2767 N N . LEU A 1 370 ? 1.132 -34.75 -0.284 1 97.38 370 LEU A N 1
ATOM 2768 C CA . LEU A 1 370 ? 0.299 -34.031 -1.232 1 97.38 370 LEU A CA 1
ATOM 2769 C C . LEU A 1 370 ? 0.234 -34.75 -2.572 1 97.38 370 LEU A C 1
ATOM 2771 O O . LEU A 1 370 ? -0.84 -34.875 -3.164 1 97.38 370 LEU A O 1
ATOM 2775 N N . ALA A 1 371 ? 1.356 -35.188 -3.041 1 98 371 ALA A N 1
ATOM 2776 C CA . ALA A 1 371 ? 1.393 -35.906 -4.309 1 98 371 ALA A CA 1
ATOM 2777 C C . ALA A 1 371 ? 0.516 -37.156 -4.254 1 98 371 ALA A C 1
ATOM 2779 O O . ALA A 1 371 ? -0.204 -37.469 -5.207 1 98 371 ALA A O 1
ATOM 2780 N N . SER A 1 372 ? 0.587 -37.844 -3.16 1 97.5 372 SER A N 1
ATOM 2781 C CA . SER A 1 372 ? -0.224 -39.031 -2.975 1 97.5 372 SER A CA 1
ATOM 2782 C C . SER A 1 372 ? -1.711 -38.688 -2.961 1 97.5 372 SER A C 1
ATOM 2784 O O . SER A 1 372 ? -2.518 -39.406 -3.572 1 97.5 372 SER A O 1
ATOM 2786 N N . ALA A 1 373 ? -2.01 -37.656 -2.248 1 97.62 373 ALA A N 1
ATOM 2787 C CA . ALA A 1 373 ? -3.404 -37.219 -2.18 1 97.62 373 ALA A CA 1
ATOM 2788 C C . ALA A 1 373 ? -3.926 -36.812 -3.561 1 97.62 373 ALA A C 1
ATOM 2790 O O . ALA A 1 373 ? -5.059 -37.156 -3.918 1 97.62 373 ALA A O 1
ATOM 2791 N N . LEU A 1 374 ? -3.137 -36.156 -4.316 1 97.81 374 LEU A N 1
ATOM 2792 C CA . LEU A 1 374 ? -3.504 -35.75 -5.676 1 97.81 374 LEU A CA 1
ATOM 2793 C C . LEU A 1 374 ? -3.754 -37 -6.543 1 97.81 374 LEU A C 1
ATOM 2795 O O . LEU A 1 374 ? -4.746 -37.062 -7.273 1 97.81 374 LEU A O 1
ATOM 2799 N N . ALA A 1 375 ? -2.902 -37.938 -6.41 1 96.81 375 ALA A N 1
ATOM 2800 C CA . ALA A 1 375 ? -3.018 -39.156 -7.199 1 96.81 375 ALA A CA 1
ATOM 2801 C C . ALA A 1 375 ? -4.316 -39.906 -6.879 1 96.81 375 ALA A C 1
ATOM 2803 O O . ALA A 1 375 ? -5 -40.375 -7.781 1 96.81 375 ALA A O 1
ATOM 2804 N N . GLU A 1 376 ? -4.633 -39.938 -5.656 1 96.88 376 GLU A N 1
ATOM 2805 C CA . GLU A 1 376 ? -5.84 -40.625 -5.211 1 96.88 376 GLU A CA 1
ATOM 2806 C C . GLU A 1 376 ? -7.098 -39.906 -5.695 1 96.88 376 GLU A C 1
ATOM 2808 O O . GLU A 1 376 ? -8.078 -40.562 -6.074 1 96.88 376 GLU A O 1
ATOM 2813 N N . LEU A 1 377 ? -7.043 -38.625 -5.652 1 96.12 377 LEU A N 1
ATOM 2814 C CA . LEU A 1 377 ? -8.234 -37.844 -5.949 1 96.12 377 LEU A CA 1
ATOM 2815 C C . LEU A 1 377 ? -8.438 -37.688 -7.457 1 96.12 377 LEU A C 1
ATOM 2817 O O . LEU A 1 377 ? -9.547 -37.438 -7.918 1 96.12 377 LEU A O 1
ATOM 2821 N N . MET A 1 378 ? -7.414 -37.875 -8.188 1 92.81 378 MET A N 1
ATOM 2822 C CA . MET A 1 378 ? -7.508 -37.719 -9.633 1 92.81 378 MET A CA 1
ATOM 2823 C C . MET A 1 378 ? -7.742 -39.062 -10.312 1 92.81 378 MET A C 1
ATOM 2825 O O . MET A 1 378 ? -8.023 -39.125 -11.508 1 92.81 378 MET A O 1
ATOM 2829 N N . ALA A 1 379 ? -7.539 -40.219 -9.609 1 84.44 379 ALA A N 1
ATOM 2830 C CA . ALA A 1 379 ? -7.82 -41.531 -10.148 1 84.44 379 ALA A CA 1
ATOM 2831 C C . ALA A 1 379 ? -9.32 -41.75 -10.32 1 84.44 379 ALA A C 1
ATOM 2833 O O . ALA A 1 379 ? -10.125 -41.188 -9.578 1 84.44 379 ALA A O 1
ATOM 2834 N N . MET B 1 1 ? 7.094 9.117 -32.188 1 52.38 1 MET B N 1
ATOM 2835 C CA . MET B 1 1 ? 6.703 9.016 -30.781 1 52.38 1 MET B CA 1
ATOM 2836 C C . MET B 1 1 ? 7.855 9.391 -29.859 1 52.38 1 MET B C 1
ATOM 2838 O O . MET B 1 1 ? 8.992 8.961 -30.062 1 52.38 1 MET B O 1
ATOM 2842 N N . THR B 1 2 ? 7.73 10.469 -29.094 1 69.12 2 THR B N 1
ATOM 2843 C CA . THR B 1 2 ? 8.742 10.891 -28.141 1 69.12 2 THR B CA 1
ATOM 2844 C C . THR B 1 2 ? 9.125 9.734 -27.219 1 69.12 2 THR B C 1
ATOM 2846 O O . THR B 1 2 ? 8.25 9.031 -26.703 1 69.12 2 THR B O 1
ATOM 2849 N N . SER B 1 3 ? 10.391 9.484 -27.281 1 87.94 3 SER B N 1
ATOM 2850 C CA . SER B 1 3 ? 10.859 8.398 -26.422 1 87.94 3 SER B CA 1
ATOM 2851 C C . SER B 1 3 ? 10.586 8.68 -24.953 1 87.94 3 SER B C 1
ATOM 2853 O O . SER B 1 3 ? 10.352 9.828 -24.578 1 87.94 3 SER B O 1
ATOM 2855 N N . LEU B 1 4 ? 10.438 7.676 -24.172 1 92.12 4 LEU B N 1
ATOM 2856 C CA . LEU B 1 4 ? 10.258 7.816 -22.734 1 92.12 4 LEU B CA 1
ATOM 2857 C C . LEU B 1 4 ? 11.359 8.688 -22.125 1 92.12 4 LEU B C 1
ATOM 2859 O O . LEU B 1 4 ? 11.094 9.5 -21.234 1 92.12 4 LEU B O 1
ATOM 2863 N N . LEU B 1 5 ? 12.578 8.555 -22.594 1 91.69 5 LEU B N 1
ATOM 2864 C CA . LEU B 1 5 ? 13.703 9.328 -22.094 1 91.69 5 LEU B CA 1
ATOM 2865 C C . LEU B 1 5 ? 13.516 10.812 -22.391 1 91.69 5 LEU B C 1
ATOM 2867 O O . LEU B 1 5 ? 13.812 11.664 -21.547 1 91.69 5 LEU B O 1
ATOM 2871 N N . ASP B 1 6 ? 13.047 11.055 -23.562 1 92.75 6 ASP B N 1
ATOM 2872 C CA . ASP B 1 6 ? 12.789 12.445 -23.953 1 92.75 6 ASP B CA 1
ATOM 2873 C C . ASP B 1 6 ? 11.672 13.047 -23.109 1 92.75 6 ASP B C 1
ATOM 2875 O O . ASP B 1 6 ? 11.75 14.203 -22.688 1 92.75 6 ASP B O 1
ATOM 2879 N N . LYS B 1 7 ? 10.688 12.273 -22.938 1 93.25 7 LYS B N 1
ATOM 2880 C CA . LYS B 1 7 ? 9.57 12.711 -22.109 1 93.25 7 LYS B CA 1
ATOM 2881 C C . LYS B 1 7 ? 10.031 13.031 -20.688 1 93.25 7 LYS B C 1
ATOM 2883 O O . LYS B 1 7 ? 9.625 14.047 -20.125 1 93.25 7 LYS B O 1
ATOM 2888 N N . MET B 1 8 ? 10.812 12.195 -20.141 1 95.06 8 MET B N 1
ATOM 2889 C CA . MET B 1 8 ? 11.32 12.375 -18.781 1 95.06 8 MET B CA 1
ATOM 2890 C C . MET B 1 8 ? 12.211 13.609 -18.688 1 95.06 8 MET B C 1
ATOM 2892 O O . MET B 1 8 ? 12.117 14.375 -17.734 1 95.06 8 MET B O 1
ATOM 2896 N N . ALA B 1 9 ? 13.031 13.805 -19.641 1 94.25 9 ALA B N 1
ATOM 2897 C CA . ALA B 1 9 ? 13.938 14.953 -19.672 1 94.25 9 ALA B CA 1
ATOM 2898 C C . ALA B 1 9 ? 13.156 16.266 -19.766 1 94.25 9 ALA B C 1
ATOM 2900 O O . ALA B 1 9 ? 13.484 17.234 -19.078 1 94.25 9 ALA B O 1
ATOM 2901 N N . ARG B 1 10 ? 12.203 16.266 -20.609 1 94.44 10 ARG B N 1
ATOM 2902 C CA . ARG B 1 10 ? 11.383 17.453 -20.797 1 94.44 10 ARG B CA 1
ATOM 2903 C C . ARG B 1 10 ? 10.641 17.812 -19.5 1 94.44 10 ARG B C 1
ATOM 2905 O O . ARG B 1 10 ? 10.586 18.984 -19.109 1 94.44 10 ARG B O 1
ATOM 2912 N N . ARG B 1 11 ? 10.039 16.797 -18.922 1 93.62 11 ARG B N 1
ATOM 2913 C CA . ARG B 1 11 ? 9.32 17.016 -17.672 1 93.62 11 ARG B CA 1
ATOM 2914 C C . ARG B 1 11 ? 10.258 17.516 -16.578 1 93.62 11 ARG B C 1
ATOM 2916 O O . ARG B 1 11 ? 9.891 18.375 -15.781 1 93.62 11 ARG B O 1
ATOM 2923 N N . ARG B 1 12 ? 11.43 16.969 -16.516 1 92.31 12 ARG B N 1
ATOM 2924 C CA . ARG B 1 12 ? 12.422 17.406 -15.531 1 92.31 12 ARG B CA 1
ATOM 2925 C C . ARG B 1 12 ? 12.773 18.875 -15.719 1 92.31 12 ARG B C 1
ATOM 2927 O O . ARG B 1 12 ? 12.891 19.625 -14.742 1 92.31 12 ARG B O 1
ATOM 2934 N N . GLU B 1 13 ? 12.938 19.234 -16.906 1 93.75 13 GLU B N 1
ATOM 2935 C CA . GLU B 1 13 ? 13.25 20.625 -17.219 1 93.75 13 GLU B CA 1
ATOM 2936 C C . GLU B 1 13 ? 12.094 21.547 -16.828 1 93.75 13 GLU B C 1
ATOM 2938 O O . GLU B 1 13 ? 12.32 22.641 -16.297 1 93.75 13 GLU B O 1
ATOM 2943 N N . GLU B 1 14 ? 10.953 21.094 -17.109 1 92.12 14 GLU B N 1
ATOM 2944 C CA . GLU B 1 14 ? 9.773 21.859 -16.75 1 92.12 14 GLU B CA 1
ATOM 2945 C C . GLU B 1 14 ? 9.688 22.062 -15.234 1 92.12 14 GLU B C 1
ATOM 2947 O O . GLU B 1 14 ? 9.406 23.172 -14.773 1 92.12 14 GLU B O 1
ATOM 2952 N N . LEU B 1 15 ? 9.906 21.016 -14.516 1 88.44 15 LEU B N 1
ATOM 2953 C CA . LEU B 1 15 ? 9.859 21.078 -13.055 1 88.44 15 LEU B CA 1
ATOM 2954 C C . LEU B 1 15 ? 10.977 21.969 -12.523 1 88.44 15 LEU B C 1
ATOM 2956 O O . LEU B 1 15 ? 10.773 22.734 -11.586 1 88.44 15 LEU B O 1
ATOM 2960 N N . ALA B 1 16 ? 12.133 21.828 -13.078 1 88.38 16 ALA B N 1
ATOM 2961 C CA . ALA B 1 16 ? 13.281 22.641 -12.664 1 88.38 16 ALA B CA 1
ATOM 2962 C C . ALA B 1 16 ? 13.008 24.125 -12.875 1 88.38 16 ALA B C 1
ATOM 2964 O O . ALA B 1 16 ? 13.312 24.938 -12.008 1 88.38 16 ALA B O 1
ATOM 2965 N N . ARG B 1 17 ? 12.43 24.438 -13.969 1 87.5 17 ARG B N 1
ATOM 2966 C CA . ARG B 1 17 ? 12.109 25.828 -14.297 1 87.5 17 ARG B CA 1
ATOM 2967 C C . ARG B 1 17 ? 11.07 26.391 -13.336 1 87.5 17 ARG B C 1
ATOM 2969 O O . ARG B 1 17 ? 11.109 27.578 -13 1 87.5 17 ARG B O 1
ATOM 2976 N N . GLY B 1 18 ? 10.211 25.531 -12.883 1 79.75 18 GLY B N 1
ATOM 2977 C CA . GLY B 1 18 ? 9.156 25.969 -11.977 1 79.75 18 GLY B CA 1
ATOM 2978 C C . GLY B 1 18 ? 9.555 25.875 -10.516 1 79.75 18 GLY B C 1
ATOM 2979 O O . GLY B 1 18 ? 8.773 26.219 -9.633 1 79.75 18 GLY B O 1
ATOM 2980 N N . GLY B 1 19 ? 10.781 25.453 -10.281 1 77.5 19 GLY B N 1
ATOM 2981 C CA . GLY B 1 19 ? 11.211 25.266 -8.906 1 77.5 19 GLY B CA 1
ATOM 2982 C C . GLY B 1 19 ? 10.469 24.156 -8.188 1 77.5 19 GLY B C 1
ATOM 2983 O O . GLY B 1 19 ? 10.242 24.234 -6.977 1 77.5 19 GLY B O 1
ATOM 2984 N N . LEU B 1 20 ? 10.016 23.125 -8.945 1 77.75 20 LEU B N 1
ATOM 2985 C CA . LEU B 1 20 ? 9.141 22.094 -8.391 1 77.75 20 LEU B CA 1
ATOM 2986 C C . LEU B 1 20 ? 9.867 20.766 -8.258 1 77.75 20 LEU B C 1
ATOM 2988 O O . LEU B 1 20 ? 9.25 19.734 -8 1 77.75 20 LEU B O 1
ATOM 2992 N N . LEU B 1 21 ? 11.172 20.891 -8.461 1 81.31 21 LEU B N 1
ATOM 2993 C CA . LEU B 1 21 ? 11.922 19.656 -8.258 1 81.31 21 LEU B CA 1
ATOM 2994 C C . LEU B 1 21 ? 11.867 19.219 -6.793 1 81.31 21 LEU B C 1
ATOM 2996 O O . LEU B 1 21 ? 11.938 20.062 -5.891 1 81.31 21 LEU B O 1
ATOM 3000 N N . ARG B 1 22 ? 11.625 17.969 -6.582 1 81.69 22 ARG B N 1
ATOM 3001 C CA . ARG B 1 22 ? 11.5 17.406 -5.238 1 81.69 22 ARG B CA 1
ATOM 3002 C C . ARG B 1 22 ? 12.758 16.656 -4.84 1 81.69 22 ARG B C 1
ATOM 3004 O O . ARG B 1 22 ? 13.43 16.062 -5.691 1 81.69 22 ARG B O 1
ATOM 3011 N N . GLN B 1 23 ? 13.094 16.875 -3.662 1 80.19 23 GLN B N 1
ATOM 3012 C CA . GLN B 1 23 ? 14.234 16.141 -3.1 1 80.19 23 GLN B CA 1
ATOM 3013 C C . GLN B 1 23 ? 13.844 15.445 -1.796 1 80.19 23 GLN B C 1
ATOM 3015 O O . GLN B 1 23 ? 13.086 16 -0.994 1 80.19 23 GLN B O 1
ATOM 3020 N N . ARG B 1 24 ? 14.445 14.297 -1.63 1 87.62 24 ARG B N 1
ATOM 3021 C CA . ARG B 1 24 ? 14.234 13.555 -0.389 1 87.62 24 ARG B CA 1
ATOM 3022 C C . ARG B 1 24 ? 15.32 13.875 0.628 1 87.62 24 ARG B C 1
ATOM 3024 O O . ARG B 1 24 ? 16.516 13.867 0.296 1 87.62 24 ARG B O 1
ATOM 3031 N N . ARG B 1 25 ? 14.836 14.203 1.8 1 84.25 25 ARG B N 1
ATOM 3032 C CA . ARG B 1 25 ? 15.75 14.344 2.926 1 84.25 25 ARG B CA 1
ATOM 3033 C C . ARG B 1 25 ? 15.75 13.086 3.791 1 84.25 25 ARG B C 1
ATOM 3035 O O . ARG B 1 25 ? 14.695 12.641 4.254 1 84.25 25 ARG B O 1
ATOM 3042 N N . CYS B 1 26 ? 16.922 12.547 4.047 1 88.12 26 CYS B N 1
ATOM 3043 C CA . CYS B 1 26 ? 17.047 11.289 4.773 1 88.12 26 CYS B CA 1
ATOM 3044 C C . CYS B 1 26 ? 17.297 11.539 6.258 1 88.12 26 CYS B C 1
ATOM 3046 O O . CYS B 1 26 ? 18.141 12.367 6.621 1 88.12 26 CYS B O 1
ATOM 3048 N N . PHE B 1 27 ? 16.562 10.781 7.105 1 84.12 27 PHE B N 1
ATOM 3049 C CA . PHE B 1 27 ? 16.703 10.938 8.547 1 84.12 27 PHE B CA 1
ATOM 3050 C C . PHE B 1 27 ? 17.406 9.734 9.156 1 84.12 27 PHE B C 1
ATOM 3052 O O . PHE B 1 27 ? 17.172 8.594 8.742 1 84.12 27 PHE B O 1
ATOM 3059 N N . ALA B 1 28 ? 18.203 9.984 10.188 1 82.75 28 ALA B N 1
ATOM 3060 C CA . ALA B 1 28 ? 18.984 8.945 10.836 1 82.75 28 ALA B CA 1
ATOM 3061 C C . ALA B 1 28 ? 18.203 8.266 11.953 1 82.75 28 ALA B C 1
ATOM 3063 O O . ALA B 1 28 ? 17.141 8.758 12.359 1 82.75 28 ALA B O 1
ATOM 3064 N N . ALA B 1 29 ? 18.812 7.156 12.312 1 78.38 29 ALA B N 1
ATOM 3065 C CA . ALA B 1 29 ? 18.266 6.477 13.484 1 78.38 29 ALA B CA 1
ATOM 3066 C C . ALA B 1 29 ? 18.438 7.336 14.734 1 78.38 29 ALA B C 1
ATOM 3068 O O . ALA B 1 29 ? 19.375 8.125 14.844 1 78.38 29 ALA B O 1
ATOM 3069 N N . ALA B 1 30 ? 17.469 7.297 15.594 1 71.12 30 ALA B N 1
ATOM 3070 C CA . ALA B 1 30 ? 17.578 8.055 16.828 1 71.12 30 ALA B CA 1
ATOM 3071 C C . ALA B 1 30 ? 17.297 7.172 18.047 1 71.12 30 ALA B C 1
ATOM 3073 O O . ALA B 1 30 ? 16.531 6.211 17.953 1 71.12 30 ALA B O 1
ATOM 3074 N N . SER B 1 31 ? 18.328 7.301 19 1 61.56 31 SER B N 1
ATOM 3075 C CA . SER B 1 31 ? 18.156 6.629 20.281 1 61.56 31 SER B CA 1
ATOM 3076 C C . SER B 1 31 ? 17.234 7.422 21.203 1 61.56 31 SER B C 1
ATOM 3078 O O . SER B 1 31 ? 17.422 8.617 21.406 1 61.56 31 SER B O 1
ATOM 3080 N N . GLY B 1 32 ? 16.094 7.492 20.953 1 56.84 32 GLY B N 1
ATOM 3081 C CA . GLY B 1 32 ? 15.133 8.203 21.797 1 56.84 32 GLY B CA 1
ATOM 3082 C C . GLY B 1 32 ? 14.094 8.969 21 1 56.84 32 GLY B C 1
ATOM 3083 O O . GLY B 1 32 ? 13.75 8.578 19.875 1 56.84 32 GLY B O 1
ATOM 3084 N N . ARG B 1 33 ? 13.594 9.922 21.672 1 57.34 33 ARG B N 1
ATOM 3085 C CA . ARG B 1 33 ? 12.477 10.672 21.109 1 57.34 33 ARG B CA 1
ATOM 3086 C C . ARG B 1 33 ? 12.961 11.75 20.141 1 57.34 33 ARG B C 1
ATOM 3088 O O . ARG B 1 33 ? 12.156 12.406 19.469 1 57.34 33 ARG B O 1
ATOM 3095 N N . GLU B 1 34 ? 14.305 11.82 20.109 1 58.41 34 GLU B N 1
ATOM 3096 C CA . GLU B 1 34 ? 14.836 12.875 19.25 1 58.41 34 GLU B CA 1
ATOM 3097 C C . GLU B 1 34 ? 14.922 12.414 17.797 1 58.41 34 GLU B C 1
ATOM 3099 O O . GLU B 1 34 ? 15.109 11.227 17.531 1 58.41 34 GLU B O 1
ATOM 3104 N N . ARG B 1 35 ? 14.469 13.281 16.844 1 61 35 ARG B N 1
ATOM 3105 C CA . ARG B 1 35 ? 14.648 12.984 15.422 1 61 35 ARG B CA 1
ATOM 3106 C C . ARG B 1 35 ? 15.914 13.641 14.883 1 61 35 ARG B C 1
ATOM 3108 O O . ARG B 1 35 ? 16.219 14.781 15.227 1 61 35 ARG B O 1
ATOM 3115 N N . LEU B 1 36 ? 16.828 12.789 14.383 1 60.78 36 LEU B N 1
ATOM 3116 C CA . LEU B 1 36 ? 18.062 13.289 13.773 1 60.78 36 LEU B CA 1
ATOM 3117 C C . LEU B 1 36 ? 18.016 13.148 12.258 1 60.78 36 LEU B C 1
ATOM 3119 O O . LEU B 1 36 ? 17.594 12.109 11.742 1 60.78 36 LEU B O 1
ATOM 3123 N N . LEU B 1 37 ? 18.328 14.203 11.438 1 58.66 37 LEU B N 1
ATOM 3124 C CA . LEU B 1 37 ? 18.5 14.141 9.992 1 58.66 37 LEU B CA 1
ATOM 3125 C C . LEU B 1 37 ? 19.766 13.383 9.625 1 58.66 37 LEU B C 1
ATOM 3127 O O . LEU B 1 37 ? 20.75 13.414 10.367 1 58.66 37 LEU B O 1
ATOM 3131 N N . HIS B 1 38 ? 19.797 12.625 8.359 1 55.44 38 HIS B N 1
ATOM 3132 C CA . HIS B 1 38 ? 20.969 11.977 7.762 1 55.44 38 HIS B CA 1
ATOM 3133 C C . HIS B 1 38 ? 21.438 12.727 6.52 1 55.44 38 HIS B C 1
ATOM 3135 O O . HIS B 1 38 ? 20.609 13.109 5.676 1 55.44 38 HIS B O 1
ATOM 3141 N N . PRO B 1 39 ? 22.859 12.703 6.164 1 51.09 39 PRO B N 1
ATOM 3142 C CA . PRO B 1 39 ? 23.812 12.328 7.203 1 51.09 39 PRO B CA 1
ATOM 3143 C C . PRO B 1 39 ? 23.766 13.266 8.414 1 51.09 39 PRO B C 1
ATOM 3145 O O . PRO B 1 39 ? 23.484 14.453 8.273 1 51.09 39 PRO B O 1
ATOM 3148 N N . VAL B 1 40 ? 23.75 12.555 9.438 1 47.91 40 VAL B N 1
ATOM 3149 C CA . VAL B 1 40 ? 23.844 13.32 10.672 1 47.91 40 VAL B CA 1
ATOM 3150 C C . VAL B 1 40 ? 24.875 14.43 10.523 1 47.91 40 VAL B C 1
ATOM 3152 O O . VAL B 1 40 ? 24.719 15.516 11.07 1 47.91 40 VAL B O 1
ATOM 3155 N N . ALA B 1 41 ? 25.969 14.094 9.695 1 45.38 41 ALA B N 1
ATOM 3156 C CA . ALA B 1 41 ? 27.125 14.977 9.562 1 45.38 41 ALA B CA 1
ATOM 3157 C C . ALA B 1 41 ? 26.766 16.234 8.781 1 45.38 41 ALA B C 1
ATOM 3159 O O . ALA B 1 41 ? 27.344 17.297 9.008 1 45.38 41 ALA B O 1
ATOM 3160 N N . GLN B 1 42 ? 26.141 16.109 7.613 1 45.66 42 GLN B N 1
ATOM 3161 C CA . GLN B 1 42 ? 25.875 17.328 6.867 1 45.66 42 GLN B CA 1
ATOM 3162 C C . GLN B 1 42 ? 24.875 18.219 7.613 1 45.66 42 GLN B C 1
ATOM 3164 O O . GLN B 1 42 ? 24.672 19.375 7.238 1 45.66 42 GLN B O 1
ATOM 3169 N N . ALA B 1 43 ? 24 17.578 8.258 1 44.09 43 ALA B N 1
ATOM 3170 C CA . ALA B 1 43 ? 23.25 18.484 9.117 1 44.09 43 ALA B CA 1
ATOM 3171 C C . ALA B 1 43 ? 24.156 19.172 10.133 1 44.09 43 ALA B C 1
ATOM 3173 O O . ALA B 1 43 ? 25.25 18.672 10.43 1 44.09 43 ALA B O 1
ATOM 3174 N N . THR B 1 44 ? 24.172 20.359 10.211 1 46.34 44 THR B N 1
ATOM 3175 C CA . THR B 1 44 ? 25 21.141 11.109 1 46.34 44 THR B CA 1
ATOM 3176 C C . THR B 1 44 ? 25.453 20.297 12.297 1 46.34 44 THR B C 1
ATOM 3178 O O . THR B 1 44 ? 26.125 20.812 13.211 1 46.34 44 THR B O 1
ATOM 3181 N N . GLY B 1 45 ? 25.453 19 12.172 1 54.31 45 GLY B N 1
ATOM 3182 C CA . GLY B 1 45 ? 25.797 18.156 13.305 1 54.31 45 GLY B CA 1
ATOM 3183 C C . GLY B 1 45 ? 24.734 18.141 14.383 1 54.31 45 GLY B C 1
ATOM 3184 O O . GLY B 1 45 ? 24.875 17.438 15.383 1 54.31 45 GLY B O 1
ATOM 3185 N N . LYS B 1 46 ? 23.75 19.156 14.328 1 61.81 46 LYS B N 1
ATOM 3186 C CA . LYS B 1 46 ? 22.844 19.266 15.461 1 61.81 46 LYS B CA 1
ATOM 3187 C C . LYS B 1 46 ? 21.531 18.516 15.195 1 61.81 46 LYS B C 1
ATOM 3189 O O . LYS B 1 46 ? 21.062 18.469 14.062 1 61.81 46 LYS B O 1
ATOM 3194 N N . PRO B 1 47 ? 21 17.859 16.125 1 75.12 47 PRO B N 1
ATOM 3195 C CA . PRO B 1 47 ? 19.703 17.203 16.062 1 75.12 47 PRO B CA 1
ATOM 3196 C C . PRO B 1 47 ? 18.578 18.141 15.648 1 75.12 47 PRO B C 1
ATOM 3198 O O . PRO B 1 47 ? 18.609 19.328 15.992 1 75.12 47 PRO B O 1
ATOM 3201 N N . LEU B 1 48 ? 17.734 17.609 14.648 1 82.31 48 LEU B N 1
ATOM 3202 C CA . LEU B 1 48 ? 16.562 18.375 14.242 1 82.31 48 LEU B CA 1
ATOM 3203 C C . LEU B 1 48 ? 15.336 17.969 15.055 1 82.31 48 LEU B C 1
ATOM 3205 O O . LEU B 1 48 ? 15.156 16.797 15.383 1 82.31 48 LEU B O 1
ATOM 3209 N N . LEU B 1 49 ? 14.602 18.969 15.438 1 85.5 49 LEU B N 1
ATOM 3210 C CA . LEU B 1 49 ? 13.281 18.734 16 1 85.5 49 LEU B CA 1
ATOM 3211 C C . LEU B 1 49 ? 12.227 18.656 14.906 1 85.5 49 LEU B C 1
ATOM 3213 O O . LEU B 1 49 ? 12.078 19.594 14.109 1 85.5 49 LEU B O 1
ATOM 3217 N N . ASP B 1 50 ? 11.531 17.547 14.898 1 89.44 50 ASP B N 1
ATOM 3218 C CA . ASP B 1 50 ? 10.578 17.281 13.828 1 89.44 50 ASP B CA 1
ATOM 3219 C C . ASP B 1 50 ? 9.211 17.875 14.148 1 89.44 50 ASP B C 1
ATOM 3221 O O . ASP B 1 50 ? 8.516 17.391 15.047 1 89.44 50 ASP B O 1
ATOM 3225 N N . PHE B 1 51 ? 8.828 18.891 13.43 1 93.56 51 PHE B N 1
ATOM 3226 C CA . PHE B 1 51 ? 7.504 19.5 13.484 1 93.56 51 PHE B CA 1
ATOM 3227 C C . PHE B 1 51 ? 6.781 19.359 12.148 1 93.56 51 PHE B C 1
ATOM 3229 O O . PHE B 1 51 ? 5.988 20.219 11.773 1 93.56 51 PHE B O 1
ATOM 3236 N N . ALA B 1 52 ? 7.18 18.25 11.406 1 93.25 52 ALA B N 1
ATOM 3237 C CA . ALA B 1 52 ? 6.602 18.047 10.086 1 93.25 52 ALA B CA 1
ATOM 3238 C C . ALA B 1 52 ? 5.855 16.719 10 1 93.25 52 ALA B C 1
ATOM 3240 O O . ALA B 1 52 ? 4.969 16.547 9.164 1 93.25 52 ALA B O 1
ATOM 3241 N N . ALA B 1 53 ? 6.141 15.734 10.883 1 93 53 ALA B N 1
ATOM 3242 C CA . ALA B 1 53 ? 5.586 14.383 10.82 1 93 53 ALA B CA 1
ATOM 3243 C C . ALA B 1 53 ? 4.148 14.359 11.336 1 93 53 ALA B C 1
ATOM 3245 O O . ALA B 1 53 ? 3.756 15.211 12.133 1 93 53 ALA B O 1
ATOM 3246 N N . ASN B 1 54 ? 3.416 13.297 10.875 1 96.75 54 ASN B N 1
ATOM 3247 C CA . ASN B 1 54 ? 2.021 13.133 11.273 1 96.75 54 ASN B CA 1
ATOM 3248 C C . ASN B 1 54 ? 1.879 12.125 12.406 1 96.75 54 ASN B C 1
ATOM 3250 O O . ASN B 1 54 ? 0.783 11.617 12.664 1 96.75 54 ASN B O 1
ATOM 3254 N N . ASP B 1 55 ? 2.994 11.758 13.047 1 95.06 55 ASP B N 1
ATOM 3255 C CA . ASP B 1 55 ? 2.924 10.898 14.227 1 95.06 55 ASP B CA 1
ATOM 3256 C C . ASP B 1 55 ? 2.404 11.672 15.438 1 95.06 55 ASP B C 1
ATOM 3258 O O . ASP B 1 55 ? 3.131 11.867 16.406 1 95.06 55 ASP B O 1
ATOM 3262 N N . TYR B 1 56 ? 1.092 11.953 15.438 1 96.88 56 TYR B N 1
ATOM 3263 C CA . TYR B 1 56 ? 0.471 12.922 16.328 1 96.88 56 TYR B CA 1
ATOM 3264 C C . TYR B 1 56 ? 0.559 12.461 17.781 1 96.88 56 TYR B C 1
ATOM 3266 O O . TYR B 1 56 ? 0.744 13.273 18.688 1 96.88 56 TYR B O 1
ATOM 3274 N N . LEU B 1 57 ? 0.459 11.18 17.984 1 96.94 57 LEU B N 1
ATOM 3275 C CA . LEU B 1 57 ? 0.337 10.688 19.344 1 96.94 57 LEU B CA 1
ATOM 3276 C C . LEU B 1 57 ? 1.629 10.016 19.797 1 96.94 57 LEU B C 1
ATOM 3278 O O . LEU B 1 57 ? 1.69 9.445 20.891 1 96.94 57 LEU B O 1
ATOM 3282 N N . GLY B 1 58 ? 2.666 10.031 18.953 1 93.62 58 GLY B N 1
ATOM 3283 C CA . GLY B 1 58 ? 3.973 9.508 19.312 1 93.62 58 GLY B CA 1
ATOM 3284 C C . GLY B 1 58 ? 3.99 8 19.453 1 93.62 58 GLY B C 1
ATOM 3285 O O . GLY B 1 58 ? 4.723 7.457 20.281 1 93.62 58 GLY B O 1
ATOM 3286 N N . LEU B 1 59 ? 3.213 7.324 18.656 1 96.5 59 LEU B N 1
ATOM 3287 C CA . LEU B 1 59 ? 3.051 5.891 18.875 1 96.5 59 LEU B CA 1
ATOM 3288 C C . LEU B 1 59 ? 3.992 5.098 17.984 1 96.5 59 LEU B C 1
ATOM 3290 O O . LEU B 1 59 ? 4.203 3.9 18.203 1 96.5 59 LEU B O 1
ATOM 3294 N N . ALA B 1 60 ? 4.668 5.699 16.984 1 95.25 60 ALA B N 1
ATOM 3295 C CA . ALA B 1 60 ? 5.512 4.992 16.031 1 95.25 60 ALA B CA 1
ATOM 3296 C C . ALA B 1 60 ? 6.695 4.328 16.719 1 95.25 60 ALA B C 1
ATOM 3298 O O . ALA B 1 60 ? 7.18 3.283 16.281 1 95.25 60 ALA B O 1
ATOM 3299 N N . ARG B 1 61 ? 7.109 4.914 17.828 1 92.94 61 ARG B N 1
ATOM 3300 C CA . ARG B 1 61 ? 8.258 4.355 18.531 1 92.94 61 ARG B CA 1
ATOM 3301 C C . ARG B 1 61 ? 7.895 3.973 19.969 1 92.94 61 ARG B C 1
ATOM 3303 O O . ARG B 1 61 ? 8.773 3.857 20.828 1 92.94 61 ARG B O 1
ATOM 3310 N N . HIS B 1 62 ? 6.645 3.912 20.266 1 94.75 62 HIS B N 1
ATOM 3311 C CA . HIS B 1 62 ? 6.215 3.492 21.594 1 94.75 62 HIS B CA 1
ATOM 3312 C C . HIS B 1 62 ? 6.648 2.061 21.891 1 94.75 62 HIS B C 1
ATOM 3314 O O . HIS B 1 62 ? 6.398 1.155 21.094 1 94.75 62 HIS B O 1
ATOM 3320 N N . PRO B 1 63 ? 7.238 1.824 23.062 1 95.38 63 PRO B N 1
ATOM 3321 C CA . PRO B 1 63 ? 7.805 0.505 23.344 1 95.38 63 PRO B CA 1
ATOM 3322 C C . PRO B 1 63 ? 6.766 -0.613 23.266 1 95.38 63 PRO B C 1
ATOM 3324 O O . PRO B 1 63 ? 7.066 -1.707 22.781 1 95.38 63 PRO B O 1
ATOM 3327 N N . LYS B 1 64 ? 5.559 -0.36 23.703 1 98.12 64 LYS B N 1
ATOM 3328 C CA . LYS B 1 64 ? 4.52 -1.388 23.688 1 98.12 64 LYS B CA 1
ATOM 3329 C C . LYS B 1 64 ? 4.09 -1.707 22.25 1 98.12 64 LYS B C 1
ATOM 3331 O O . LYS B 1 64 ? 3.74 -2.85 21.953 1 98.12 64 LYS B O 1
ATOM 3336 N N . VAL B 1 65 ? 4.09 -0.696 21.375 1 98.31 65 VAL B N 1
ATOM 3337 C CA . VAL B 1 65 ? 3.734 -0.912 19.969 1 98.31 65 VAL B CA 1
ATOM 3338 C C . VAL B 1 65 ? 4.824 -1.725 19.281 1 98.31 65 VAL B C 1
ATOM 3340 O O . VAL B 1 65 ? 4.531 -2.652 18.531 1 98.31 65 VAL B O 1
ATOM 3343 N N . ILE B 1 66 ? 6.109 -1.388 19.609 1 97.69 66 ILE B N 1
ATOM 3344 C CA . ILE B 1 66 ? 7.25 -2.098 19.031 1 97.69 66 ILE B CA 1
ATOM 3345 C C . ILE B 1 66 ? 7.219 -3.559 19.484 1 97.69 66 ILE B C 1
ATOM 3347 O O . ILE B 1 66 ? 7.402 -4.465 18.656 1 97.69 66 ILE B O 1
ATOM 3351 N N . SER B 1 67 ? 6.934 -3.75 20.734 1 98.56 67 SER B N 1
ATOM 3352 C CA . SER B 1 67 ? 6.855 -5.105 21.266 1 98.56 67 SER B CA 1
ATOM 3353 C C . SER B 1 67 ? 5.723 -5.891 20.625 1 98.56 67 SER B C 1
ATOM 3355 O O . SER B 1 67 ? 5.887 -7.066 20.281 1 98.56 67 SER B O 1
ATOM 3357 N N . ALA B 1 68 ? 4.609 -5.273 20.422 1 98.81 68 ALA B N 1
ATOM 3358 C CA . ALA B 1 68 ? 3.457 -5.918 19.797 1 98.81 68 ALA B CA 1
ATOM 3359 C C . ALA B 1 68 ? 3.758 -6.281 18.344 1 98.81 68 ALA B C 1
ATOM 3361 O O . ALA B 1 68 ? 3.363 -7.348 17.875 1 98.81 68 ALA B O 1
ATOM 3362 N N . LEU B 1 69 ? 4.414 -5.387 17.656 1 98.75 69 LEU B N 1
ATOM 3363 C CA . LEU B 1 69 ? 4.828 -5.66 16.297 1 98.75 69 LEU B CA 1
ATOM 3364 C C . LEU B 1 69 ? 5.699 -6.906 16.219 1 98.75 69 LEU B C 1
ATOM 3366 O O . LEU B 1 69 ? 5.473 -7.785 15.383 1 98.75 69 LEU B O 1
ATOM 3370 N N . ALA B 1 70 ? 6.684 -6.965 17.094 1 98.12 70 ALA B N 1
ATOM 3371 C CA . ALA B 1 70 ? 7.602 -8.102 17.125 1 98.12 70 ALA B CA 1
ATOM 3372 C C . ALA B 1 70 ? 6.855 -9.398 17.438 1 98.12 70 ALA B C 1
ATOM 3374 O O . ALA B 1 70 ? 7.102 -10.43 16.812 1 98.12 70 ALA B O 1
ATOM 3375 N N . LYS B 1 71 ? 5.945 -9.328 18.391 1 97.62 71 LYS B N 1
ATOM 3376 C CA . LYS B 1 71 ? 5.145 -10.5 18.734 1 97.62 71 LYS B CA 1
ATOM 3377 C C . LYS B 1 71 ? 4.262 -10.938 17.578 1 97.62 71 LYS B C 1
ATOM 3379 O O . LYS B 1 71 ? 4.062 -12.133 17.344 1 97.62 71 LYS B O 1
ATOM 3384 N N . GLY B 1 72 ? 3.701 -9.969 16.906 1 97.56 72 GLY B N 1
ATOM 3385 C CA . GLY B 1 72 ? 2.92 -10.266 15.711 1 97.56 72 GLY B CA 1
ATOM 3386 C C . GLY B 1 72 ? 3.719 -10.984 14.641 1 97.56 72 GLY B C 1
ATOM 3387 O O . GLY B 1 72 ? 3.23 -11.93 14.023 1 97.56 72 GLY B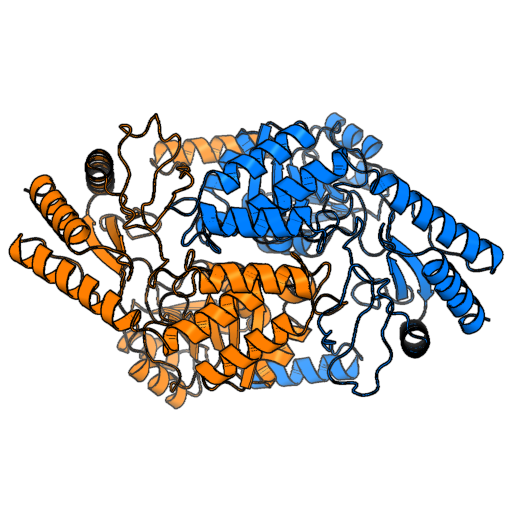 O 1
ATOM 3388 N N . ALA B 1 73 ? 4.957 -10.5 14.445 1 97.5 73 ALA B N 1
ATOM 3389 C CA . ALA B 1 73 ? 5.832 -11.141 13.469 1 97.5 73 ALA B CA 1
ATOM 3390 C C . ALA B 1 73 ? 6.137 -12.586 13.859 1 97.5 73 ALA B C 1
ATOM 3392 O O . ALA B 1 73 ? 6.152 -13.477 13.016 1 97.5 73 ALA B O 1
ATOM 3393 N N . GLU B 1 74 ? 6.359 -12.805 15.109 1 96 74 GLU B N 1
ATOM 3394 C CA . GLU B 1 74 ? 6.66 -14.141 15.617 1 96 74 GLU B CA 1
ATOM 3395 C C . GLU B 1 74 ? 5.484 -15.094 15.406 1 96 74 GLU B C 1
ATOM 3397 O O . GLU B 1 74 ? 5.672 -16.25 15.016 1 96 74 GLU B O 1
ATOM 3402 N N . SER B 1 75 ? 4.305 -14.57 15.648 1 94.38 75 SER B N 1
ATOM 3403 C CA . SER B 1 75 ? 3.115 -15.414 15.648 1 94.38 75 SER B CA 1
ATOM 3404 C C . SER B 1 75 ? 2.572 -15.617 14.242 1 94.38 75 SER B C 1
ATOM 3406 O O . SER B 1 75 ? 2.037 -16.672 13.914 1 94.38 75 SER B O 1
ATOM 3408 N N . TYR B 1 76 ? 2.691 -14.547 13.391 1 95 76 TYR B N 1
ATOM 3409 C CA . TYR B 1 76 ? 1.945 -14.578 12.141 1 95 76 TYR B CA 1
ATOM 3410 C C . TYR B 1 76 ? 2.863 -14.32 10.945 1 95 76 TYR B C 1
ATOM 3412 O O . TYR B 1 76 ? 2.494 -14.578 9.805 1 95 76 TYR B O 1
ATOM 3420 N N . GLY B 1 77 ? 4.066 -13.797 11.164 1 95.62 77 GLY B N 1
ATOM 3421 C CA . GLY B 1 77 ? 5 -13.508 10.094 1 95.62 77 GLY B CA 1
ATOM 3422 C C . GLY B 1 77 ? 5.188 -12.023 9.844 1 95.62 77 GLY B C 1
ATOM 3423 O O . GLY B 1 77 ? 4.305 -11.219 10.156 1 95.62 77 GLY B O 1
ATOM 3424 N N . CYS B 1 78 ? 6.352 -11.68 9.273 1 97.88 78 CYS B N 1
ATOM 3425 C CA . CYS B 1 78 ? 6.66 -10.305 8.883 1 97.88 78 CYS B CA 1
ATOM 3426 C C . CYS B 1 78 ? 5.824 -9.875 7.684 1 97.88 78 CYS B C 1
ATOM 3428 O O . CYS B 1 78 ? 5.578 -8.688 7.488 1 97.88 78 CYS B O 1
ATOM 3430 N N . GLY B 1 79 ? 5.422 -10.789 6.867 1 97.69 79 GLY B N 1
ATOM 3431 C CA . GLY B 1 79 ? 4.551 -10.586 5.723 1 97.69 79 GLY B CA 1
ATOM 3432 C C . GLY B 1 79 ? 3.461 -11.633 5.609 1 97.69 79 GLY B C 1
ATOM 3433 O O . GLY B 1 79 ? 3.533 -12.68 6.254 1 97.69 79 GLY B O 1
ATOM 3434 N N . SER B 1 80 ? 2.461 -11.359 4.77 1 96.88 80 SER B N 1
ATOM 3435 C CA . SER B 1 80 ? 1.29 -12.227 4.684 1 96.88 80 SER B CA 1
ATOM 3436 C C . SER B 1 80 ? 1.489 -13.32 3.646 1 96.88 80 SER B C 1
ATOM 3438 O O . SER B 1 80 ? 0.803 -14.344 3.678 1 96.88 80 SER B O 1
ATOM 3440 N N . GLY B 1 81 ? 2.314 -13.078 2.707 1 94.88 81 GLY B N 1
ATOM 3441 C CA . GLY B 1 81 ? 2.719 -14.109 1.763 1 94.88 81 GLY B CA 1
ATOM 3442 C C . GLY B 1 81 ? 1.702 -14.344 0.663 1 94.88 81 GLY B C 1
ATOM 3443 O O . GLY B 1 81 ? 1.951 -15.117 -0.266 1 94.88 81 GLY B O 1
ATOM 3444 N N . ALA B 1 82 ? 0.52 -13.758 0.736 1 95.12 82 ALA B N 1
ATOM 3445 C CA . ALA B 1 82 ? -0.514 -13.953 -0.276 1 95.12 82 ALA B CA 1
ATOM 3446 C C . ALA B 1 82 ? -1.635 -12.93 -0.123 1 95.12 82 ALA B C 1
ATOM 3448 O O . ALA B 1 82 ? -1.684 -12.195 0.868 1 95.12 82 ALA B O 1
ATOM 3449 N N . SER B 1 83 ? -2.467 -12.898 -1.157 1 94.69 83 SER B N 1
ATOM 3450 C CA . SER B 1 83 ? -3.727 -12.172 -1.058 1 94.69 83 SER B CA 1
ATOM 3451 C C . SER B 1 83 ? -4.574 -12.688 0.099 1 94.69 83 SER B C 1
ATOM 3453 O O . SER B 1 83 ? -4.535 -13.875 0.42 1 94.69 83 SER B O 1
ATOM 3455 N N . PRO B 1 84 ? -5.414 -11.773 0.726 1 95 84 PRO B N 1
ATOM 3456 C CA . PRO B 1 84 ? -6.32 -12.258 1.772 1 95 84 PRO B CA 1
ATOM 3457 C C . PRO B 1 84 ? -7.297 -13.32 1.269 1 95 84 PRO B C 1
ATOM 3459 O O . PRO B 1 84 ? -7.855 -14.07 2.066 1 95 84 PRO B O 1
ATOM 3462 N N . LEU B 1 85 ? -7.465 -13.414 -0.05 1 91.06 85 LEU B N 1
ATOM 3463 C CA . LEU B 1 85 ? -8.453 -14.32 -0.628 1 91.06 85 LEU B CA 1
ATOM 3464 C C . LEU B 1 85 ? -7.828 -15.672 -0.963 1 91.06 85 LEU B C 1
ATOM 3466 O O . LEU B 1 85 ? -8.523 -16.594 -1.394 1 91.06 85 LEU B O 1
ATOM 3470 N N . VAL B 1 86 ? -6.516 -15.797 -0.749 1 89.62 86 VAL B N 1
ATOM 3471 C CA . VAL B 1 86 ? -5.809 -17.062 -0.925 1 89.62 86 VAL B CA 1
ATOM 3472 C C . VAL B 1 86 ? -5.426 -17.625 0.437 1 89.62 86 VAL B C 1
ATOM 3474 O O . VAL B 1 86 ? -6.223 -18.312 1.078 1 89.62 86 VAL B O 1
ATOM 3477 N N . SER B 1 87 ? -4.387 -17.188 1.033 1 90.94 87 SER B N 1
ATOM 3478 C CA . SER B 1 87 ? -3.984 -17.656 2.354 1 90.94 87 SER B CA 1
ATOM 3479 C C . SER B 1 87 ? -3.402 -16.516 3.191 1 90.94 87 SER B C 1
ATOM 3481 O O . SER B 1 87 ? -2.762 -16.766 4.215 1 90.94 87 SER B O 1
ATOM 3483 N N . GLY B 1 88 ? -3.652 -15.305 2.771 1 94.31 88 GLY B N 1
ATOM 3484 C CA . GLY B 1 88 ? -2.965 -14.188 3.4 1 94.31 88 GLY B CA 1
ATOM 3485 C C . GLY B 1 88 ? -3.768 -13.539 4.512 1 94.31 88 GLY B C 1
ATOM 3486 O O . GLY B 1 88 ? -3.355 -12.523 5.074 1 94.31 88 GLY B O 1
ATOM 3487 N N . TYR B 1 89 ? -4.949 -14.07 4.867 1 95.5 89 TYR B N 1
ATOM 3488 C CA . TYR B 1 89 ? -5.805 -13.508 5.906 1 95.5 89 TYR B CA 1
ATOM 3489 C C . TYR B 1 89 ? -5.664 -14.281 7.211 1 95.5 89 TYR B C 1
ATOM 3491 O O . TYR B 1 89 ? -6.043 -15.453 7.289 1 95.5 89 TYR B O 1
ATOM 3499 N N . SER B 1 90 ? -5.117 -13.664 8.242 1 95.12 90 SER B N 1
ATOM 3500 C CA . SER B 1 90 ? -4.887 -14.32 9.531 1 95.12 90 SER B CA 1
ATOM 3501 C C . SER B 1 90 ? -5.707 -13.672 10.633 1 95.12 90 SER B C 1
ATOM 3503 O O . SER B 1 90 ? -6.371 -12.656 10.406 1 95.12 90 SER B O 1
ATOM 3505 N N . GLU B 1 91 ? -5.586 -14.219 11.812 1 95.94 91 GLU B N 1
ATOM 3506 C CA . GLU B 1 91 ? -6.238 -13.664 13 1 95.94 91 GLU B CA 1
ATOM 3507 C C . GLU B 1 91 ? -5.73 -12.266 13.312 1 95.94 91 GLU B C 1
ATOM 3509 O O . GLU B 1 91 ? -6.461 -11.438 13.867 1 95.94 91 GLU B O 1
ATOM 3514 N N . ALA B 1 92 ? -4.461 -12.062 12.953 1 97.62 92 ALA B N 1
ATOM 3515 C CA . ALA B 1 92 ? -3.941 -10.719 13.164 1 97.62 92 ALA B CA 1
ATOM 3516 C C . ALA B 1 92 ? -4.793 -9.68 12.438 1 97.62 92 ALA B C 1
ATOM 3518 O O . ALA B 1 92 ? -5.098 -8.625 12.992 1 97.62 92 ALA B O 1
ATOM 3519 N N . HIS B 1 93 ? -5.176 -9.992 11.195 1 98.31 93 HIS B N 1
ATOM 3520 C CA . HIS B 1 93 ? -6.035 -9.109 10.414 1 98.31 93 HIS B CA 1
ATOM 3521 C C . HIS B 1 93 ? -7.422 -8.992 11.039 1 98.31 93 HIS B C 1
ATOM 3523 O O . HIS B 1 93 ? -7.938 -7.891 11.211 1 98.31 93 HIS B O 1
ATOM 3529 N N . LEU B 1 94 ? -7.934 -10.094 11.406 1 97.38 94 LEU B N 1
ATOM 3530 C CA . LEU B 1 94 ? -9.266 -10.141 11.992 1 97.38 94 LEU B CA 1
ATOM 3531 C C . LEU B 1 94 ? -9.32 -9.336 13.289 1 97.38 94 LEU B C 1
ATOM 3533 O O . LEU B 1 94 ? -10.258 -8.562 13.508 1 97.38 94 LEU B O 1
ATOM 3537 N N . LYS B 1 95 ? -8.336 -9.539 14.133 1 98 95 LYS B N 1
ATOM 3538 C CA . LYS B 1 95 ? -8.281 -8.828 15.414 1 98 95 LYS B CA 1
ATOM 3539 C C . LYS B 1 95 ? -8.25 -7.32 15.203 1 98 95 LYS B C 1
ATOM 3541 O O . LYS B 1 95 ? -8.922 -6.574 15.922 1 98 95 LYS B O 1
ATOM 3546 N N . LEU B 1 96 ? -7.465 -6.887 14.234 1 98.75 96 LEU B N 1
ATOM 3547 C CA . LEU B 1 96 ? -7.398 -5.453 13.969 1 98.75 96 LEU B CA 1
ATOM 3548 C C . LEU B 1 96 ? -8.727 -4.938 13.43 1 98.75 96 LEU B C 1
ATOM 3550 O O . LEU B 1 96 ? -9.195 -3.871 13.836 1 98.75 96 LEU B O 1
ATOM 3554 N N . GLU B 1 97 ? -9.305 -5.68 12.461 1 98.62 97 GLU B N 1
ATOM 3555 C CA . GLU B 1 97 ? -10.609 -5.301 11.93 1 98.62 97 GLU B CA 1
ATOM 3556 C C . GLU B 1 97 ? -11.641 -5.18 13.055 1 98.62 97 GLU B C 1
ATOM 3558 O O . GLU B 1 97 ? -12.391 -4.199 13.117 1 98.62 97 GLU B O 1
ATOM 3563 N N . GLN B 1 98 ? -11.656 -6.141 13.945 1 98.19 98 GLN B N 1
ATOM 3564 C CA . GLN B 1 98 ? -12.602 -6.133 15.055 1 98.19 98 GLN B CA 1
ATOM 3565 C C . GLN B 1 98 ? -12.328 -4.973 16.016 1 98.19 98 GLN B C 1
ATOM 3567 O O . GLN B 1 98 ? -13.258 -4.336 16.5 1 98.19 98 GLN B O 1
ATOM 3572 N N . GLY B 1 99 ? -11.094 -4.754 16.281 1 97.94 99 GLY B N 1
ATOM 3573 C CA . GLY B 1 99 ? -10.742 -3.611 17.109 1 97.94 99 GLY B CA 1
ATOM 3574 C C . GLY B 1 99 ? -11.211 -2.291 16.547 1 97.94 99 GLY B C 1
ATOM 3575 O O . GLY B 1 99 ? -11.734 -1.444 17.266 1 97.94 99 GLY B O 1
ATOM 3576 N N . LEU B 1 100 ? -11.031 -2.119 15.234 1 98.25 100 LEU B N 1
ATOM 3577 C CA . LEU B 1 100 ? -11.484 -0.911 14.562 1 98.25 100 LEU B CA 1
ATOM 3578 C C . LEU B 1 100 ? -13.008 -0.781 14.641 1 98.25 100 LEU B C 1
ATOM 3580 O O . LEU B 1 100 ? -13.523 0.308 14.891 1 98.25 100 LEU B O 1
ATOM 3584 N N . CYS B 1 101 ? -13.672 -1.898 14.422 1 97.5 101 CYS B N 1
ATOM 3585 C CA . CYS B 1 101 ? -15.133 -1.892 14.461 1 97.5 101 CYS B CA 1
ATOM 3586 C C . CYS B 1 101 ? -15.633 -1.516 15.852 1 97.5 101 CYS B C 1
ATOM 3588 O O . CYS B 1 101 ? -16.578 -0.736 15.984 1 97.5 101 CYS B O 1
ATOM 3590 N N . ARG B 1 102 ? -15.008 -2.039 16.844 1 96.19 102 ARG B N 1
ATOM 3591 C CA . ARG B 1 102 ? -15.391 -1.701 18.219 1 96.19 102 ARG B CA 1
ATOM 3592 C C . ARG B 1 102 ? -15.164 -0.22 18.5 1 96.19 102 ARG B C 1
ATOM 3594 O O . ARG B 1 102 ? -16.016 0.44 19.109 1 96.19 102 ARG B O 1
ATOM 3601 N N . THR B 1 103 ? -14.078 0.279 18.062 1 94.94 103 THR B N 1
ATOM 3602 C CA . THR B 1 103 ? -13.695 1.662 18.328 1 94.94 103 THR B CA 1
ATOM 3603 C C . THR B 1 103 ? -14.625 2.629 17.594 1 94.94 103 THR B C 1
ATOM 3605 O O . THR B 1 103 ? -14.977 3.686 18.125 1 94.94 103 THR B O 1
ATOM 3608 N N . LEU B 1 104 ? -15.055 2.234 16.375 1 95.5 104 LEU B N 1
ATOM 3609 C CA . LEU B 1 104 ? -15.781 3.168 15.516 1 95.5 104 LEU B CA 1
ATOM 3610 C C . LEU B 1 104 ? -17.281 2.865 15.523 1 95.5 104 LEU B C 1
ATOM 3612 O O . LEU B 1 104 ? -18.062 3.607 14.938 1 95.5 104 LEU B O 1
ATOM 3616 N N . GLY B 1 105 ? -17.672 1.808 16.203 1 94.44 105 GLY B N 1
ATOM 3617 C CA . GLY B 1 105 ? -19.062 1.401 16.203 1 94.44 105 GLY B CA 1
ATOM 3618 C C . GLY B 1 105 ? -19.562 0.99 14.828 1 94.44 105 GLY B C 1
ATOM 3619 O O . GLY B 1 105 ? -20.672 1.351 14.43 1 94.44 105 GLY B O 1
ATOM 3620 N N . ALA B 1 106 ? -18.75 0.334 14.086 1 96.38 106 ALA B N 1
ATOM 3621 C CA . ALA B 1 106 ? -19.094 -0.086 12.727 1 96.38 106 ALA B CA 1
ATOM 3622 C C . ALA B 1 106 ? -19.266 -1.6 12.648 1 96.38 106 ALA B C 1
ATOM 3624 O O . ALA B 1 106 ? -18.891 -2.322 13.578 1 96.38 106 ALA B O 1
ATOM 3625 N N . GLU B 1 107 ? -19.844 -2.076 11.578 1 97.44 107 GLU B N 1
ATOM 3626 C CA . GLU B 1 107 ? -20.141 -3.498 11.422 1 97.44 107 GLU B CA 1
ATOM 3627 C C . GLU B 1 107 ? -18.922 -4.266 10.922 1 97.44 107 GLU B C 1
ATOM 3629 O O . GLU B 1 107 ? -18.672 -5.402 11.336 1 97.44 107 GLU B O 1
ATOM 3634 N N . ALA B 1 108 ? -18.141 -3.656 10.031 1 98.06 108 ALA B N 1
ATOM 3635 C CA . ALA B 1 108 ? -17.047 -4.387 9.383 1 98.06 108 ALA B CA 1
ATOM 3636 C C . ALA B 1 108 ? -15.953 -3.434 8.93 1 98.06 108 ALA B C 1
ATOM 3638 O O . ALA B 1 108 ? -16.172 -2.223 8.836 1 98.06 108 ALA B O 1
ATOM 3639 N N . ALA B 1 109 ? -14.781 -3.963 8.672 1 98.69 109 ALA B N 1
ATOM 3640 C CA . ALA B 1 109 ? -13.609 -3.221 8.211 1 98.69 109 ALA B CA 1
ATOM 3641 C C . ALA B 1 109 ? -12.812 -4.035 7.203 1 98.69 109 ALA B C 1
ATOM 3643 O O . ALA B 1 109 ? -12.844 -5.266 7.223 1 98.69 109 ALA B O 1
ATOM 3644 N N . LEU B 1 110 ? -12.141 -3.357 6.312 1 98.81 110 LEU B N 1
ATOM 3645 C CA . LEU B 1 110 ? -11.273 -3.951 5.297 1 98.81 110 LEU B CA 1
ATOM 3646 C C . LEU B 1 110 ? -9.906 -3.287 5.297 1 98.81 110 LEU B C 1
ATOM 3648 O O . LEU B 1 110 ? -9.805 -2.062 5.195 1 98.81 110 LEU B O 1
ATOM 3652 N N . LEU B 1 111 ? -8.867 -4.086 5.348 1 98.88 111 LEU B N 1
ATOM 3653 C CA . LEU B 1 111 ? -7.516 -3.568 5.535 1 98.88 111 LEU B CA 1
ATOM 3654 C C . LEU B 1 111 ? -6.805 -3.41 4.199 1 98.88 111 LEU B C 1
ATOM 3656 O O . LEU B 1 111 ? -6.984 -4.23 3.293 1 98.88 111 LEU B O 1
ATOM 3660 N N . PHE B 1 112 ? -6.012 -2.4 4.086 1 98.81 112 PHE B N 1
ATOM 3661 C CA . PHE B 1 112 ? -5.168 -2.107 2.934 1 98.81 112 PHE B CA 1
ATOM 3662 C C . PHE B 1 112 ? -3.746 -1.772 3.375 1 98.81 112 PHE B C 1
ATOM 3664 O O . PHE B 1 112 ? -3.508 -1.489 4.551 1 98.81 112 PHE B O 1
ATOM 3671 N N . SER B 1 113 ? -2.809 -1.744 2.432 1 98 113 SER B N 1
ATOM 3672 C CA . SER B 1 113 ? -1.401 -1.507 2.732 1 98 113 SER B CA 1
ATOM 3673 C C . SER B 1 113 ? -1.144 -0.037 3.047 1 98 113 SER B C 1
ATOM 3675 O O . SER B 1 113 ? -0.151 0.299 3.695 1 98 113 SER B O 1
ATOM 3677 N N . CYS B 1 114 ? -1.974 0.848 2.52 1 97.81 114 CYS B N 1
ATOM 3678 C CA . CYS B 1 114 ? -1.854 2.271 2.812 1 97.81 114 CYS B CA 1
ATOM 3679 C C . CYS B 1 114 ? -3.158 3.002 2.512 1 97.81 114 CYS B C 1
ATOM 3681 O O . CYS B 1 114 ? -4.074 2.426 1.928 1 97.81 114 CYS B O 1
ATOM 3683 N N . GLY B 1 115 ? -3.182 4.234 2.949 1 98.44 115 GLY B N 1
ATOM 3684 C CA . GLY B 1 115 ? -4.379 5.039 2.756 1 98.44 115 GLY B CA 1
ATOM 3685 C C . GLY B 1 115 ? -4.656 5.355 1.299 1 98.44 115 GLY B C 1
ATOM 3686 O O . GLY B 1 115 ? -5.812 5.371 0.872 1 98.44 115 GLY B O 1
ATOM 3687 N N . PHE B 1 116 ? -3.633 5.613 0.521 1 98.38 116 PHE B N 1
ATOM 3688 C CA . PHE B 1 116 ? -3.799 5.922 -0.895 1 98.38 116 PHE B CA 1
ATOM 3689 C C . PHE B 1 116 ? -4.5 4.777 -1.618 1 98.38 116 PHE B C 1
ATOM 3691 O O . PHE B 1 116 ? -5.445 5.004 -2.377 1 98.38 116 PHE B O 1
ATOM 3698 N N . ALA B 1 117 ? -4.066 3.582 -1.341 1 98.12 117 ALA B N 1
ATOM 3699 C CA . ALA B 1 117 ? -4.676 2.402 -1.951 1 98.12 117 ALA B CA 1
ATOM 3700 C C . ALA B 1 117 ? -6.125 2.238 -1.503 1 98.12 117 ALA B C 1
ATOM 3702 O O . ALA B 1 117 ? -6.992 1.892 -2.307 1 98.12 117 ALA B O 1
ATOM 3703 N N . ALA B 1 118 ? -6.375 2.461 -0.234 1 98.75 118 ALA B N 1
ATOM 3704 C CA . ALA B 1 118 ? -7.727 2.311 0.299 1 98.75 118 ALA B CA 1
ATOM 3705 C C . ALA B 1 118 ? -8.688 3.285 -0.369 1 98.75 118 ALA B C 1
ATOM 3707 O O . ALA B 1 118 ? -9.758 2.887 -0.842 1 98.75 118 ALA B O 1
ATOM 3708 N N . ASN B 1 119 ? -8.328 4.562 -0.459 1 98.75 119 ASN B N 1
ATOM 3709 C CA . ASN B 1 119 ? -9.18 5.574 -1.074 1 98.75 119 ASN B CA 1
ATOM 3710 C C . ASN B 1 119 ? -9.406 5.289 -2.557 1 98.75 119 ASN B C 1
ATOM 3712 O O . ASN B 1 119 ? -10.531 5.375 -3.043 1 98.75 119 ASN B O 1
ATOM 3716 N N . THR B 1 120 ? -8.32 4.977 -3.244 1 98.44 120 THR B N 1
ATOM 3717 C CA . THR B 1 120 ? -8.445 4.711 -4.672 1 98.44 120 THR B CA 1
ATOM 3718 C C . THR B 1 120 ? -9.328 3.49 -4.918 1 98.44 120 THR B C 1
ATOM 3720 O O . THR B 1 120 ? -10.195 3.51 -5.797 1 98.44 120 THR B O 1
ATOM 3723 N N . ALA B 1 121 ? -9.102 2.436 -4.156 1 98.5 121 ALA B N 1
ATOM 3724 C CA . ALA B 1 121 ? -9.922 1.232 -4.277 1 98.5 121 ALA B CA 1
ATOM 3725 C C . ALA B 1 121 ? -11.398 1.545 -4.035 1 98.5 121 ALA B C 1
ATOM 3727 O O . ALA B 1 121 ? -12.266 1.084 -4.781 1 98.5 121 ALA B O 1
ATOM 3728 N N . LEU B 1 122 ? -11.641 2.32 -2.994 1 98.81 122 LEU B N 1
ATOM 3729 C CA . LEU B 1 122 ? -13.016 2.65 -2.633 1 98.81 122 LEU B CA 1
ATOM 3730 C C . LEU B 1 122 ? -13.711 3.4 -3.766 1 98.81 122 LEU B C 1
ATOM 3732 O O . LEU B 1 122 ? -14.812 3.039 -4.168 1 98.81 122 LEU B O 1
ATOM 3736 N N . MET B 1 123 ? -13.094 4.402 -4.328 1 98.75 123 MET B N 1
ATOM 3737 C CA . MET B 1 123 ? -13.68 5.234 -5.375 1 98.75 123 MET B CA 1
ATOM 3738 C C . MET B 1 123 ? -13.906 4.426 -6.648 1 98.75 123 MET B C 1
ATOM 3740 O O . MET B 1 123 ? -14.992 4.461 -7.227 1 98.75 123 MET B O 1
ATOM 3744 N N . LYS B 1 124 ? -12.883 3.664 -7.02 1 98.12 124 LYS B N 1
ATOM 3745 C CA . LYS B 1 124 ? -12.938 2.908 -8.266 1 98.12 124 LYS B CA 1
ATOM 3746 C C . LYS B 1 124 ? -13.992 1.807 -8.195 1 98.12 124 LYS B C 1
ATOM 3748 O O . LYS B 1 124 ? -14.57 1.432 -9.219 1 98.12 124 LYS B O 1
ATOM 3753 N N . THR B 1 125 ? -14.156 1.293 -7.055 1 98.12 125 THR B N 1
ATOM 3754 C CA . THR B 1 125 ? -15.07 0.165 -6.914 1 98.12 125 THR B CA 1
ATOM 3755 C C . THR B 1 125 ? -16.516 0.648 -6.801 1 98.12 125 THR B C 1
ATOM 3757 O O . THR B 1 125 ? -17.422 0.011 -7.324 1 98.12 125 THR B O 1
ATOM 3760 N N . LEU B 1 126 ? -16.766 1.788 -6.168 1 98.06 126 LEU B N 1
ATOM 3761 C CA . LEU B 1 126 ? -18.109 2.268 -5.895 1 98.06 126 LEU B CA 1
ATOM 3762 C C . LEU B 1 126 ? -18.672 3.029 -7.09 1 98.06 126 LEU B C 1
ATOM 3764 O O . LEU B 1 126 ? -19.891 3.051 -7.309 1 98.06 126 LEU B O 1
ATOM 3768 N N . PHE B 1 127 ? -17.828 3.719 -7.859 1 98.06 127 PHE B N 1
ATOM 3769 C CA . PHE B 1 127 ? -18.359 4.688 -8.812 1 98.06 127 PHE B CA 1
ATOM 3770 C C . PHE B 1 127 ? -17.938 4.332 -10.234 1 98.06 127 PHE B C 1
ATOM 3772 O O . PHE B 1 127 ? -16.984 3.576 -10.43 1 98.06 127 PHE B O 1
ATOM 3779 N N . SER B 1 128 ? -18.656 4.82 -11.211 1 96.69 128 SER B N 1
ATOM 3780 C CA . SER B 1 128 ? -18.422 4.668 -12.641 1 96.69 128 SER B CA 1
ATOM 3781 C C . SER B 1 128 ? -18.797 5.941 -13.398 1 96.69 128 SER B C 1
ATOM 3783 O O . SER B 1 128 ? -19.156 6.949 -12.789 1 96.69 128 SER B O 1
ATOM 3785 N N . ALA B 1 129 ? -18.688 5.898 -14.695 1 96.44 129 ALA B N 1
ATOM 3786 C CA . ALA B 1 129 ? -18.984 7.039 -15.555 1 96.44 129 ALA B CA 1
ATOM 3787 C C . ALA B 1 129 ? -20.453 7.457 -15.422 1 96.44 129 ALA B C 1
ATOM 3789 O O . ALA B 1 129 ? -20.812 8.586 -15.766 1 96.44 129 ALA B O 1
ATOM 3790 N N . GLU B 1 130 ? -21.281 6.633 -14.867 1 95.56 130 GLU B N 1
ATOM 3791 C CA . GLU B 1 130 ? -22.719 6.906 -14.742 1 95.56 130 GLU B CA 1
ATOM 3792 C C . GLU B 1 130 ? -23.031 7.656 -13.453 1 95.56 130 GLU B C 1
ATOM 3794 O O . GLU B 1 130 ? -24.156 8.102 -13.242 1 95.56 130 GLU B O 1
ATOM 3799 N N . ASP B 1 131 ? -22 7.852 -12.641 1 96.69 131 ASP B N 1
ATOM 3800 C CA . ASP B 1 131 ? -22.219 8.43 -11.32 1 96.69 131 ASP B CA 1
ATOM 3801 C C . ASP B 1 131 ? -21.719 9.875 -11.266 1 96.69 131 ASP B C 1
ATOM 3803 O O . ASP B 1 131 ? -20.766 10.234 -11.953 1 96.69 131 ASP B O 1
ATOM 3807 N N . THR B 1 132 ? -22.438 10.68 -10.484 1 97.56 132 THR B N 1
ATOM 3808 C CA . THR B 1 132 ? -21.969 11.992 -10.062 1 97.56 132 THR B CA 1
ATOM 3809 C C . THR B 1 132 ? -21.641 12 -8.578 1 97.56 132 THR B C 1
ATOM 3811 O O . THR B 1 132 ? -22.422 11.523 -7.758 1 97.56 132 THR B O 1
ATOM 3814 N N . VAL B 1 133 ? -20.469 12.477 -8.289 1 98.38 133 VAL B N 1
ATOM 3815 C CA . VAL B 1 133 ? -20.016 12.57 -6.91 1 98.38 133 VAL B CA 1
ATOM 3816 C C . VAL B 1 133 ? -19.766 14.039 -6.551 1 98.38 133 VAL B C 1
ATOM 3818 O O . VAL B 1 133 ? -19.25 14.805 -7.363 1 98.38 133 VAL B O 1
ATOM 3821 N N . ILE B 1 134 ? -20.219 14.477 -5.375 1 98.56 134 ILE B N 1
ATOM 3822 C CA . ILE B 1 134 ? -20 15.812 -4.836 1 98.56 134 ILE B CA 1
ATOM 3823 C C . ILE B 1 134 ? -18.891 15.781 -3.795 1 98.56 134 ILE B C 1
ATOM 3825 O O . ILE B 1 134 ? -18.953 15.016 -2.828 1 98.56 134 ILE B O 1
ATOM 3829 N N . ALA B 1 135 ? -17.844 16.562 -3.984 1 98.75 135 ALA B N 1
ATOM 3830 C CA . ALA B 1 135 ? -16.688 16.484 -3.102 1 98.75 135 ALA B CA 1
ATOM 3831 C C . ALA B 1 135 ? -16.234 17.875 -2.664 1 98.75 135 ALA B C 1
ATOM 3833 O O . ALA B 1 135 ? -16.281 18.812 -3.451 1 98.75 135 ALA B O 1
ATOM 3834 N N . ASP B 1 136 ? -15.805 17.984 -1.425 1 98.69 136 ASP B N 1
ATOM 3835 C CA . ASP B 1 136 ? -15.117 19.188 -0.981 1 98.69 136 ASP B CA 1
ATOM 3836 C C . ASP B 1 136 ? -13.891 19.469 -1.852 1 98.69 136 ASP B C 1
ATOM 3838 O O . ASP B 1 136 ? -13.164 18.547 -2.23 1 98.69 136 ASP B O 1
ATOM 3842 N N . LYS B 1 137 ? -13.625 20.688 -2.064 1 97.31 137 LYS B N 1
ATOM 3843 C CA . LYS B 1 137 ? -12.555 21.094 -2.975 1 97.31 137 LYS B CA 1
ATOM 3844 C C . LYS B 1 137 ? -11.195 20.641 -2.463 1 97.31 137 LYS B C 1
ATOM 3846 O O . LYS B 1 137 ? -10.258 20.453 -3.246 1 97.31 137 LYS B O 1
ATOM 3851 N N . LEU B 1 138 ? -11.062 20.375 -1.166 1 96.19 138 LEU B N 1
ATOM 3852 C CA . LEU B 1 138 ? -9.734 20.156 -0.604 1 96.19 138 LEU B CA 1
ATOM 3853 C C . LEU B 1 138 ? -9.562 18.688 -0.194 1 96.19 138 LEU B C 1
ATOM 3855 O O . LEU B 1 138 ? -8.641 18.359 0.546 1 96.19 138 LEU B O 1
ATOM 3859 N N . VAL B 1 139 ? -10.445 17.797 -0.713 1 97.56 139 VAL B N 1
ATOM 3860 C CA . VAL B 1 139 ? -10.266 16.391 -0.378 1 97.56 139 VAL B CA 1
ATOM 3861 C C . VAL B 1 139 ? -8.93 15.891 -0.915 1 97.56 139 VAL B C 1
ATOM 3863 O O . VAL B 1 139 ? -8.398 16.438 -1.888 1 97.56 139 VAL B O 1
ATOM 3866 N N . HIS B 1 140 ? -8.422 14.898 -0.313 1 96.75 140 HIS B N 1
ATOM 3867 C CA . HIS B 1 140 ? -7.09 14.359 -0.556 1 96.75 140 HIS B CA 1
ATOM 3868 C C . HIS B 1 140 ? -6.949 13.867 -1.991 1 96.75 140 HIS B C 1
ATOM 3870 O O . HIS B 1 140 ? -7.91 13.367 -2.578 1 96.75 140 HIS B O 1
ATOM 3876 N N . ALA B 1 141 ? -5.773 13.906 -2.51 1 95.06 141 ALA B N 1
ATOM 3877 C CA . ALA B 1 141 ? -5.402 13.531 -3.871 1 95.06 141 ALA B CA 1
ATOM 3878 C C . ALA B 1 141 ? -5.844 12.102 -4.18 1 95.06 141 ALA B C 1
ATOM 3880 O O . ALA B 1 141 ? -6.262 11.797 -5.301 1 95.06 141 ALA B O 1
ATOM 3881 N N . SER B 1 142 ? -5.734 11.18 -3.229 1 97.56 142 SER B N 1
ATOM 3882 C CA . SER B 1 142 ? -6.059 9.781 -3.467 1 97.56 142 SER B CA 1
ATOM 3883 C C . SER B 1 142 ? -7.543 9.602 -3.773 1 97.56 142 SER B C 1
ATOM 3885 O O . SER B 1 142 ? -7.918 8.719 -4.547 1 97.56 142 SER B O 1
ATOM 3887 N N . MET B 1 143 ? -8.43 10.422 -3.139 1 98.25 143 MET B N 1
ATOM 3888 C CA . MET B 1 143 ? -9.852 10.375 -3.473 1 98.25 143 MET B CA 1
ATOM 3889 C C . MET B 1 143 ? -10.094 10.883 -4.891 1 98.25 143 MET B C 1
ATOM 3891 O O . MET B 1 143 ? -10.82 10.258 -5.664 1 98.25 143 MET B O 1
ATOM 3895 N N . ILE B 1 144 ? -9.461 11.969 -5.234 1 97.81 144 ILE B N 1
ATOM 3896 C CA . ILE B 1 144 ? -9.617 12.578 -6.551 1 97.81 144 ILE B CA 1
ATOM 3897 C C . ILE B 1 144 ? -9.109 11.625 -7.629 1 97.81 144 ILE B C 1
ATOM 3899 O O . ILE B 1 144 ? -9.773 11.422 -8.648 1 97.81 144 ILE B O 1
ATOM 3903 N N . ASP B 1 145 ? -7.922 11.094 -7.391 1 97.62 145 ASP B N 1
ATOM 3904 C CA . ASP B 1 145 ? -7.34 10.172 -8.352 1 97.62 145 ASP B CA 1
ATOM 3905 C C . ASP B 1 145 ? -8.242 8.953 -8.562 1 97.62 145 ASP B C 1
ATOM 3907 O O . ASP B 1 145 ? -8.469 8.531 -9.703 1 97.62 145 ASP B O 1
ATOM 3911 N N . GLY B 1 146 ? -8.742 8.359 -7.457 1 98.38 146 GLY B N 1
ATOM 3912 C CA . GLY B 1 146 ? -9.664 7.238 -7.574 1 98.38 146 GLY B CA 1
ATOM 3913 C C . GLY B 1 146 ? -10.922 7.582 -8.352 1 98.38 146 GLY B C 1
ATOM 3914 O O . GLY B 1 146 ? -11.398 6.781 -9.156 1 98.38 146 GLY B O 1
ATOM 3915 N N . LEU B 1 147 ? -11.484 8.781 -8.094 1 98.56 147 LEU B N 1
ATOM 3916 C CA . LEU B 1 147 ? -12.688 9.227 -8.797 1 98.56 147 LEU B CA 1
ATOM 3917 C C . LEU B 1 147 ? -12.406 9.398 -10.289 1 98.56 147 LEU B C 1
ATOM 3919 O O . LEU B 1 147 ? -13.211 8.984 -11.125 1 98.56 147 LEU B O 1
ATOM 3923 N N . ARG B 1 148 ? -11.266 10 -10.586 1 98 148 ARG B N 1
ATOM 3924 C CA . ARG B 1 148 ? -10.898 10.18 -11.984 1 98 148 ARG B CA 1
ATOM 3925 C C . ARG B 1 148 ? -10.75 8.836 -12.688 1 98 148 ARG B C 1
ATOM 3927 O O . ARG B 1 148 ? -11.227 8.656 -13.812 1 98 148 ARG B O 1
ATOM 3934 N N . ASP B 1 149 ? -10.125 7.918 -12.039 1 97.56 149 ASP B N 1
ATOM 3935 C CA . ASP B 1 149 ? -9.906 6.59 -12.602 1 97.56 149 ASP B CA 1
ATOM 3936 C C . ASP B 1 149 ? -11.234 5.852 -12.781 1 97.56 149 ASP B C 1
ATOM 3938 O O . ASP B 1 149 ? -11.359 5 -13.664 1 97.56 149 ASP B O 1
ATOM 3942 N N . SER B 1 150 ? -12.227 6.129 -11.953 1 97.56 150 SER B N 1
ATOM 3943 C CA . SER B 1 150 ? -13.547 5.52 -12.055 1 97.56 150 SER B CA 1
ATOM 3944 C C . SER B 1 150 ? -14.344 6.125 -13.211 1 97.56 150 SER B C 1
ATOM 3946 O O . SER B 1 150 ? -15.367 5.566 -13.625 1 97.56 150 SER B O 1
ATOM 3948 N N . LYS B 1 151 ? -13.938 7.328 -13.648 1 97.31 151 LYS B N 1
ATOM 3949 C CA . LYS B 1 151 ? -14.594 8.109 -14.703 1 97.31 151 LYS B CA 1
ATOM 3950 C C . LYS B 1 151 ? -15.883 8.742 -14.188 1 97.31 151 LYS B C 1
ATOM 3952 O O . LYS B 1 151 ? -16.719 9.188 -14.984 1 97.31 151 LYS B O 1
ATOM 3957 N N . ALA B 1 152 ? -16.078 8.789 -12.891 1 98.06 152 ALA B N 1
ATOM 3958 C CA . ALA B 1 152 ? -17.25 9.469 -12.32 1 98.06 152 ALA B CA 1
ATOM 3959 C C . ALA B 1 152 ? -17.219 10.961 -12.625 1 98.06 152 ALA B C 1
ATOM 3961 O O . ALA B 1 152 ? -16.141 11.539 -12.812 1 98.06 152 ALA B O 1
ATOM 3962 N N . LYS B 1 153 ? -18.375 11.562 -12.742 1 98.25 153 LYS B N 1
ATOM 3963 C CA . LYS B 1 153 ? -18.469 13.023 -12.797 1 98.25 153 LYS B CA 1
ATOM 3964 C C . LYS B 1 153 ? -18.25 13.633 -11.414 1 98.25 153 LYS B C 1
ATOM 3966 O O . LYS B 1 153 ? -18.953 13.305 -10.461 1 98.25 153 LYS B O 1
ATOM 3971 N N . ILE B 1 154 ? -17.297 14.508 -11.328 1 98.62 154 ILE B N 1
ATOM 3972 C CA . ILE B 1 154 ? -16.938 15.094 -10.039 1 98.62 154 ILE B CA 1
ATOM 3973 C C . ILE B 1 154 ? -17.422 16.547 -9.984 1 98.62 154 ILE B C 1
ATOM 3975 O O . ILE B 1 154 ? -17.047 17.359 -10.828 1 98.62 154 ILE B O 1
ATOM 3979 N N . ARG B 1 155 ? -18.234 16.844 -9.078 1 98.62 155 ARG B N 1
ATOM 3980 C CA . ARG B 1 155 ? -18.641 18.203 -8.766 1 98.62 155 ARG B CA 1
ATOM 3981 C C . ARG B 1 155 ? -18.047 18.672 -7.438 1 98.62 155 ARG B C 1
ATOM 3983 O O . ARG B 1 155 ? -18.344 18.094 -6.387 1 98.62 155 ARG B O 1
ATOM 3990 N N . ARG B 1 156 ? -17.297 19.703 -7.516 1 98.19 156 ARG B N 1
ATOM 3991 C CA . ARG B 1 156 ? -16.641 20.188 -6.309 1 98.19 156 ARG B CA 1
ATOM 3992 C C . ARG B 1 156 ? -17.359 21.391 -5.723 1 98.19 156 ARG B C 1
ATOM 3994 O O . ARG B 1 156 ? -17.828 22.25 -6.465 1 98.19 156 ARG B O 1
ATOM 4001 N N . PHE B 1 157 ? -17.547 21.406 -4.445 1 98.44 157 PHE B N 1
ATOM 4002 C CA . PHE B 1 157 ? -18.047 22.594 -3.777 1 98.44 157 PHE B CA 1
ATOM 4003 C C . PHE B 1 157 ? -16.922 23.297 -3.02 1 98.44 157 PHE B C 1
ATOM 4005 O O . PHE B 1 157 ? -15.93 22.672 -2.648 1 98.44 157 PHE B O 1
ATOM 4012 N N . ALA B 1 158 ? -17.094 24.609 -2.842 1 97.94 158 ALA B N 1
ATOM 4013 C CA . ALA B 1 158 ? -16.094 25.406 -2.133 1 97.94 158 ALA B CA 1
ATOM 4014 C C . ALA B 1 158 ? -15.836 24.844 -0.737 1 97.94 158 ALA B C 1
ATOM 4016 O O . ALA B 1 158 ? -16.766 24.391 -0.062 1 97.94 158 ALA B O 1
ATOM 4017 N N . HIS B 1 159 ? -14.625 24.906 -0.337 1 97.12 159 HIS B N 1
ATOM 4018 C CA . HIS B 1 159 ? -14.156 24.266 0.887 1 97.12 159 HIS B CA 1
ATOM 4019 C C . HIS B 1 159 ? -15.016 24.656 2.082 1 97.12 159 HIS B C 1
ATOM 4021 O O . HIS B 1 159 ? -15.156 25.844 2.381 1 97.12 159 HIS B O 1
ATOM 4027 N N . ASN B 1 160 ? -15.602 23.672 2.721 1 97.62 160 ASN B N 1
ATOM 4028 C CA . ASN B 1 160 ? -16.391 23.781 3.936 1 97.62 160 ASN B CA 1
ATOM 4029 C C . ASN B 1 160 ? -17.609 24.703 3.725 1 97.62 160 ASN B C 1
ATOM 4031 O O . ASN B 1 160 ? -18.141 25.25 4.684 1 97.62 160 ASN B O 1
ATOM 4035 N N . ASP B 1 161 ? -18.016 24.844 2.52 1 98.38 161 ASP B N 1
ATOM 4036 C CA . ASP B 1 161 ? -19.141 25.719 2.197 1 98.38 161 ASP B CA 1
ATOM 4037 C C . ASP B 1 161 ? -20.453 24.922 2.154 1 98.38 161 ASP B C 1
ATOM 4039 O O . ASP B 1 161 ? -20.828 24.391 1.11 1 98.38 161 ASP B O 1
ATOM 4043 N N . MET B 1 162 ? -21.188 25.062 3.242 1 98.25 162 MET B N 1
ATOM 4044 C CA . MET B 1 162 ? -22.422 24.297 3.375 1 98.25 162 MET B CA 1
ATOM 4045 C C . MET B 1 162 ? -23.453 24.75 2.348 1 98.25 162 MET B C 1
ATOM 4047 O O . MET B 1 162 ? -24.25 23.938 1.853 1 98.25 162 MET B O 1
ATOM 4051 N N . ALA B 1 163 ? -23.5 25.984 2.068 1 98.38 163 ALA B N 1
ATOM 4052 C CA . ALA B 1 163 ? -24.453 26.484 1.084 1 98.38 163 ALA B CA 1
ATOM 4053 C C . ALA B 1 163 ? -24.156 25.922 -0.303 1 98.38 163 ALA B C 1
ATOM 4055 O O . ALA B 1 163 ? -25.078 25.531 -1.022 1 98.38 163 ALA B O 1
ATOM 4056 N N . ALA B 1 164 ? -22.938 25.906 -0.653 1 98.44 164 ALA B N 1
ATOM 4057 C CA . ALA B 1 164 ? -22.547 25.344 -1.944 1 98.44 164 ALA B CA 1
ATOM 4058 C C . ALA B 1 164 ? -22.844 23.844 -2.014 1 98.44 164 ALA B C 1
ATOM 4060 O O . ALA B 1 164 ? -23.328 23.359 -3.033 1 98.44 164 ALA B O 1
ATOM 4061 N N . ALA B 1 165 ? -22.547 23.156 -0.971 1 98.44 165 ALA B N 1
ATOM 4062 C CA . ALA B 1 165 ? -22.844 21.719 -0.913 1 98.44 165 ALA B CA 1
ATOM 4063 C C . ALA B 1 165 ? -24.344 21.469 -1.078 1 98.44 165 ALA B C 1
ATOM 4065 O O . ALA B 1 165 ? -24.734 20.562 -1.805 1 98.44 165 ALA B O 1
ATOM 4066 N N . THR B 1 166 ? -25.109 22.281 -0.387 1 98 166 THR B N 1
ATOM 4067 C CA . THR B 1 166 ? -26.562 22.156 -0.448 1 98 166 THR B CA 1
ATOM 4068 C C . THR B 1 166 ? -27.062 22.359 -1.874 1 98 166 THR B C 1
ATOM 4070 O O . THR B 1 166 ? -27.891 21.594 -2.363 1 98 166 THR B O 1
ATOM 4073 N N . ARG B 1 167 ? -26.562 23.328 -2.52 1 98.06 167 ARG B N 1
ATOM 4074 C CA . ARG B 1 167 ? -26.984 23.625 -3.887 1 98.06 167 ARG B CA 1
ATOM 4075 C C . ARG B 1 167 ? -26.625 22.484 -4.828 1 98.06 167 ARG B C 1
ATOM 4077 O O . ARG B 1 167 ? -27.438 22.078 -5.672 1 98.06 167 ARG B O 1
ATOM 4084 N N . LEU B 1 168 ? -25.438 22 -4.688 1 97.56 168 LEU B N 1
ATOM 4085 C CA . LEU B 1 168 ? -24.984 20.906 -5.559 1 97.56 168 LEU B CA 1
ATOM 4086 C C . LEU B 1 168 ? -25.828 19.656 -5.328 1 97.56 168 LEU B C 1
ATOM 4088 O O . LEU B 1 168 ? -26.172 18.953 -6.277 1 97.56 168 LEU B O 1
ATOM 4092 N N . LEU B 1 169 ? -26.109 19.391 -4.078 1 96.25 169 LEU B N 1
ATOM 4093 C CA . LEU B 1 169 ? -26.891 18.203 -3.754 1 96.25 169 LEU B CA 1
ATOM 4094 C C . LEU B 1 169 ? -28.312 18.312 -4.301 1 96.25 169 LEU B C 1
ATOM 4096 O O . LEU B 1 169 ? -28.906 17.312 -4.699 1 96.25 169 LEU B O 1
ATOM 4100 N N . ALA B 1 170 ? -28.875 19.5 -4.266 1 95.56 170 ALA B N 1
ATOM 4101 C CA . ALA B 1 170 ? -30.203 19.734 -4.832 1 95.56 170 ALA B CA 1
ATOM 4102 C C . ALA B 1 170 ? -30.203 19.469 -6.336 1 95.56 170 ALA B C 1
ATOM 4104 O O . ALA B 1 170 ? -31.203 18.984 -6.879 1 95.56 170 ALA B O 1
ATOM 4105 N N . ARG B 1 171 ? -29.141 19.797 -6.977 1 96.25 171 ARG B N 1
ATOM 4106 C CA . ARG B 1 171 ? -29.016 19.625 -8.422 1 96.25 171 ARG B CA 1
ATOM 4107 C C . ARG B 1 171 ? -28.734 18.172 -8.781 1 96.25 171 ARG B C 1
ATOM 4109 O O . ARG B 1 171 ? -29.078 17.719 -9.883 1 96.25 171 ARG B O 1
ATOM 4116 N N . HIS B 1 172 ? -28.062 17.469 -7.867 1 95.38 172 HIS B N 1
ATOM 4117 C CA . HIS B 1 172 ? -27.688 16.078 -8.094 1 95.38 172 HIS B CA 1
ATOM 4118 C C . HIS B 1 172 ? -28.141 15.188 -6.938 1 95.38 172 HIS B C 1
ATOM 4120 O O . HIS B 1 172 ? -27.297 14.602 -6.242 1 95.38 172 HIS B O 1
ATOM 4126 N N . PRO B 1 173 ? -29.438 15 -6.828 1 91.75 173 PRO B N 1
ATOM 4127 C CA . PRO B 1 173 ? -29.953 14.234 -5.691 1 91.75 173 PRO B CA 1
ATOM 4128 C C . PRO B 1 173 ? -29.438 12.805 -5.656 1 91.75 173 PRO B C 1
ATOM 4130 O O . PRO B 1 173 ? -29.297 12.164 -6.703 1 91.75 173 PRO B O 1
ATOM 4133 N N . GLY B 1 174 ? -29.125 12.398 -4.422 1 91.75 174 GLY B N 1
ATOM 4134 C CA . GLY B 1 174 ? -28.703 11.016 -4.254 1 91.75 174 GLY B CA 1
ATOM 4135 C C . GLY B 1 174 ? -27.203 10.812 -4.453 1 91.75 174 GLY B C 1
ATOM 4136 O O . GLY B 1 174 ? -26.688 9.734 -4.18 1 91.75 174 GLY B O 1
ATOM 4137 N N . SER B 1 175 ? -26.469 11.836 -4.902 1 95.88 175 SER B N 1
ATOM 4138 C CA . SER B 1 175 ? -25.031 11.75 -5.113 1 95.88 175 SER B CA 1
ATOM 4139 C C . SER B 1 175 ? -24.297 11.562 -3.791 1 95.88 175 SER B C 1
ATOM 4141 O O . SER B 1 175 ? -24.688 12.125 -2.768 1 95.88 175 SER B O 1
ATOM 4143 N N . ALA B 1 176 ? -23.219 10.789 -3.875 1 98 176 ALA B N 1
ATOM 4144 C CA . ALA B 1 176 ? -22.359 10.672 -2.699 1 98 176 ALA B CA 1
ATOM 4145 C C . ALA B 1 176 ? -21.625 11.984 -2.422 1 98 176 ALA B C 1
ATOM 4147 O O . ALA B 1 176 ? -21.266 12.703 -3.352 1 98 176 ALA B O 1
ATOM 4148 N N . VAL B 1 177 ? -21.469 12.281 -1.165 1 98.44 177 VAL B N 1
ATOM 4149 C CA . VAL B 1 177 ? -20.719 13.453 -0.727 1 98.44 177 VAL B CA 1
ATOM 4150 C C . VAL B 1 177 ? -19.406 13.023 -0.07 1 98.44 177 VAL B C 1
ATOM 4152 O O . VAL B 1 177 ? -19.406 12.172 0.82 1 98.44 177 VAL B O 1
ATOM 4155 N N . LEU B 1 178 ? -18.281 13.57 -0.535 1 98.75 178 LEU B N 1
ATOM 4156 C CA . LEU B 1 178 ? -16.953 13.227 -0.022 1 98.75 178 LEU B CA 1
ATOM 4157 C C . LEU B 1 178 ? -16.344 14.398 0.738 1 98.75 178 LEU B C 1
ATOM 4159 O O . LEU B 1 178 ? -16.375 15.531 0.264 1 98.75 178 LEU B O 1
ATOM 4163 N N . THR B 1 179 ? -15.781 14.156 1.911 1 98.38 179 THR B N 1
ATOM 4164 C CA . THR B 1 179 ? -15.062 15.141 2.711 1 98.38 179 THR B CA 1
ATOM 4165 C C . THR B 1 179 ? -14.023 14.469 3.602 1 98.38 179 THR B C 1
ATOM 4167 O O . THR B 1 179 ? -13.727 13.281 3.43 1 98.38 179 THR B O 1
ATOM 4170 N N . GLU B 1 180 ? -13.305 15.242 4.363 1 98.06 180 GLU B N 1
ATOM 4171 C CA . GLU B 1 180 ? -12.344 14.781 5.359 1 98.06 180 GLU B CA 1
ATOM 4172 C C . GLU B 1 180 ? -12.688 15.32 6.746 1 98.06 180 GLU B C 1
ATOM 4174 O O . GLU B 1 180 ? -13.359 16.344 6.871 1 98.06 180 GLU B O 1
ATOM 4179 N N . THR B 1 181 ? -12.25 14.578 7.75 1 97.62 181 THR B N 1
ATOM 4180 C CA . THR B 1 181 ? -12.422 15.102 9.102 1 97.62 181 THR B CA 1
ATOM 4181 C C . THR B 1 181 ? -11.523 16.312 9.328 1 97.62 181 THR B C 1
ATOM 4183 O O . THR B 1 181 ? -11.992 17.359 9.805 1 97.62 181 THR B O 1
ATOM 4186 N N . VAL B 1 182 ? -10.266 16.156 9.07 1 98.25 182 VAL B N 1
ATOM 4187 C CA . VAL B 1 182 ? -9.25 17.188 9.148 1 98.25 182 VAL B CA 1
ATOM 4188 C C . VAL B 1 182 ? -8.539 17.312 7.797 1 98.25 182 VAL B C 1
ATOM 4190 O O . VAL B 1 182 ? -8.109 16.312 7.219 1 98.25 182 VAL B O 1
ATOM 4193 N N . PHE B 1 183 ? -8.531 18.5 7.27 1 97.12 183 PHE B N 1
ATOM 4194 C CA . PHE B 1 183 ? -7.848 18.719 6 1 97.12 183 PHE B CA 1
ATOM 4195 C C . PHE B 1 183 ? -6.352 18.922 6.211 1 97.12 183 PHE B C 1
ATOM 4197 O O . PHE B 1 183 ? -5.941 19.75 7.031 1 97.12 183 PHE B O 1
ATOM 4204 N N . SER B 1 184 ? -5.504 18.266 5.484 1 94.44 184 SER B N 1
ATOM 4205 C CA . SER B 1 184 ? -4.098 18 5.773 1 94.44 184 SER B CA 1
ATOM 4206 C C . SER B 1 184 ? -3.262 19.266 5.648 1 94.44 184 SER B C 1
ATOM 4208 O O . SER B 1 184 ? -2.189 19.375 6.246 1 94.44 184 SER B O 1
ATOM 4210 N N . MET B 1 185 ? -3.672 20.203 4.844 1 91.5 185 MET B N 1
ATOM 4211 C CA . MET B 1 185 ? -2.816 21.359 4.586 1 91.5 185 MET B CA 1
ATOM 4212 C C . MET B 1 185 ? -3.223 22.547 5.453 1 91.5 185 MET B C 1
ATOM 4214 O O . MET B 1 185 ? -2.381 23.359 5.832 1 91.5 185 MET B O 1
ATOM 4218 N N . ASP B 1 186 ? -4.496 22.531 5.852 1 94.75 186 ASP B N 1
ATOM 4219 C CA . ASP B 1 186 ? -5.02 23.672 6.594 1 94.75 186 ASP B CA 1
ATOM 4220 C C . ASP B 1 186 ? -5.254 23.312 8.062 1 94.75 186 ASP B C 1
ATOM 4222 O O . ASP B 1 186 ? -5.344 24.203 8.914 1 94.75 186 ASP B O 1
ATOM 4226 N N . GLY B 1 187 ? -5.395 22.062 8.289 1 96.88 187 GLY B N 1
ATOM 4227 C CA . GLY B 1 187 ? -5.621 21.625 9.656 1 96.88 187 GLY B CA 1
ATOM 4228 C C . GLY B 1 187 ? -7.051 21.844 10.125 1 96.88 187 GLY B C 1
ATOM 4229 O O . GLY B 1 187 ? -7.445 21.344 11.18 1 96.88 187 GLY B O 1
ATOM 4230 N N . ASP B 1 188 ? -7.844 22.531 9.359 1 97.38 188 ASP B N 1
ATOM 4231 C CA . ASP B 1 188 ? -9.227 22.781 9.742 1 97.38 188 ASP B CA 1
ATOM 4232 C C . ASP B 1 188 ? -10.086 21.531 9.547 1 97.38 188 ASP B C 1
ATOM 4234 O O . ASP B 1 188 ? -9.641 20.547 8.969 1 97.38 188 ASP B O 1
ATOM 4238 N N . ARG B 1 189 ? -11.289 21.578 10.102 1 97.5 189 ARG B N 1
ATOM 4239 C CA . ARG B 1 189 ? -12.172 20.422 10.117 1 97.5 189 ARG B CA 1
ATOM 4240 C C . ARG B 1 189 ? -13.43 20.672 9.281 1 97.5 189 ARG B C 1
ATOM 4242 O O . ARG B 1 189 ? -13.898 21.812 9.195 1 97.5 189 ARG B O 1
ATOM 4249 N N . ALA B 1 190 ? -13.93 19.641 8.711 1 97.44 190 ALA B N 1
ATOM 4250 C CA . ALA B 1 190 ? -15.227 19.734 8.047 1 97.44 190 ALA B CA 1
ATOM 4251 C C . ALA B 1 190 ? -16.359 19.891 9.062 1 97.44 190 ALA B C 1
ATOM 4253 O O . ALA B 1 190 ? -16.266 19.406 10.188 1 97.44 190 ALA B O 1
ATOM 4254 N N . PRO B 1 191 ? -17.406 20.672 8.695 1 96.81 191 PRO B N 1
ATOM 4255 C CA . PRO B 1 191 ? -18.609 20.672 9.531 1 96.81 191 PRO B CA 1
ATOM 4256 C C . PRO B 1 191 ? -19.406 19.375 9.438 1 96.81 191 PRO B C 1
ATOM 4258 O O . PRO B 1 191 ? -20.531 19.375 8.938 1 96.81 191 PRO B O 1
ATOM 4261 N N . LEU B 1 192 ? -18.922 18.297 9.992 1 96.69 192 LEU B N 1
ATOM 4262 C CA . LEU B 1 192 ? -19.375 16.938 9.766 1 96.69 192 LEU B CA 1
ATOM 4263 C C . LEU B 1 192 ? -20.828 16.75 10.234 1 96.69 192 LEU B C 1
ATOM 4265 O O . LEU B 1 192 ? -21.594 16.047 9.594 1 96.69 192 LEU B O 1
ATOM 4269 N N . GLY B 1 193 ? -21.109 17.328 11.414 1 94.81 193 GLY B N 1
ATOM 4270 C CA . GLY B 1 193 ? -22.484 17.234 11.883 1 94.81 193 GLY B CA 1
ATOM 4271 C C . GLY B 1 193 ? -23.484 17.781 10.883 1 94.81 193 GLY B C 1
ATOM 4272 O O . GLY B 1 193 ? -24.469 17.109 10.562 1 94.81 193 GLY B O 1
ATOM 4273 N N . LYS B 1 194 ? -23.234 19 10.43 1 96.38 194 LYS B N 1
ATOM 4274 C CA . LYS B 1 194 ? -24.109 19.656 9.461 1 96.38 194 LYS B CA 1
ATOM 4275 C C . LYS B 1 194 ? -24.156 18.891 8.141 1 96.38 194 LYS B C 1
ATOM 4277 O O . LYS B 1 194 ? -25.219 18.719 7.543 1 96.38 194 LYS B O 1
ATOM 4282 N N . LEU B 1 195 ? -23.031 18.453 7.691 1 96.56 195 LEU B N 1
ATOM 4283 C CA . LEU B 1 195 ? -22.938 17.734 6.422 1 96.56 195 LEU B CA 1
ATOM 4284 C C . LEU B 1 195 ? -23.656 16.406 6.496 1 96.56 195 LEU B C 1
ATOM 4286 O O . LEU B 1 195 ? -24.312 15.992 5.535 1 96.56 195 LEU B O 1
ATOM 4290 N N . SER B 1 196 ? -23.422 15.688 7.562 1 94.81 196 SER B N 1
ATOM 4291 C CA . SER B 1 196 ? -24.094 14.414 7.766 1 94.81 196 SER B CA 1
ATOM 4292 C C . SER B 1 196 ? -25.609 14.586 7.738 1 94.81 196 SER B C 1
ATOM 4294 O O . SER B 1 196 ? -26.328 13.789 7.121 1 94.81 196 SER B O 1
ATOM 4296 N N . HIS B 1 197 ? -26.094 15.586 8.43 1 94.69 197 HIS B N 1
ATOM 4297 C CA . HIS B 1 197 ? -27.516 15.875 8.438 1 94.69 197 HIS B CA 1
ATOM 4298 C C . HIS B 1 197 ? -28.031 16.188 7.035 1 94.69 197 HIS B C 1
ATOM 4300 O O . HIS B 1 197 ? -29.094 15.703 6.629 1 94.69 197 HIS B O 1
ATOM 4306 N N . LEU B 1 198 ? -27.328 17.016 6.387 1 96.06 198 LEU B N 1
ATOM 4307 C CA . LEU B 1 198 ? -27.672 17.359 5.012 1 96.06 198 LEU B CA 1
ATOM 4308 C C . LEU B 1 198 ? -27.781 16.109 4.145 1 96.06 198 LEU B C 1
ATOM 4310 O O . LEU B 1 198 ? -28.719 15.977 3.359 1 96.06 198 LEU B O 1
ATOM 4314 N N . CYS B 1 199 ? -26.797 15.203 4.23 1 95.5 199 CYS B N 1
ATOM 4315 C CA . CYS B 1 199 ? -26.766 13.969 3.451 1 95.5 199 CYS B CA 1
ATOM 4316 C C . CYS B 1 199 ? -27.984 13.094 3.779 1 95.5 199 CYS B C 1
ATOM 4318 O O . CYS B 1 199 ? -28.594 12.523 2.883 1 95.5 199 CYS B O 1
ATOM 4320 N N . GLN B 1 200 ? -28.328 13.008 5.012 1 92.81 200 GLN B N 1
ATOM 4321 C CA . GLN B 1 200 ? -29.469 12.219 5.438 1 92.81 200 GLN B CA 1
ATOM 4322 C C . GLN B 1 200 ? -30.766 12.758 4.836 1 92.81 200 GLN B C 1
ATOM 4324 O O . GLN B 1 200 ? -31.609 11.992 4.359 1 92.81 200 GLN B O 1
ATOM 4329 N N . GLU B 1 201 ? -30.875 14.023 4.879 1 93 201 GLU B N 1
ATOM 4330 C CA . GLU B 1 201 ? -32.062 14.672 4.352 1 93 201 GLU B CA 1
ATOM 4331 C C . GLU B 1 201 ? -32.25 14.391 2.861 1 93 201 GLU B C 1
ATOM 4333 O O . GLU B 1 201 ? -33.375 14.273 2.369 1 93 201 GLU B O 1
ATOM 4338 N N . HIS B 1 202 ? -31.203 14.188 2.213 1 93.19 202 HIS B N 1
ATOM 4339 C CA . HIS B 1 202 ? -31.25 14.031 0.763 1 93.19 202 HIS B CA 1
ATOM 4340 C C . HIS B 1 202 ? -31.062 12.578 0.36 1 93.19 202 HIS B C 1
ATOM 4342 O O . HIS B 1 202 ? -31.031 12.258 -0.831 1 93.19 202 HIS B O 1
ATOM 4348 N N . GLY B 1 203 ? -30.891 11.727 1.367 1 92.06 203 GLY B N 1
ATOM 4349 C CA . GLY B 1 203 ? -30.641 10.328 1.057 1 92.06 203 GLY B CA 1
ATOM 4350 C C . GLY B 1 203 ? -29.312 10.094 0.365 1 92.06 203 GLY B C 1
ATOM 4351 O O . GLY B 1 203 ? -29.203 9.227 -0.508 1 92.06 203 GLY B O 1
ATOM 4352 N N . SER B 1 204 ? -28.312 10.938 0.616 1 95.75 204 SER B N 1
ATOM 4353 C CA . SER B 1 204 ? -26.984 10.883 -0.014 1 95.75 204 SER B CA 1
ATOM 4354 C C . SER B 1 204 ? -25.969 10.211 0.9 1 95.75 204 SER B C 1
ATOM 4356 O O . SER B 1 204 ? -25.922 10.5 2.098 1 95.75 204 SER B O 1
ATOM 4358 N N . PRO B 1 205 ? -25.234 9.258 0.39 1 97.12 205 PRO B N 1
ATOM 4359 C CA . PRO B 1 205 ? -24.172 8.648 1.195 1 97.12 205 PRO B CA 1
ATOM 4360 C C . PRO B 1 205 ? -23.031 9.625 1.501 1 97.12 205 PRO B C 1
ATOM 4362 O O . PRO B 1 205 ? -22.578 10.352 0.612 1 97.12 205 PRO B O 1
ATOM 4365 N N . LEU B 1 206 ? -22.656 9.688 2.725 1 97.5 206 LEU B N 1
ATOM 4366 C CA . LEU B 1 206 ? -21.484 10.453 3.139 1 97.5 206 LEU B CA 1
ATOM 4367 C C . LEU B 1 206 ? -20.25 9.555 3.246 1 97.5 206 LEU B C 1
ATOM 4369 O O . LEU B 1 206 ? -20.281 8.547 3.951 1 97.5 206 LEU B O 1
ATOM 4373 N N . ILE B 1 207 ? -19.188 9.852 2.49 1 98.5 207 ILE B N 1
ATOM 4374 C CA . ILE B 1 207 ? -17.922 9.141 2.539 1 98.5 207 ILE B CA 1
ATOM 4375 C C . ILE B 1 207 ? -16.859 10.031 3.178 1 98.5 207 ILE B C 1
ATOM 4377 O O . ILE B 1 207 ? -16.625 11.156 2.725 1 98.5 207 ILE B O 1
ATOM 4381 N N . LEU B 1 208 ? -16.172 9.508 4.18 1 98.25 208 LEU B N 1
ATOM 4382 C CA . LEU B 1 208 ? -15.32 10.312 5.043 1 98.25 208 LEU B CA 1
ATOM 4383 C C . LEU B 1 208 ? -13.891 9.781 5.047 1 98.25 208 LEU B C 1
ATOM 4385 O O . LEU B 1 208 ? -13.656 8.633 5.418 1 98.25 208 LEU B O 1
ATOM 4389 N N . ASP B 1 209 ? -12.953 10.586 4.578 1 98.5 209 ASP B N 1
ATOM 4390 C CA . ASP B 1 209 ? -11.547 10.32 4.84 1 98.5 209 ASP B CA 1
ATOM 4391 C C . ASP B 1 209 ? -11.141 10.836 6.219 1 98.5 209 ASP B C 1
ATOM 4393 O O . ASP B 1 209 ? -10.992 12.039 6.418 1 98.5 209 ASP B O 1
ATOM 4397 N N . ASP B 1 210 ? -10.898 9.945 7.094 1 98.19 210 ASP B N 1
ATOM 4398 C CA . ASP B 1 210 ? -10.602 10.281 8.484 1 98.19 210 ASP B CA 1
ATOM 4399 C C . ASP B 1 210 ? -9.125 10.07 8.797 1 98.19 210 ASP B C 1
ATOM 4401 O O . ASP B 1 210 ? -8.758 9.812 9.945 1 98.19 210 ASP B O 1
ATOM 4405 N N . ALA B 1 211 ? -8.234 10.148 7.801 1 98.31 211 ALA B N 1
ATOM 4406 C CA . ALA B 1 211 ? -6.812 9.859 7.934 1 98.31 211 ALA B CA 1
ATOM 4407 C C . ALA B 1 211 ? -6.172 10.742 9 1 98.31 211 ALA B C 1
ATOM 4409 O O . ALA B 1 211 ? -5.328 10.281 9.773 1 98.31 211 ALA B O 1
ATOM 4410 N N . HIS B 1 212 ? -6.551 12.023 9.031 1 98.25 212 HIS B N 1
ATOM 4411 C CA . HIS B 1 212 ? -5.922 12.969 9.945 1 98.25 212 HIS B CA 1
ATOM 4412 C C . HIS B 1 212 ? -6.754 13.156 11.211 1 98.25 212 HIS B C 1
ATOM 4414 O O . HIS B 1 212 ? -6.293 13.758 12.18 1 98.25 212 HIS B O 1
ATOM 4420 N N . GLY B 1 213 ? -7.977 12.641 11.266 1 97.62 213 GLY B N 1
ATOM 4421 C CA . GLY B 1 213 ? -8.859 12.875 12.391 1 97.62 213 GLY B CA 1
ATOM 4422 C C . GLY B 1 213 ? -8.961 11.688 13.328 1 97.62 213 GLY B C 1
ATOM 4423 O O . GLY B 1 213 ? -9.234 11.844 14.523 1 97.62 213 GLY B O 1
ATOM 4424 N N . PHE B 1 214 ? -8.75 10.469 12.828 1 97 214 PHE B N 1
ATOM 4425 C CA . PHE B 1 214 ? -8.906 9.25 13.617 1 97 214 PHE B CA 1
ATOM 4426 C C . PHE B 1 214 ? -7.93 9.227 14.781 1 97 214 PHE B C 1
ATOM 4428 O O . PHE B 1 214 ? -6.734 9.469 14.602 1 97 214 PHE B O 1
ATOM 4435 N N . GLY B 1 215 ? -8.422 8.938 15.906 1 94.88 215 GLY B N 1
ATOM 4436 C CA . GLY B 1 215 ? -7.621 8.93 17.125 1 94.88 215 GLY B CA 1
ATOM 4437 C C . GLY B 1 215 ? -7.574 10.281 17.812 1 94.88 215 GLY B C 1
ATOM 4438 O O . GLY B 1 215 ? -7.133 10.375 18.953 1 94.88 215 GLY B O 1
ATOM 4439 N N . LEU B 1 216 ? -8.086 11.344 17.141 1 96.88 216 LEU B N 1
ATOM 4440 C CA . LEU B 1 216 ? -7.949 12.695 17.672 1 96.88 216 LEU B CA 1
ATOM 4441 C C . LEU B 1 216 ? -9.312 13.297 17.984 1 96.88 216 LEU B C 1
ATOM 4443 O O . LEU B 1 216 ? -9.461 14.047 18.953 1 96.88 216 LEU B O 1
ATOM 4447 N N . PHE B 1 217 ? -10.234 13.016 17.078 1 93.88 217 PHE B N 1
ATOM 4448 C CA . PHE B 1 217 ? -11.562 13.617 17.203 1 93.88 217 PHE B CA 1
ATOM 4449 C C . PHE B 1 217 ? -12.641 12.547 17.219 1 93.88 217 PHE B C 1
ATOM 4451 O O . PHE B 1 217 ? -12.547 11.555 16.5 1 93.88 217 PHE B O 1
ATOM 4458 N N . GLU B 1 218 ? -13.555 12.766 18.062 1 83.38 218 GLU B N 1
ATOM 4459 C CA . GLU B 1 218 ? -14.688 11.844 18.094 1 83.38 218 GLU B CA 1
ATOM 4460 C C . GLU B 1 218 ? -15.633 12.078 16.922 1 83.38 218 GLU B C 1
ATOM 4462 O O . GLU B 1 218 ? -16.125 13.188 16.719 1 83.38 218 GLU B O 1
ATOM 4467 N N . SER B 1 219 ? -15.82 10.984 16.141 1 75.38 219 SER B N 1
ATOM 4468 C CA . SER B 1 219 ? -16.766 11.078 15.031 1 75.38 219 SER B CA 1
ATOM 4469 C C . SER B 1 219 ? -17.469 9.75 14.797 1 75.38 219 SER B C 1
ATOM 4471 O O . SER B 1 219 ? -18.109 9.555 13.758 1 75.38 219 SER B O 1
ATOM 4473 N N . SER B 1 220 ? -17.391 8.906 15.703 1 78 220 SER B N 1
ATOM 4474 C CA . SER B 1 220 ? -17.906 7.559 15.5 1 78 220 SER B CA 1
ATOM 4475 C C . SER B 1 220 ? -19.438 7.555 15.469 1 78 220 SER B C 1
ATOM 4477 O O . SER B 1 220 ? -20.047 6.688 14.836 1 78 220 SER B O 1
ATOM 4479 N N . SER B 1 221 ? -19.938 8.484 16.031 1 79.44 221 SER B N 1
ATOM 4480 C CA . SER B 1 221 ? -21.391 8.5 16.141 1 79.44 221 SER B CA 1
ATOM 4481 C C . SER B 1 221 ? -22.047 9.047 14.875 1 79.44 221 SER B C 1
ATOM 4483 O O . SER B 1 221 ? -23.266 8.914 14.688 1 79.44 221 SER B O 1
ATOM 4485 N N . LEU B 1 222 ? -21.297 9.516 14 1 85.19 222 LEU B N 1
ATOM 4486 C CA . LEU B 1 222 ? -21.844 10.078 12.773 1 85.19 222 LEU B CA 1
ATOM 4487 C C . LEU B 1 222 ? -22.156 8.984 11.758 1 85.19 222 LEU B C 1
ATOM 4489 O O . LEU B 1 222 ? -21.328 8.102 11.523 1 85.19 222 LEU B O 1
ATOM 4493 N N . PRO B 1 223 ? -23.375 9.062 11.289 1 89.38 223 PRO B N 1
ATOM 4494 C CA . PRO B 1 223 ? -23.672 8.109 10.211 1 89.38 223 PRO B CA 1
ATOM 4495 C C . PRO B 1 223 ? -22.875 8.391 8.938 1 89.38 223 PRO B C 1
ATOM 4497 O O . PRO B 1 223 ? -23.016 9.469 8.352 1 89.38 223 PRO B O 1
ATOM 4500 N N . VAL B 1 224 ? -22.062 7.543 8.594 1 94.06 224 VAL B N 1
ATOM 4501 C CA . VAL B 1 224 ? -21.281 7.641 7.367 1 94.06 224 VAL B CA 1
ATOM 4502 C C . VAL B 1 224 ? -21.391 6.336 6.582 1 94.06 224 VAL B C 1
ATOM 4504 O O . VAL B 1 224 ? -21.5 5.258 7.168 1 94.06 224 VAL B O 1
ATOM 4507 N N . PHE B 1 225 ? -21.453 6.473 5.301 1 96.69 225 PHE B N 1
ATOM 4508 C CA . PHE B 1 225 ? -21.547 5.305 4.426 1 96.69 225 PHE B CA 1
ATOM 4509 C C . PHE B 1 225 ? -20.25 4.512 4.445 1 96.69 225 PHE B C 1
ATOM 4511 O O . PHE B 1 225 ? -20.266 3.279 4.508 1 96.69 225 PHE B O 1
ATOM 4518 N N . ALA B 1 226 ? -19.156 5.207 4.355 1 98.19 226 ALA B N 1
ATOM 4519 C CA . ALA B 1 226 ? -17.812 4.637 4.406 1 98.19 226 ALA B CA 1
ATOM 4520 C C . ALA B 1 226 ? -16.844 5.598 5.086 1 98.19 226 ALA B C 1
ATOM 4522 O O . ALA B 1 226 ? -16.922 6.812 4.883 1 98.19 226 ALA B O 1
ATOM 4523 N N . ARG B 1 227 ? -15.984 5.035 5.875 1 98.12 227 ARG B N 1
ATOM 4524 C CA . ARG B 1 227 ? -14.938 5.789 6.559 1 98.12 227 ARG B CA 1
ATOM 4525 C C . ARG B 1 227 ? -13.562 5.191 6.289 1 98.12 227 ARG B C 1
ATOM 4527 O O . ARG B 1 227 ? -13.367 3.98 6.422 1 98.12 227 ARG B O 1
ATOM 4534 N N . LEU B 1 228 ? -12.68 6.047 5.828 1 98.5 228 LEU B N 1
ATOM 4535 C CA . LEU B 1 228 ? -11.281 5.633 5.691 1 98.5 228 LEU B CA 1
ATOM 4536 C C . LEU B 1 228 ? -10.469 6.055 6.91 1 98.5 228 LEU B C 1
ATOM 4538 O O . LEU B 1 228 ? -10.547 7.207 7.344 1 98.5 228 LEU B O 1
ATOM 4542 N N . VAL B 1 229 ? -9.742 5.145 7.473 1 98.38 229 VAL B N 1
ATOM 4543 C CA . VAL B 1 229 ? -8.773 5.461 8.523 1 98.38 229 VAL B CA 1
ATOM 4544 C C . VAL B 1 229 ? -7.383 4.988 8.102 1 98.38 229 VAL B C 1
ATOM 4546 O O . VAL B 1 229 ? -7.25 4.004 7.371 1 98.38 229 VAL B O 1
ATOM 4549 N N . THR B 1 230 ? -6.348 5.688 8.477 1 98.44 230 THR B N 1
ATOM 4550 C CA . THR B 1 230 ? -4.98 5.289 8.172 1 98.44 230 THR B CA 1
ATOM 4551 C C . THR B 1 230 ? -4.219 4.949 9.453 1 98.44 230 THR B C 1
ATOM 4553 O O . THR B 1 230 ? -4.594 5.391 10.539 1 98.44 230 THR B O 1
ATOM 4556 N N . PHE B 1 231 ? -3.176 4.176 9.289 1 98.75 231 PHE B N 1
ATOM 4557 C CA . PHE B 1 231 ? -2.406 3.719 10.438 1 98.75 231 PHE B CA 1
ATOM 4558 C C . PHE B 1 231 ? -1.075 4.453 10.531 1 98.75 231 PHE B C 1
ATOM 4560 O O . PHE B 1 231 ? -0.373 4.359 11.539 1 98.75 231 PHE B O 1
ATOM 4567 N N . GLY B 1 232 ? -0.741 5.238 9.516 1 97.88 232 GLY B N 1
ATOM 4568 C CA . GLY B 1 232 ? 0.585 5.828 9.43 1 97.88 232 GLY B CA 1
ATOM 4569 C C . GLY B 1 232 ? 0.659 7.219 10.039 1 97.88 232 GLY B C 1
ATOM 4570 O O . GLY B 1 232 ? 1.654 7.926 9.867 1 97.88 232 GLY B O 1
ATOM 4571 N N . LYS B 1 233 ? -0.419 7.664 10.703 1 97.75 233 LYS B N 1
ATOM 4572 C CA . LYS B 1 233 ? -0.475 8.992 11.312 1 97.75 233 LYS B CA 1
ATOM 4573 C C . LYS B 1 233 ? -0.667 8.898 12.82 1 97.75 233 LYS B C 1
ATOM 4575 O O . LYS B 1 233 ? 0.231 8.453 13.539 1 97.75 233 LYS B O 1
ATOM 4580 N N . ALA B 1 234 ? -1.827 9.023 13.383 1 97.94 234 ALA B N 1
ATOM 4581 C CA . ALA B 1 234 ? -2.047 9.008 14.828 1 97.94 234 ALA B CA 1
ATOM 4582 C C . ALA B 1 234 ? -1.687 7.645 15.414 1 97.94 234 ALA B C 1
ATOM 4584 O O . ALA B 1 234 ? -1.234 7.555 16.562 1 97.94 234 ALA B O 1
ATOM 4585 N N . LEU B 1 235 ? -1.771 6.555 14.602 1 98.31 235 LEU B N 1
ATOM 4586 C CA . LEU B 1 235 ? -1.584 5.211 15.125 1 98.31 235 LEU B CA 1
ATOM 4587 C C . LEU B 1 235 ? -0.133 4.766 14.984 1 98.31 235 LEU B C 1
ATOM 4589 O O . LEU B 1 235 ? 0.252 3.713 15.5 1 98.31 235 LEU B O 1
ATOM 4593 N N . GLY B 1 236 ? 0.671 5.465 14.273 1 97.62 236 GLY B N 1
ATOM 4594 C CA . GLY B 1 236 ? 2.117 5.309 14.281 1 97.62 236 GLY B CA 1
ATOM 4595 C C . GLY B 1 236 ? 2.584 4.059 13.562 1 97.62 236 GLY B C 1
ATOM 4596 O O . GLY B 1 236 ? 3.705 3.594 13.773 1 97.62 236 GLY B O 1
ATOM 4597 N N . GLY B 1 237 ? 1.737 3.459 12.766 1 98.31 237 GLY B N 1
ATOM 4598 C CA . GLY B 1 237 ? 2.094 2.213 12.109 1 98.31 237 GLY B CA 1
ATOM 4599 C C . GLY B 1 237 ? 2.01 2.293 10.602 1 98.31 237 GLY B C 1
ATOM 4600 O O . GLY B 1 237 ? 2.422 3.289 10 1 98.31 237 GLY B O 1
ATOM 4601 N N . GLN B 1 238 ? 1.614 1.209 9.977 1 98.44 238 GLN B N 1
ATOM 4602 C CA . GLN B 1 238 ? 1.502 1.074 8.531 1 98.44 238 GLN B CA 1
ATOM 4603 C C . GLN B 1 238 ? 0.149 0.489 8.133 1 98.44 238 GLN B C 1
ATOM 4605 O O . GLN B 1 238 ? -0.342 -0.442 8.781 1 98.44 238 GLN B O 1
ATOM 4610 N N . GLY B 1 239 ? -0.459 1.076 7.113 1 98.69 239 GLY B N 1
ATOM 4611 C CA . GLY B 1 239 ? -1.684 0.514 6.562 1 98.69 239 GLY B CA 1
ATOM 4612 C C . GLY B 1 239 ? -2.871 1.452 6.672 1 98.69 239 GLY B C 1
ATOM 4613 O O . GLY B 1 239 ? -2.707 2.637 6.973 1 98.69 239 GLY B O 1
ATOM 4614 N N . ALA B 1 240 ? -4.004 0.937 6.34 1 98.94 240 ALA B N 1
ATOM 4615 C CA . ALA B 1 240 ? -5.266 1.67 6.379 1 98.94 240 ALA B CA 1
ATOM 4616 C C . ALA B 1 240 ? -6.453 0.714 6.395 1 98.94 240 ALA B C 1
ATOM 4618 O O . ALA B 1 240 ? -6.285 -0.5 6.254 1 98.94 240 ALA B O 1
ATOM 4619 N N . ALA B 1 241 ? -7.613 1.278 6.605 1 98.88 241 ALA B N 1
ATOM 4620 C CA . ALA B 1 241 ? -8.836 0.474 6.566 1 98.88 241 ALA B CA 1
ATOM 4621 C C . ALA B 1 241 ? -10.008 1.29 6.039 1 98.88 241 ALA B C 1
ATOM 4623 O O . ALA B 1 241 ? -10.07 2.504 6.242 1 98.88 241 ALA B O 1
ATOM 4624 N N . ILE B 1 242 ? -10.844 0.631 5.328 1 98.88 242 ILE B N 1
ATOM 4625 C CA . ILE B 1 242 ? -12.195 1.116 5.078 1 98.88 242 ILE B CA 1
ATOM 4626 C C . ILE B 1 242 ? -13.164 0.482 6.078 1 98.88 242 ILE B C 1
ATOM 4628 O O . ILE B 1 242 ? -13.188 -0.741 6.238 1 98.88 242 ILE B O 1
ATOM 4632 N N . VAL B 1 243 ? -13.898 1.286 6.73 1 98.38 243 VAL B N 1
ATOM 4633 C CA . VAL B 1 243 ? -14.836 0.837 7.754 1 98.38 243 VAL B CA 1
ATOM 4634 C C . VAL B 1 243 ? -16.266 1.229 7.359 1 98.38 243 VAL B C 1
ATOM 4636 O O . VAL B 1 243 ? -16.484 2.33 6.855 1 98.38 243 VAL B O 1
ATOM 4639 N N . GLY B 1 244 ? -17.266 0.298 7.539 1 97.69 244 GLY B N 1
ATOM 4640 C CA . GLY B 1 244 ? -18.656 0.548 7.199 1 97.69 244 GLY B CA 1
ATOM 4641 C C . GLY B 1 244 ? -19.562 -0.637 7.477 1 97.69 244 GLY B C 1
ATOM 4642 O O . GLY B 1 244 ? -19.344 -1.395 8.422 1 97.69 244 GLY B O 1
ATOM 4643 N N . SER B 1 245 ? -20.625 -0.696 6.719 1 97.38 245 SER B N 1
ATOM 4644 C CA . SER B 1 245 ? -21.562 -1.803 6.863 1 97.38 245 SER B CA 1
ATOM 4645 C C . SER B 1 245 ? -20.953 -3.111 6.371 1 97.38 245 SER B C 1
ATOM 4647 O O . SER B 1 245 ? -20 -3.105 5.605 1 97.38 245 SER B O 1
ATOM 4649 N N . GLN B 1 246 ? -21.5 -4.203 6.875 1 96.56 246 GLN B N 1
ATOM 4650 C CA . GLN B 1 246 ? -21.094 -5.512 6.383 1 96.56 246 GLN B CA 1
ATOM 4651 C C . GLN B 1 246 ? -21.312 -5.625 4.875 1 96.56 246 GLN B C 1
ATOM 4653 O O . GLN B 1 246 ? -20.484 -6.203 4.164 1 96.56 246 GLN B O 1
ATOM 4658 N N . GLU B 1 247 ? -22.359 -5.074 4.426 1 95.56 247 GLU B N 1
ATOM 4659 C CA . GLU B 1 247 ? -22.703 -5.105 3.006 1 95.56 247 GLU B CA 1
ATOM 4660 C C . GLU B 1 247 ? -21.641 -4.395 2.174 1 95.56 247 GLU B C 1
ATOM 4662 O O . GLU B 1 247 ? -21.234 -4.891 1.121 1 95.56 247 GLU B O 1
ATOM 4667 N N . LEU B 1 248 ? -21.203 -3.215 2.584 1 97.25 248 LEU B N 1
ATOM 4668 C CA . LEU B 1 248 ? -20.156 -2.463 1.889 1 97.25 248 LEU B CA 1
ATOM 4669 C C . LEU B 1 248 ? -18.859 -3.26 1.829 1 97.25 248 LEU B C 1
ATOM 4671 O O . LEU B 1 248 ? -18.234 -3.365 0.769 1 97.25 248 LEU B O 1
ATOM 4675 N N . ILE B 1 249 ? -18.453 -3.838 2.961 1 97.81 249 ILE B N 1
ATOM 4676 C CA . ILE B 1 249 ? -17.172 -4.539 3.041 1 97.81 249 ILE B CA 1
ATOM 4677 C C . ILE B 1 249 ? -17.234 -5.809 2.191 1 97.81 249 ILE B C 1
ATOM 4679 O O . ILE B 1 249 ? -16.281 -6.121 1.469 1 97.81 249 ILE B O 1
ATOM 4683 N N . ASP B 1 250 ? -18.375 -6.527 2.229 1 95.38 250 ASP B N 1
ATOM 4684 C CA . ASP B 1 250 ? -18.547 -7.688 1.361 1 95.38 250 ASP B CA 1
ATOM 4685 C C . ASP B 1 250 ? -18.406 -7.301 -0.11 1 95.38 250 ASP B C 1
ATOM 4687 O O . ASP B 1 250 ? -17.797 -8.023 -0.897 1 95.38 250 ASP B O 1
ATOM 4691 N N . TYR B 1 251 ? -18.984 -6.195 -0.416 1 96.38 251 TYR B N 1
ATOM 4692 C CA . TYR B 1 251 ? -18.922 -5.688 -1.782 1 96.38 251 TYR B CA 1
ATOM 4693 C C . TYR B 1 251 ? -17.484 -5.402 -2.188 1 96.38 251 TYR B C 1
ATOM 4695 O O . TYR B 1 251 ? -17.062 -5.766 -3.287 1 96.38 251 TYR B O 1
ATOM 4703 N N . LEU B 1 252 ? -16.75 -4.754 -1.336 1 97.75 252 LEU B N 1
ATOM 4704 C CA . LEU B 1 252 ? -15.352 -4.406 -1.62 1 97.75 252 LEU B CA 1
ATOM 4705 C C . LEU B 1 252 ? -14.492 -5.66 -1.699 1 97.75 252 LEU B C 1
ATOM 4707 O O . LEU B 1 252 ? -13.617 -5.766 -2.566 1 97.75 252 LEU B O 1
ATOM 4711 N N . VAL B 1 253 ? -14.68 -6.621 -0.807 1 96.38 253 VAL B N 1
ATOM 4712 C CA . VAL B 1 253 ? -13.922 -7.871 -0.811 1 96.38 253 VAL B CA 1
ATOM 4713 C C . VAL B 1 253 ? -14.055 -8.547 -2.174 1 96.38 253 VAL B C 1
ATOM 4715 O O . VAL B 1 253 ? -13.078 -9.094 -2.695 1 96.38 253 VAL B O 1
ATOM 4718 N N . ALA B 1 254 ? -15.195 -8.398 -2.76 1 93.81 254 ALA B N 1
ATOM 4719 C CA . ALA B 1 254 ? -15.5 -9.133 -3.986 1 93.81 254 ALA B CA 1
ATOM 4720 C C . ALA B 1 254 ? -15.055 -8.352 -5.219 1 93.81 254 ALA B C 1
ATOM 4722 O O . ALA B 1 254 ? -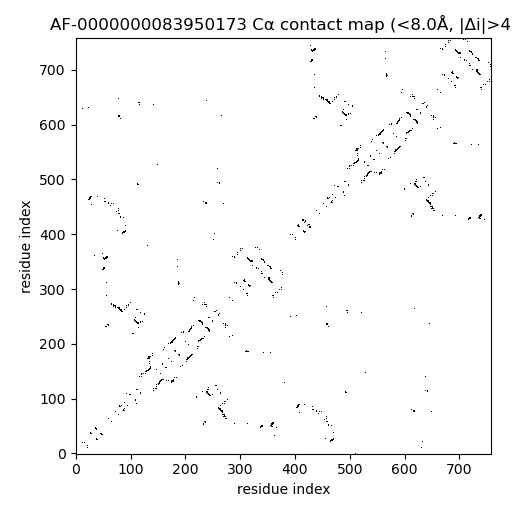14.883 -8.922 -6.297 1 93.81 254 ALA B O 1
ATOM 4723 N N . ASN B 1 255 ? -14.805 -7.035 -5.012 1 95.38 255 ASN B N 1
ATOM 4724 C CA . ASN B 1 255 ? -14.711 -6.266 -6.25 1 95.38 255 ASN B CA 1
ATOM 4725 C C . ASN B 1 255 ? -13.492 -5.34 -6.238 1 95.38 255 ASN B C 1
ATOM 4727 O O . ASN B 1 255 ? -13.055 -4.875 -7.293 1 95.38 255 ASN B O 1
ATOM 4731 N N . ALA B 1 256 ? -12.992 -4.984 -5.094 1 97 256 ALA B N 1
ATOM 4732 C CA . ALA B 1 256 ? -11.891 -4.023 -5.027 1 97 256 ALA B CA 1
ATOM 4733 C C . ALA B 1 256 ? -10.586 -4.656 -5.496 1 97 256 ALA B C 1
ATOM 4735 O O . ALA B 1 256 ? -9.961 -5.43 -4.762 1 97 256 ALA B O 1
ATOM 4736 N N . ARG B 1 257 ? -10.062 -4.277 -6.59 1 96.25 257 ARG B N 1
ATOM 4737 C CA . ARG B 1 257 ? -8.938 -4.922 -7.254 1 96.25 257 ARG B CA 1
ATOM 4738 C C . ARG B 1 257 ? -7.648 -4.723 -6.469 1 96.25 257 ARG B C 1
ATOM 4740 O O . ARG B 1 257 ? -6.809 -5.621 -6.406 1 96.25 257 ARG B O 1
ATOM 4747 N N . GLU B 1 258 ? -7.496 -3.512 -5.797 1 96.94 258 GLU B N 1
ATOM 4748 C CA . GLU B 1 258 ? -6.324 -3.23 -4.969 1 96.94 258 GLU B CA 1
ATOM 4749 C C . GLU B 1 258 ? -6.262 -4.168 -3.77 1 96.94 258 GLU B C 1
ATOM 4751 O O . GLU B 1 258 ? -5.211 -4.305 -3.135 1 96.94 258 GLU B O 1
ATOM 4756 N N . TYR B 1 259 ? -7.406 -4.797 -3.412 1 97.19 259 TYR B N 1
ATOM 4757 C CA . TYR B 1 259 ? -7.484 -5.77 -2.326 1 97.19 259 TYR B CA 1
ATOM 4758 C C . TYR B 1 259 ? -7.297 -7.188 -2.852 1 97.19 259 TYR B C 1
ATOM 4760 O O . TYR B 1 259 ? -6.512 -7.961 -2.301 1 97.19 259 TYR B O 1
ATOM 4768 N N . ILE B 1 260 ? -7.926 -7.52 -3.939 1 94.81 260 ILE B N 1
ATOM 4769 C CA . ILE B 1 260 ? -7.988 -8.867 -4.5 1 94.81 260 ILE B CA 1
ATOM 4770 C C . ILE B 1 260 ? -6.613 -9.258 -5.039 1 94.81 260 ILE B C 1
ATOM 4772 O O . ILE B 1 260 ? -6.156 -10.383 -4.828 1 94.81 260 ILE B O 1
ATOM 4776 N N . TYR B 1 261 ? -5.898 -8.305 -5.688 1 94.75 261 TYR B N 1
ATOM 4777 C CA . TYR B 1 261 ? -4.703 -8.664 -6.445 1 94.75 261 TYR B CA 1
ATOM 4778 C C . TYR B 1 261 ? -3.445 -8.156 -5.754 1 94.75 261 TYR B C 1
ATOM 4780 O O . TYR B 1 261 ? -2.451 -7.844 -6.41 1 94.75 261 TYR B O 1
ATOM 4788 N N . SER B 1 262 ? -3.529 -8 -4.473 1 96.19 262 SER B N 1
ATOM 4789 C CA . SER B 1 262 ? -2.381 -7.582 -3.676 1 96.19 262 SER B CA 1
ATOM 4790 C C . SER B 1 262 ? -2.18 -8.5 -2.475 1 96.19 262 SER B C 1
ATOM 4792 O O . SER B 1 262 ? -3.143 -9.055 -1.938 1 96.19 262 SER B O 1
ATOM 4794 N N . THR B 1 263 ? -0.908 -8.664 -2.117 1 97.31 263 THR B N 1
ATOM 4795 C CA . THR B 1 263 ? -0.618 -9.336 -0.853 1 97.31 263 THR B CA 1
ATOM 4796 C C . THR B 1 263 ? -1.254 -8.578 0.313 1 97.31 263 THR B C 1
ATOM 4798 O O . THR B 1 263 ? -1.25 -7.348 0.341 1 97.31 263 THR B O 1
ATOM 4801 N N . ALA B 1 264 ? -1.818 -9.328 1.267 1 97.94 264 ALA B N 1
ATOM 4802 C CA . ALA B 1 264 ? -2.457 -8.734 2.439 1 97.94 264 ALA B CA 1
ATOM 4803 C C . ALA B 1 264 ? -1.456 -7.926 3.258 1 97.94 264 ALA B C 1
ATOM 4805 O O . ALA B 1 264 ? -0.249 -8.172 3.189 1 97.94 264 ALA B O 1
ATOM 4806 N N . LEU B 1 265 ? -1.979 -6.961 4.008 1 98.75 265 LEU B N 1
ATOM 4807 C CA . LEU B 1 265 ? -1.172 -6.191 4.945 1 98.75 265 LEU B CA 1
ATOM 4808 C C . LEU B 1 265 ? -0.397 -7.113 5.883 1 98.75 265 LEU B C 1
ATOM 4810 O O . LEU B 1 265 ? -0.926 -8.133 6.336 1 98.75 265 LEU B O 1
ATOM 4814 N N . SER B 1 266 ? 0.847 -6.754 6.207 1 98.75 266 SER B N 1
ATOM 4815 C CA . SER B 1 266 ? 1.665 -7.516 7.145 1 98.75 266 SER B CA 1
ATOM 4816 C C . SER B 1 266 ? 0.919 -7.77 8.453 1 98.75 266 SER B C 1
ATOM 4818 O O . SER B 1 266 ? 0.436 -6.828 9.086 1 98.75 266 SER B O 1
ATOM 4820 N N . PRO B 1 267 ? 0.85 -9.047 8.844 1 98.19 267 PRO B N 1
ATOM 4821 C CA . PRO B 1 267 ? 0.195 -9.32 10.125 1 98.19 267 PRO B CA 1
ATOM 4822 C C . PRO B 1 267 ? 0.928 -8.688 11.305 1 98.19 267 PRO B C 1
ATOM 4824 O O . PRO B 1 267 ? 0.298 -8.312 12.297 1 98.19 267 PRO B O 1
ATOM 4827 N N . ALA B 1 268 ? 2.264 -8.57 11.227 1 98.69 268 ALA B N 1
ATOM 4828 C CA . ALA B 1 268 ? 3.033 -7.871 12.258 1 98.69 268 ALA B CA 1
ATOM 4829 C C . ALA B 1 268 ? 2.547 -6.434 12.43 1 98.69 268 ALA B C 1
ATOM 4831 O O . ALA B 1 268 ? 2.363 -5.965 13.547 1 98.69 268 ALA B O 1
ATOM 4832 N N . CYS B 1 269 ? 2.322 -5.766 11.312 1 98.88 269 CYS B N 1
ATOM 4833 C CA . CYS B 1 269 ? 1.821 -4.398 11.352 1 98.88 269 CYS B CA 1
ATOM 4834 C C . CYS B 1 269 ? 0.434 -4.34 11.977 1 98.88 269 CYS B C 1
ATOM 4836 O O . CYS B 1 269 ? 0.128 -3.418 12.734 1 98.88 269 CYS B O 1
ATOM 4838 N N . CYS B 1 270 ? -0.37 -5.352 11.672 1 98.88 270 CYS B N 1
ATOM 4839 C CA . CYS B 1 270 ? -1.717 -5.395 12.234 1 98.88 270 CYS B CA 1
ATOM 4840 C C . CYS B 1 270 ? -1.673 -5.434 13.75 1 98.88 270 CYS B C 1
ATOM 4842 O O . CYS B 1 270 ? -2.398 -4.691 14.422 1 98.88 270 CYS B O 1
ATOM 4844 N N . ILE B 1 271 ? -0.829 -6.266 14.289 1 98.81 271 ILE B N 1
ATOM 4845 C CA . ILE B 1 271 ? -0.758 -6.445 15.734 1 98.81 271 ILE B CA 1
ATOM 4846 C C . ILE B 1 271 ? -0.178 -5.191 16.375 1 98.81 271 ILE B C 1
ATOM 4848 O O . ILE B 1 271 ? -0.625 -4.773 17.453 1 98.81 271 ILE B O 1
ATOM 4852 N N . GLY B 1 272 ? 0.843 -4.586 15.758 1 98.88 272 GLY B N 1
ATOM 4853 C CA . GLY B 1 272 ? 1.353 -3.314 16.25 1 98.88 272 GLY B CA 1
ATOM 4854 C C . GLY B 1 272 ? 0.291 -2.232 16.312 1 98.88 272 GLY B C 1
ATOM 4855 O O . GLY B 1 272 ? 0.158 -1.545 17.328 1 98.88 272 GLY B O 1
ATOM 4856 N N . VAL B 1 273 ? -0.512 -2.094 15.266 1 98.88 273 VAL B N 1
ATOM 4857 C CA . VAL B 1 273 ? -1.552 -1.073 15.172 1 98.88 273 VAL B CA 1
ATOM 4858 C C . VAL B 1 273 ? -2.656 -1.368 16.188 1 98.88 273 VAL B C 1
ATOM 4860 O O . VAL B 1 273 ? -3.234 -0.448 16.766 1 98.88 273 VAL B O 1
ATOM 4863 N N . LEU B 1 274 ? -2.961 -2.641 16.344 1 98.81 274 LEU B N 1
ATOM 4864 C CA . LEU B 1 274 ? -3.947 -3.02 17.344 1 98.81 274 LEU B CA 1
ATOM 4865 C C . LEU B 1 274 ? -3.525 -2.537 18.734 1 98.81 274 LEU B C 1
ATOM 4867 O O . LEU B 1 274 ? -4.352 -2.021 19.5 1 98.81 274 LEU B O 1
ATOM 4871 N N . GLU B 1 275 ? -2.244 -2.719 19.047 1 98.81 275 GLU B N 1
ATOM 4872 C CA . GLU B 1 275 ? -1.729 -2.223 20.328 1 98.81 275 GLU B CA 1
ATOM 4873 C C . GLU B 1 275 ? -1.844 -0.703 20.406 1 98.81 275 GLU B C 1
ATOM 4875 O O . GLU B 1 275 ? -2.201 -0.162 21.453 1 98.81 275 GLU B O 1
ATOM 4880 N N . ALA B 1 276 ? -1.543 -0.021 19.344 1 98.69 276 ALA B N 1
ATOM 4881 C CA . ALA B 1 276 ? -1.678 1.433 19.297 1 98.69 276 ALA B CA 1
ATOM 4882 C C . ALA B 1 276 ? -3.117 1.858 19.562 1 98.69 276 ALA B C 1
ATOM 4884 O O . ALA B 1 276 ? -3.357 2.822 20.297 1 98.69 276 ALA B O 1
ATOM 4885 N N . LEU B 1 277 ? -4.02 1.164 18.969 1 97.94 277 LEU B N 1
ATOM 4886 C CA . LEU B 1 277 ? -5.441 1.441 19.156 1 97.94 277 LEU B CA 1
ATOM 4887 C C . LEU B 1 277 ? -5.836 1.324 20.625 1 97.94 277 LEU B C 1
ATOM 4889 O O . LEU B 1 277 ? -6.617 2.135 21.125 1 97.94 277 LEU B O 1
ATOM 4893 N N . GLU B 1 278 ? -5.312 0.378 21.281 1 97.38 278 GLU B N 1
ATOM 4894 C CA . GLU B 1 278 ? -5.59 0.181 22.703 1 97.38 278 GLU B CA 1
ATOM 4895 C C . GLU B 1 278 ? -4.957 1.285 23.547 1 97.38 278 GLU B C 1
ATOM 4897 O O . GLU B 1 278 ? -5.566 1.767 24.5 1 97.38 278 GLU B O 1
ATOM 4902 N N . LEU B 1 279 ? -3.789 1.692 23.188 1 97.62 279 LEU B N 1
ATOM 4903 C CA . LEU B 1 279 ? -3.033 2.676 23.953 1 97.62 279 LEU B CA 1
ATOM 4904 C C . LEU B 1 279 ? -3.711 4.039 23.922 1 97.62 279 LEU B C 1
ATOM 4906 O O . LEU B 1 279 ? -3.66 4.797 24.891 1 97.62 279 LEU B O 1
ATOM 4910 N N . ILE B 1 280 ? -4.332 4.367 22.781 1 95.81 280 ILE B N 1
ATOM 4911 C CA . ILE B 1 280 ? -5.02 5.648 22.656 1 95.81 280 ILE B CA 1
ATOM 4912 C C . ILE B 1 280 ? -6.117 5.754 23.719 1 95.81 280 ILE B C 1
ATOM 4914 O O . ILE B 1 280 ? -6.414 6.844 24.203 1 95.81 280 ILE B O 1
ATOM 4918 N N . GLN B 1 281 ? -6.625 4.637 24.125 1 92.31 281 GLN B N 1
ATOM 4919 C CA . GLN B 1 281 ? -7.695 4.602 25.125 1 92.31 281 GLN B CA 1
ATOM 4920 C C . GLN B 1 281 ? -7.137 4.543 26.531 1 92.31 281 GLN B C 1
ATOM 4922 O O . GLN B 1 281 ? -7.812 4.941 27.5 1 92.31 281 GLN B O 1
ATOM 4927 N N . GLN B 1 282 ? -5.945 4.102 26.719 1 94.81 282 GLN B N 1
ATOM 4928 C CA . GLN B 1 282 ? -5.406 3.793 28.031 1 94.81 282 GLN B CA 1
ATOM 4929 C C . GLN B 1 282 ? -4.504 4.918 28.531 1 94.81 282 GLN B C 1
ATOM 4931 O O . GLN B 1 282 ? -4.371 5.117 29.75 1 94.81 282 GLN B O 1
ATOM 4936 N N . GLU B 1 283 ? -3.828 5.598 27.672 1 95.31 283 GLU B N 1
ATOM 4937 C CA . GLU B 1 283 ? -2.865 6.633 28.031 1 95.31 283 GLU B CA 1
ATOM 4938 C C . GLU B 1 283 ? -3.387 8.023 27.656 1 95.31 283 GLU B C 1
ATOM 4940 O O . GLU B 1 283 ? -4.203 8.164 26.75 1 95.31 283 GLU B O 1
ATOM 4945 N N . PRO B 1 284 ? -2.961 9.023 28.391 1 96.62 284 PRO B N 1
ATOM 4946 C CA . PRO B 1 284 ? -3.445 10.383 28.141 1 96.62 284 PRO B CA 1
ATOM 4947 C C . PRO B 1 284 ? -2.709 11.07 26.984 1 96.62 284 PRO B C 1
ATOM 4949 O O . PRO B 1 284 ? -2.273 12.219 27.125 1 96.62 284 PRO B O 1
ATOM 4952 N N . LEU B 1 285 ? -2.598 10.422 25.906 1 96.75 285 LEU B N 1
ATOM 4953 C CA . LEU B 1 285 ? -1.843 10.914 24.766 1 96.75 285 LEU B CA 1
ATOM 4954 C C . LEU B 1 285 ? -2.541 12.109 24.125 1 96.75 285 LEU B C 1
ATOM 4956 O O . LEU B 1 285 ? -1.893 13.094 23.766 1 96.75 285 LEU B O 1
ATOM 4960 N N . LEU B 1 286 ? -3.844 12.039 24 1 96.88 286 LEU B N 1
ATOM 4961 C CA . LEU B 1 286 ? -4.617 13.125 23.406 1 96.88 286 LEU B CA 1
ATOM 4962 C C . LEU B 1 286 ? -4.559 14.367 24.281 1 96.88 286 LEU B C 1
ATOM 4964 O O . LEU B 1 286 ? -4.48 15.492 23.781 1 96.88 286 LEU B O 1
ATOM 4968 N N . GLU B 1 287 ? -4.641 14.156 25.562 1 97.31 287 GLU B N 1
ATOM 4969 C CA . GLU B 1 287 ? -4.539 15.281 26.484 1 97.31 287 GLU B CA 1
ATOM 4970 C C . GLU B 1 287 ? -3.193 15.984 26.344 1 97.31 287 GLU B C 1
ATOM 4972 O O . GLU B 1 287 ? -3.137 17.219 26.312 1 97.31 287 GLU B O 1
ATOM 4977 N N . ARG B 1 288 ? -2.146 15.195 26.25 1 97.06 288 ARG B N 1
ATOM 4978 C CA . ARG B 1 288 ? -0.814 15.766 26.078 1 97.06 288 ARG B CA 1
ATOM 4979 C C . ARG B 1 288 ? -0.714 16.516 24.75 1 97.06 288 ARG B C 1
ATOM 4981 O O . ARG B 1 288 ? -0.138 17.609 24.703 1 97.06 288 ARG B O 1
ATOM 4988 N N . LEU B 1 289 ? -1.263 15.938 23.688 1 97.69 289 LEU B N 1
ATOM 4989 C CA . LEU B 1 289 ? -1.248 16.578 22.375 1 97.69 289 LEU B CA 1
ATOM 4990 C C . LEU B 1 289 ? -2.002 17.906 22.422 1 97.69 289 LEU B C 1
ATOM 4992 O O . LEU B 1 289 ? -1.513 18.922 21.906 1 97.69 289 LEU B O 1
ATOM 4996 N N . ASN B 1 290 ? -3.139 17.922 23.031 1 98.06 290 ASN B N 1
ATOM 4997 C CA . ASN B 1 290 ? -3.941 19.125 23.125 1 98.06 290 ASN B CA 1
ATOM 4998 C C . ASN B 1 290 ? -3.232 20.203 23.938 1 98.06 290 ASN B C 1
ATOM 5000 O O . ASN B 1 290 ? -3.322 21.391 23.609 1 98.06 290 ASN B O 1
ATOM 5004 N N . ALA B 1 291 ? -2.584 19.766 24.969 1 98.38 291 ALA B N 1
ATOM 5005 C CA . ALA B 1 291 ? -1.797 20.719 25.75 1 98.38 291 ALA B CA 1
ATOM 5006 C C . ALA B 1 291 ? -0.677 21.328 24.922 1 98.38 291 ALA B C 1
ATOM 5008 O O . ALA B 1 291 ? -0.407 22.531 25.016 1 98.38 291 ALA B O 1
ATOM 5009 N N . ASN B 1 292 ? -0.032 20.484 24.125 1 97.69 292 ASN B N 1
ATOM 5010 C CA . ASN B 1 292 ? 1.04 20.953 23.25 1 97.69 292 ASN B CA 1
ATOM 5011 C C . ASN B 1 292 ? 0.522 21.938 22.219 1 97.69 292 ASN B C 1
ATOM 5013 O O . ASN B 1 292 ? 1.172 22.953 21.922 1 97.69 292 ASN B O 1
ATOM 5017 N N . ILE B 1 293 ? -0.631 21.656 21.625 1 98.56 293 ILE B N 1
ATOM 5018 C CA . ILE B 1 293 ? -1.252 22.531 20.641 1 98.56 293 ILE B CA 1
ATOM 5019 C C . ILE B 1 293 ? -1.568 23.875 21.297 1 98.56 293 ILE B C 1
ATOM 5021 O O . ILE B 1 293 ? -1.253 24.938 20.734 1 98.56 293 ILE B O 1
ATOM 5025 N N . ALA B 1 294 ? -2.145 23.844 22.469 1 98.56 294 ALA B N 1
ATOM 5026 C CA . ALA B 1 294 ? -2.504 25.062 23.188 1 98.56 294 ALA B CA 1
ATOM 5027 C C . ALA B 1 294 ? -1.267 25.891 23.5 1 98.56 294 ALA B C 1
ATOM 5029 O O . ALA B 1 294 ? -1.28 27.125 23.359 1 98.56 294 ALA B O 1
ATOM 5030 N N . LEU B 1 295 ? -0.248 25.219 23.969 1 98.5 295 LEU B N 1
ATOM 5031 C CA . LEU B 1 295 ? 0.999 25.906 24.297 1 98.5 295 LEU B CA 1
ATOM 5032 C C . LEU B 1 295 ? 1.576 26.609 23.062 1 98.5 295 LEU B C 1
ATOM 5034 O O . LEU B 1 295 ? 1.999 27.766 23.141 1 98.5 295 LEU B O 1
ATOM 5038 N N . PHE B 1 296 ? 1.626 25.922 21.969 1 98.5 296 PHE B N 1
ATOM 5039 C CA . PHE B 1 296 ? 2.189 26.484 20.75 1 98.5 296 PHE B CA 1
ATOM 5040 C C . PHE B 1 296 ? 1.397 27.703 20.297 1 98.5 296 PHE B C 1
ATOM 5042 O O . PHE B 1 296 ? 1.979 28.734 19.969 1 98.5 296 PHE B O 1
ATOM 5049 N N . ARG B 1 297 ? 0.112 27.562 20.234 1 98.44 297 ARG B N 1
ATOM 5050 C CA . ARG B 1 297 ? -0.74 28.656 19.781 1 98.44 297 ARG B CA 1
ATOM 5051 C C . ARG B 1 297 ? -0.613 29.859 20.688 1 98.44 297 ARG B C 1
ATOM 5053 O O . ARG B 1 297 ? -0.523 31 20.219 1 98.44 297 ARG B O 1
ATOM 5060 N N . ARG B 1 298 ? -0.606 29.641 22 1 98.19 298 ARG B N 1
ATOM 5061 C CA . ARG B 1 298 ? -0.436 30.734 22.953 1 98.19 298 ARG B CA 1
ATOM 5062 C C . ARG B 1 298 ? 0.914 31.422 22.766 1 98.19 298 ARG B C 1
ATOM 5064 O O . ARG B 1 298 ? 1.003 32.656 22.797 1 98.19 298 ARG B O 1
ATOM 5071 N N . SER B 1 299 ? 1.91 30.594 22.578 1 98.19 299 SER B N 1
ATOM 5072 C CA . SER B 1 299 ? 3.256 31.141 22.406 1 98.19 299 SER B CA 1
ATOM 5073 C C . SER B 1 299 ? 3.355 31.969 21.125 1 98.19 299 SER B C 1
ATOM 5075 O O . SER B 1 299 ? 4.004 33.031 21.125 1 98.19 299 SER B O 1
ATOM 5077 N N . CYS B 1 300 ? 2.764 31.531 20.094 1 98 300 CYS B N 1
ATOM 5078 C CA . CYS B 1 300 ? 2.754 32.281 18.844 1 98 300 CYS B CA 1
ATOM 5079 C C . CYS B 1 300 ? 1.977 33.594 19.016 1 98 300 CYS B C 1
ATOM 5081 O O . CYS B 1 300 ? 2.402 34.656 18.516 1 98 300 CYS B O 1
ATOM 5083 N N . GLN B 1 301 ? 0.87 33.531 19.719 1 97.06 301 GLN B N 1
ATOM 5084 C CA . GLN B 1 301 ? 0.057 34.719 19.953 1 97.06 301 GLN B CA 1
ATOM 5085 C C . GLN B 1 301 ? 0.844 35.75 20.734 1 97.06 301 GLN B C 1
ATOM 5087 O O . GLN B 1 301 ? 0.84 36.938 20.359 1 97.06 301 GLN B O 1
ATOM 5092 N N . VAL B 1 302 ? 1.512 35.344 21.703 1 96.88 302 VAL B N 1
ATOM 5093 C CA . VAL B 1 302 ? 2.301 36.219 22.531 1 96.88 302 VAL B CA 1
ATOM 5094 C C . VAL B 1 302 ? 3.426 36.844 21.719 1 96.88 302 VAL B C 1
ATOM 5096 O O . VAL B 1 302 ? 3.783 38.031 21.922 1 96.88 302 VAL B O 1
ATOM 5099 N N . ALA B 1 303 ? 3.883 36.094 20.766 1 95.94 303 ALA B N 1
ATOM 5100 C CA . ALA B 1 303 ? 4.996 36.531 19.938 1 95.94 303 ALA B CA 1
ATOM 5101 C C . ALA B 1 303 ? 4.5 37.375 18.75 1 95.94 303 ALA B C 1
ATOM 5103 O O . ALA B 1 303 ? 5.293 37.812 17.922 1 95.94 303 ALA B O 1
ATOM 5104 N N . GLY B 1 304 ? 3.182 37.531 18.609 1 95 304 GLY B N 1
ATOM 5105 C CA . GLY B 1 304 ? 2.604 38.312 17.531 1 95 304 GLY B CA 1
ATOM 5106 C C . GLY B 1 304 ? 2.479 37.562 16.234 1 95 304 GLY B C 1
ATOM 5107 O O . GLY B 1 304 ? 2.393 38.188 15.156 1 95 304 GLY B O 1
ATOM 5108 N N . ILE B 1 305 ? 2.594 36.25 16.297 1 96.69 305 ILE B N 1
ATOM 5109 C CA . ILE B 1 305 ? 2.461 35.406 15.109 1 96.69 305 ILE B CA 1
ATOM 5110 C C . ILE B 1 305 ? 1.008 34.969 14.953 1 96.69 305 ILE B C 1
ATOM 5112 O O . ILE B 1 305 ? 0.432 34.375 15.867 1 96.69 305 ILE B O 1
ATOM 5116 N N . SER B 1 306 ? 0.451 35.281 13.859 1 95.75 306 SER B N 1
ATOM 5117 C CA . SER B 1 306 ? -0.928 34.875 13.594 1 95.75 306 SER B CA 1
ATOM 5118 C C . SER B 1 306 ? -0.988 33.562 12.812 1 95.75 306 SER B C 1
ATOM 5120 O O . SER B 1 306 ? -0.777 33.562 11.594 1 95.75 306 SER B O 1
ATOM 5122 N N . LEU B 1 307 ? -1.327 32.531 13.445 1 97.62 307 LEU B N 1
ATOM 5123 C CA . LEU B 1 307 ? -1.523 31.234 12.805 1 97.62 307 LEU B CA 1
ATOM 5124 C C . LEU B 1 307 ? -2.887 31.156 12.125 1 97.62 307 LEU B C 1
ATOM 5126 O O . LEU B 1 307 ? -3.816 31.875 12.516 1 97.62 307 LEU B O 1
ATOM 5130 N N . MET B 1 308 ? -2.961 30.312 11.078 1 96.88 308 MET B N 1
ATOM 5131 C CA . MET B 1 308 ? -4.27 30.016 10.508 1 96.88 308 MET B CA 1
ATOM 5132 C C . MET B 1 308 ? -5.152 29.297 11.523 1 96.88 308 MET B C 1
ATOM 5134 O O . MET B 1 308 ? -4.648 28.656 12.453 1 96.88 308 MET B O 1
ATOM 5138 N N . PRO B 1 309 ? -6.516 29.453 11.375 1 96.44 309 PRO B N 1
ATOM 5139 C CA . PRO B 1 309 ? -7.406 28.734 12.297 1 96.44 309 PRO B CA 1
ATOM 5140 C C . PRO B 1 309 ? -7.281 27.219 12.18 1 96.44 309 PRO B C 1
ATOM 5142 O O . PRO B 1 309 ? -7.387 26.672 11.078 1 96.44 309 PRO B O 1
ATOM 5145 N N . SER B 1 310 ? -7.012 26.562 13.32 1 97.56 310 SER B N 1
ATOM 5146 C CA . SER B 1 310 ? -6.926 25.109 13.383 1 97.56 310 SER B CA 1
ATOM 5147 C C . SER B 1 310 ? -7.031 24.609 14.82 1 97.56 310 SER B C 1
ATOM 5149 O O . SER B 1 310 ? -6.449 25.203 15.727 1 97.56 310 SER B O 1
ATOM 5151 N N . GLU B 1 311 ? -7.805 23.562 14.992 1 95.56 311 GLU B N 1
ATOM 5152 C CA . GLU B 1 311 ? -7.891 22.906 16.281 1 95.56 311 GLU B CA 1
ATOM 5153 C C . GLU B 1 311 ? -7.172 21.562 16.266 1 95.56 311 GLU B C 1
ATOM 5155 O O . GLU B 1 311 ? -7.203 20.812 17.25 1 95.56 311 GLU B O 1
ATOM 5160 N N . SER B 1 312 ? -6.598 21.219 15.156 1 98.25 312 SER B N 1
ATOM 5161 C CA . SER B 1 312 ? -5.922 19.938 14.977 1 98.25 312 SER B CA 1
ATOM 5162 C C . SER B 1 312 ? -4.418 20.078 15.203 1 98.25 312 SER B C 1
ATOM 5164 O O . SER B 1 312 ? -3.912 21.172 15.422 1 98.25 312 SER B O 1
ATOM 5166 N N . PRO B 1 313 ? -3.658 18.953 15.195 1 98.25 313 PRO B N 1
ATOM 5167 C CA . PRO B 1 313 ? -2.209 19.047 15.375 1 98.25 313 PRO B CA 1
ATOM 5168 C C . PRO B 1 313 ? -1.519 19.812 14.25 1 98.25 313 PRO B C 1
ATOM 5170 O O . PRO B 1 313 ? -0.357 20.203 14.383 1 98.25 313 PRO B O 1
ATOM 5173 N N . ILE B 1 314 ? -2.18 20.016 13.195 1 98.44 314 ILE B N 1
ATOM 5174 C CA . ILE B 1 314 ? -1.655 20.797 12.07 1 98.44 314 ILE B CA 1
ATOM 5175 C C . ILE B 1 314 ? -1.899 22.281 12.305 1 98.44 314 ILE B C 1
ATOM 5177 O O . ILE B 1 314 ? -3.049 22.719 12.367 1 98.44 314 ILE B O 1
ATOM 5181 N N . GLN B 1 315 ? -0.844 23.016 12.492 1 98.5 315 GLN B N 1
ATOM 5182 C CA . GLN B 1 315 ? -0.894 24.438 12.797 1 98.5 315 GLN B CA 1
ATOM 5183 C C . GLN B 1 315 ? -0.192 25.266 11.719 1 98.5 315 GLN B C 1
ATOM 5185 O O . GLN B 1 315 ? 0.975 25.625 11.875 1 98.5 315 GLN B O 1
ATOM 5190 N N . PRO B 1 316 ? -0.952 25.625 10.68 1 97.94 316 PRO B N 1
ATOM 5191 C CA . PRO B 1 316 ? -0.321 26.281 9.531 1 97.94 316 PRO B CA 1
ATOM 5192 C C . PRO B 1 316 ? -0.06 27.766 9.781 1 97.94 316 PRO B C 1
ATOM 5194 O O . PRO B 1 316 ? -0.834 28.422 10.477 1 97.94 316 PRO B O 1
ATOM 5197 N N . LEU B 1 317 ? 1.028 28.234 9.273 1 97.94 317 LEU B N 1
ATOM 5198 C CA . LEU B 1 317 ? 1.363 29.656 9.195 1 97.94 317 LEU B CA 1
ATOM 5199 C C . LEU B 1 317 ? 1.381 30.125 7.746 1 97.94 317 LEU B C 1
ATOM 5201 O O . LEU B 1 317 ? 2.256 29.734 6.969 1 97.94 317 LEU B O 1
ATOM 5205 N N . LEU B 1 318 ? 0.409 30.969 7.387 1 96.31 318 LEU B N 1
ATOM 5206 C CA . LEU B 1 318 ? 0.35 31.516 6.031 1 96.31 318 LEU B CA 1
ATOM 5207 C C . LEU B 1 318 ? 1.511 32.469 5.777 1 96.31 318 LEU B C 1
ATOM 5209 O O . LEU B 1 318 ? 1.706 33.438 6.527 1 96.31 318 LEU B O 1
ATOM 5213 N N . VAL B 1 319 ? 2.268 32.156 4.762 1 95.44 319 VAL B N 1
ATOM 5214 C CA . VAL B 1 319 ? 3.41 33 4.406 1 95.44 319 VAL B CA 1
ATOM 5215 C C . VAL B 1 319 ? 3.111 33.781 3.125 1 95.44 319 VAL B C 1
ATOM 5217 O O . VAL B 1 319 ? 3.502 34.938 2.984 1 95.44 319 VAL B O 1
ATOM 5220 N N . GLY B 1 320 ? 2.412 33.125 2.141 1 93.19 320 GLY B N 1
ATOM 5221 C CA . GLY B 1 320 ? 2.043 33.812 0.905 1 93.19 320 GLY B CA 1
ATOM 5222 C C . GLY B 1 320 ? 2.896 33.375 -0.277 1 93.19 320 GLY B C 1
ATOM 5223 O O . GLY B 1 320 ? 2.613 32.375 -0.934 1 93.19 320 GLY B O 1
ATOM 5224 N N . GLU B 1 321 ? 4.023 34 -0.44 1 92.38 321 GLU B N 1
ATOM 5225 C CA . GLU B 1 321 ? 4.902 33.75 -1.576 1 92.38 321 GLU B CA 1
ATOM 5226 C C . GLU B 1 321 ? 5.746 32.5 -1.343 1 92.38 321 GLU B C 1
ATOM 5228 O O . GLU B 1 321 ? 6.309 32.312 -0.26 1 92.38 321 GLU B O 1
ATOM 5233 N N . SER B 1 322 ? 5.875 31.672 -2.416 1 90.81 322 SER B N 1
ATOM 5234 C CA . SER B 1 322 ? 6.559 30.391 -2.324 1 90.81 322 SER B CA 1
ATOM 5235 C C . SER B 1 322 ? 8.016 30.562 -1.918 1 90.81 322 SER B C 1
ATOM 5237 O O . SER B 1 322 ? 8.516 29.844 -1.053 1 90.81 322 SER B O 1
ATOM 5239 N N . ASP B 1 323 ? 8.68 31.516 -2.516 1 90.56 323 ASP B N 1
ATOM 5240 C CA . ASP B 1 323 ? 10.102 31.719 -2.229 1 90.56 323 ASP B CA 1
ATOM 5241 C C . ASP B 1 323 ? 10.312 32.125 -0.771 1 90.56 323 ASP B C 1
ATOM 5243 O O . ASP B 1 323 ? 11.266 31.656 -0.13 1 90.56 323 ASP B O 1
ATOM 5247 N N . ARG B 1 324 ? 9.453 32.969 -0.329 1 94.12 324 ARG B N 1
ATOM 5248 C CA . ARG B 1 324 ? 9.539 33.406 1.064 1 94.12 324 ARG B CA 1
ATOM 5249 C C . ARG B 1 324 ? 9.281 32.219 2.01 1 94.12 324 ARG B C 1
ATOM 5251 O O . ARG B 1 324 ? 9.969 32.062 3.021 1 94.12 324 ARG B O 1
ATOM 5258 N N . CYS B 1 325 ? 8.312 31.422 1.692 1 94.5 325 CYS B N 1
ATOM 5259 C CA . CYS B 1 325 ? 7.969 30.266 2.502 1 94.5 325 CYS B CA 1
ATOM 5260 C C . CYS B 1 325 ? 9.133 29.281 2.559 1 94.5 325 CYS B C 1
ATOM 5262 O O . CYS B 1 325 ? 9.492 28.797 3.635 1 94.5 325 CYS B O 1
ATOM 5264 N N . MET B 1 326 ? 9.75 29.047 1.428 1 91.62 326 MET B N 1
ATOM 5265 C CA . MET B 1 326 ? 10.875 28.125 1.353 1 91.62 326 MET B CA 1
ATOM 5266 C C . MET B 1 326 ? 12.078 28.656 2.115 1 91.62 326 MET B C 1
ATOM 5268 O O . MET B 1 326 ? 12.797 27.906 2.773 1 91.62 326 MET B O 1
ATOM 5272 N N . ALA B 1 327 ? 12.312 29.922 2.031 1 94.38 327 ALA B N 1
ATOM 5273 C CA . ALA B 1 327 ? 13.414 30.562 2.748 1 94.38 327 ALA B CA 1
ATOM 5274 C C . ALA B 1 327 ? 13.219 30.469 4.258 1 94.38 327 ALA B C 1
ATOM 5276 O O . ALA B 1 327 ? 14.164 30.203 5.004 1 94.38 327 ALA B O 1
ATOM 5277 N N . LEU B 1 328 ? 11.984 30.719 4.645 1 96.25 328 LEU B N 1
ATOM 5278 C CA . LEU B 1 328 ? 11.664 30.625 6.066 1 96.25 328 LEU B CA 1
ATOM 5279 C C . LEU B 1 328 ? 11.883 29.203 6.586 1 96.25 328 LEU B C 1
ATOM 5281 O O . LEU B 1 328 ? 12.453 29.016 7.66 1 96.25 328 LEU B O 1
ATOM 5285 N N . ALA B 1 329 ? 11.461 28.234 5.867 1 93.75 329 ALA B N 1
ATOM 5286 C CA . ALA B 1 329 ? 11.648 26.844 6.242 1 93.75 329 ALA B CA 1
ATOM 5287 C C . ALA B 1 329 ? 13.133 26.484 6.309 1 93.75 329 ALA B C 1
ATOM 5289 O O . ALA B 1 329 ? 13.562 25.75 7.199 1 93.75 329 ALA B O 1
ATOM 5290 N N . ALA B 1 330 ? 13.914 27.016 5.363 1 91.56 330 ALA B N 1
ATOM 5291 C CA . ALA B 1 330 ? 15.352 26.75 5.332 1 91.56 330 ALA B CA 1
ATOM 5292 C C . ALA B 1 330 ? 16.047 27.344 6.555 1 91.56 330 ALA B C 1
ATOM 5294 O O . ALA B 1 330 ? 16.953 26.734 7.129 1 91.56 330 ALA B O 1
ATOM 5295 N N . ARG B 1 331 ? 15.633 28.516 6.902 1 94.94 331 ARG B N 1
ATOM 5296 C CA . ARG B 1 331 ? 16.219 29.172 8.07 1 94.94 331 ARG B CA 1
ATOM 5297 C C . ARG B 1 331 ? 15.844 28.438 9.352 1 94.94 331 ARG B C 1
ATOM 5299 O O . ARG B 1 331 ? 16.656 28.344 10.273 1 94.94 331 ARG B O 1
ATOM 5306 N N . LEU B 1 332 ? 14.609 27.953 9.414 1 94.06 332 LEU B N 1
ATOM 5307 C CA . LEU B 1 332 ? 14.195 27.156 10.555 1 94.06 332 LEU B CA 1
ATOM 5308 C C . LEU B 1 332 ? 15.016 25.875 10.633 1 94.06 332 LEU B C 1
ATOM 5310 O O . LEU B 1 332 ? 15.414 25.453 11.727 1 94.06 332 LEU B O 1
ATOM 5314 N N . LEU B 1 333 ? 15.25 25.328 9.492 1 89.56 333 LEU B N 1
ATOM 5315 C CA . LEU B 1 333 ? 16.062 24.109 9.43 1 89.56 333 LEU B CA 1
ATOM 5316 C C . LEU B 1 333 ? 17.469 24.359 9.961 1 89.56 333 LEU B C 1
ATOM 5318 O O . LEU B 1 333 ? 18.016 23.531 10.688 1 89.56 333 LEU B O 1
ATOM 5322 N N . GLU B 1 334 ? 18.047 25.469 9.594 1 88.75 334 GLU B N 1
ATOM 5323 C CA . GLU B 1 334 ? 19.359 25.844 10.07 1 88.75 334 GLU B CA 1
ATOM 5324 C C . GLU B 1 334 ? 19.391 25.984 11.594 1 88.75 334 GLU B C 1
ATOM 5326 O O . GLU B 1 334 ? 20.422 25.766 12.227 1 88.75 334 GLU B O 1
ATOM 5331 N N . ARG B 1 335 ? 18.219 26.234 12.109 1 89.5 335 ARG B N 1
ATOM 5332 C CA . ARG B 1 335 ? 18.109 26.438 13.555 1 89.5 335 ARG B CA 1
ATOM 5333 C C . ARG B 1 335 ? 17.703 25.141 14.25 1 89.5 335 ARG B C 1
ATOM 5335 O O . ARG B 1 335 ? 17.469 25.125 15.461 1 89.5 335 ARG B O 1
ATOM 5342 N N . GLY B 1 336 ? 17.5 24.125 13.469 1 85.75 336 GLY B N 1
ATOM 5343 C CA . GLY B 1 336 ? 17.266 22.828 14.062 1 85.75 336 GLY B CA 1
ATOM 5344 C C . GLY B 1 336 ? 15.797 22.422 14.055 1 85.75 336 GLY B C 1
ATOM 5345 O O . GLY B 1 336 ? 15.406 21.484 14.742 1 85.75 336 GLY B O 1
ATOM 5346 N N . PHE B 1 337 ? 14.969 23.156 13.281 1 90.94 337 PHE B N 1
ATOM 5347 C CA . PHE B 1 337 ? 13.547 22.844 13.234 1 90.94 337 PHE B CA 1
ATOM 5348 C C . PHE B 1 337 ? 13.133 22.406 11.836 1 90.94 337 PHE B C 1
ATOM 5350 O O . PHE B 1 337 ? 13.32 23.141 10.867 1 90.94 337 PHE B O 1
ATOM 5357 N N . LEU B 1 338 ? 12.578 21.203 11.789 1 90.69 338 LEU B N 1
ATOM 5358 C CA . LEU B 1 338 ? 12.008 20.734 10.531 1 90.69 338 LEU B CA 1
ATOM 5359 C C . LEU B 1 338 ? 10.508 21 10.484 1 90.69 338 LEU B C 1
ATOM 5361 O O . LEU B 1 338 ? 9.758 20.516 11.336 1 90.69 338 LEU B O 1
ATOM 5365 N N . VAL B 1 339 ? 10.102 21.797 9.555 1 93.38 339 VAL B N 1
ATOM 5366 C CA . VAL B 1 339 ? 8.688 22.094 9.344 1 93.38 339 VAL B CA 1
ATOM 5367 C C . VAL B 1 339 ? 8.32 21.859 7.883 1 93.38 339 VAL B C 1
ATOM 5369 O O . VAL B 1 339 ? 9.195 21.859 7.012 1 93.38 339 VAL B O 1
ATOM 5372 N N . GLY B 1 340 ? 7.051 21.562 7.684 1 92.12 340 GLY B N 1
ATOM 5373 C CA . GLY B 1 340 ? 6.602 21.438 6.309 1 92.12 340 GLY B CA 1
ATOM 5374 C C . GLY B 1 340 ? 6.504 22.781 5.598 1 92.12 340 GLY B C 1
ATOM 5375 O O . GLY B 1 340 ? 6.078 23.766 6.188 1 92.12 340 GLY B O 1
ATOM 5376 N N . ALA B 1 341 ? 7.051 22.812 4.379 1 91.88 341 ALA B N 1
ATOM 5377 C CA . ALA B 1 341 ? 6.855 23.953 3.488 1 91.88 341 ALA B CA 1
ATOM 5378 C C . ALA B 1 341 ? 5.996 23.578 2.285 1 91.88 341 ALA B C 1
ATOM 5380 O O . ALA B 1 341 ? 6.426 22.797 1.431 1 91.88 341 ALA B O 1
ATOM 5381 N N . ILE B 1 342 ? 4.828 24.109 2.283 1 90.25 342 ILE B N 1
ATOM 5382 C CA . ILE B 1 342 ? 3.838 23.703 1.287 1 90.25 342 ILE B CA 1
ATOM 5383 C C . ILE B 1 342 ? 3.652 24.828 0.266 1 90.25 342 ILE B C 1
ATOM 5385 O O . ILE B 1 342 ? 3.354 25.969 0.632 1 90.25 342 ILE B O 1
ATOM 5389 N N . ARG B 1 343 ? 3.904 24.516 -0.981 1 86.5 343 ARG B N 1
ATOM 5390 C CA . ARG B 1 343 ? 3.809 25.5 -2.057 1 86.5 343 ARG B CA 1
ATOM 5391 C C . ARG B 1 343 ? 2.955 24.984 -3.205 1 86.5 343 ARG B C 1
ATOM 5393 O O . ARG B 1 343 ? 2.58 23.797 -3.219 1 86.5 343 ARG B O 1
ATOM 5400 N N . PRO B 1 344 ? 2.545 25.844 -4.102 1 79.81 344 PRO B N 1
ATOM 5401 C CA . PRO B 1 344 ? 1.849 25.344 -5.289 1 79.81 344 PRO B CA 1
ATOM 5402 C C . PRO B 1 344 ? 2.621 24.234 -6.004 1 79.81 344 PRO B C 1
ATOM 5404 O O . PRO B 1 344 ? 3.855 24.234 -5.992 1 79.81 344 PRO B O 1
ATOM 5407 N N . PRO B 1 345 ? 1.854 23.141 -6.496 1 77.25 345 PRO B N 1
ATOM 5408 C CA . PRO B 1 345 ? 0.409 23.125 -6.734 1 77.25 345 PRO B CA 1
ATOM 5409 C C . PRO B 1 345 ? -0.364 22.469 -5.586 1 77.25 345 PRO B C 1
ATOM 5411 O O . PRO B 1 345 ? -1.581 22.297 -5.68 1 77.25 345 PRO B O 1
ATOM 5414 N N . THR B 1 346 ? 0.259 22.203 -4.508 1 79.44 346 THR B N 1
ATOM 5415 C CA . THR B 1 346 ? -0.44 21.578 -3.387 1 79.44 346 THR B CA 1
ATOM 5416 C C . THR B 1 346 ? -1.435 22.562 -2.766 1 79.44 346 THR B C 1
ATOM 5418 O O . THR B 1 346 ? -2.477 22.156 -2.25 1 79.44 346 THR B O 1
ATOM 5421 N N . VAL B 1 347 ? -1.079 23.859 -2.803 1 83.56 347 VAL B N 1
ATOM 5422 C CA . VAL B 1 347 ? -1.963 24.938 -2.383 1 83.56 347 VAL B CA 1
ATOM 5423 C C . VAL B 1 347 ? -2.051 25.984 -3.486 1 83.56 347 VAL B C 1
ATOM 5425 O O . VAL B 1 347 ? -1.225 26.016 -4.402 1 83.56 347 VAL B O 1
ATOM 5428 N N . PRO B 1 348 ? -3.049 26.75 -3.449 1 83.31 348 PRO B N 1
ATOM 5429 C CA . PRO B 1 348 ? -3.178 27.781 -4.484 1 83.31 348 PRO B CA 1
ATOM 5430 C C . PRO B 1 348 ? -2.004 28.75 -4.5 1 83.31 348 PRO B C 1
ATOM 5432 O O . PRO B 1 348 ? -1.346 28.953 -3.475 1 83.31 348 PRO B O 1
ATOM 5435 N N . LYS B 1 349 ? -1.768 29.406 -5.676 1 87 349 LYS B N 1
ATOM 5436 C CA . LYS B 1 349 ? -0.728 30.422 -5.809 1 87 349 LYS B CA 1
ATOM 5437 C C . LYS B 1 349 ? -0.927 31.547 -4.797 1 87 349 LYS B C 1
ATOM 5439 O O . LYS B 1 349 ? -2.053 31.984 -4.57 1 87 349 LYS B O 1
ATOM 5444 N N . GLY B 1 350 ? 0.088 31.922 -4.223 1 90.25 350 GLY B N 1
ATOM 5445 C CA . GLY B 1 350 ? 0.039 33.031 -3.289 1 90.25 350 GLY B CA 1
ATOM 5446 C C . GLY B 1 350 ? -0.365 32.625 -1.887 1 90.25 350 GLY B C 1
ATOM 5447 O O . GLY B 1 350 ? -0.52 33.469 -1.005 1 90.25 350 GLY B O 1
ATOM 5448 N N . SER B 1 351 ? -0.487 31.312 -1.698 1 92.81 351 SER B N 1
ATOM 5449 C CA . SER B 1 351 ? -0.95 30.859 -0.388 1 92.81 351 SER B CA 1
ATOM 5450 C C . SER B 1 351 ? -0.007 29.828 0.207 1 92.81 351 SER B C 1
ATOM 5452 O O . SER B 1 351 ? -0.448 28.906 0.899 1 92.81 351 SER B O 1
ATOM 5454 N N . ALA B 1 352 ? 1.297 29.969 -0.124 1 93.69 352 ALA B N 1
ATOM 5455 C CA . ALA B 1 352 ? 2.279 29.078 0.483 1 93.69 352 ALA B CA 1
ATOM 5456 C C . ALA B 1 352 ? 2.275 29.203 2.004 1 93.69 352 ALA B C 1
ATOM 5458 O O . ALA B 1 352 ? 1.962 30.281 2.539 1 93.69 352 ALA B O 1
ATOM 5459 N N . ARG B 1 353 ? 2.553 28.125 2.664 1 96.5 353 ARG B N 1
ATOM 5460 C CA . ARG B 1 353 ? 2.451 28.141 4.121 1 96.5 353 ARG B CA 1
ATOM 5461 C C . ARG B 1 353 ? 3.412 27.125 4.742 1 96.5 353 ARG B C 1
ATOM 5463 O O . ARG B 1 353 ? 3.793 26.141 4.102 1 96.5 353 ARG B O 1
ATOM 5470 N N . LEU B 1 354 ? 3.828 27.469 5.953 1 97.31 354 LEU B N 1
ATOM 5471 C CA . LEU B 1 354 ? 4.445 26.453 6.789 1 97.31 354 LEU B CA 1
ATOM 5472 C C . LEU B 1 354 ? 3.389 25.547 7.414 1 97.31 354 LEU B C 1
ATOM 5474 O O . LEU B 1 354 ? 2.371 26.031 7.914 1 97.31 354 LEU B O 1
ATOM 5478 N N . ARG B 1 355 ? 3.562 24.312 7.234 1 97.38 355 ARG B N 1
ATOM 5479 C CA . ARG B 1 355 ? 2.711 23.312 7.883 1 97.38 355 ARG B CA 1
ATOM 5480 C C . ARG B 1 355 ? 3.385 22.75 9.125 1 97.38 355 ARG B C 1
ATOM 5482 O O . ARG B 1 355 ? 4.113 21.75 9.039 1 97.38 355 ARG B O 1
ATOM 5489 N N . ILE B 1 356 ? 3.064 23.344 10.25 1 97.38 356 ILE B N 1
ATOM 5490 C CA . ILE B 1 356 ? 3.66 22.922 11.516 1 97.38 356 ILE B CA 1
ATOM 5491 C C . ILE B 1 356 ? 2.771 21.875 12.18 1 97.38 356 ILE B C 1
ATOM 5493 O O . ILE B 1 356 ? 1.563 22.078 12.32 1 97.38 356 ILE B O 1
ATOM 5497 N N . THR B 1 357 ? 3.371 20.797 12.531 1 97 357 THR B N 1
ATOM 5498 C CA . THR B 1 357 ? 2.611 19.719 13.148 1 97 357 THR B CA 1
ATOM 5499 C C . THR B 1 357 ? 3.113 19.438 14.562 1 97 357 THR B C 1
ATOM 5501 O O . THR B 1 357 ? 4.324 19.406 14.805 1 97 357 THR B O 1
ATOM 5504 N N . LEU B 1 358 ? 2.219 19.312 15.469 1 96.44 358 LEU B N 1
ATOM 5505 C CA . LEU B 1 358 ? 2.553 19 16.859 1 96.44 358 LEU B CA 1
ATOM 5506 C C . LEU B 1 358 ? 2.299 17.516 17.156 1 96.44 358 LEU B C 1
ATOM 5508 O O . LEU B 1 358 ? 1.447 16.891 16.531 1 96.44 358 LEU B O 1
ATOM 5512 N N . SER B 1 359 ? 3.043 16.984 18.078 1 95.06 359 SER B N 1
ATOM 5513 C CA . SER B 1 359 ? 2.938 15.617 18.578 1 95.06 359 SER B CA 1
ATOM 5514 C C . SER B 1 359 ? 2.844 15.586 20.094 1 95.06 359 SER B C 1
ATOM 5516 O O . SER B 1 359 ? 3.312 16.5 20.766 1 95.06 359 SER B O 1
ATOM 5518 N N . ALA B 1 360 ? 2.256 14.508 20.625 1 94.94 360 ALA B N 1
ATOM 5519 C CA . ALA B 1 360 ? 2.211 14.297 22.062 1 94.94 360 ALA B CA 1
ATOM 5520 C C . ALA B 1 360 ? 3.615 14.164 22.641 1 94.94 360 ALA B C 1
ATOM 5522 O O . ALA B 1 360 ? 3.826 14.383 23.844 1 94.94 360 ALA B O 1
ATOM 5523 N N . GLU B 1 361 ? 4.594 13.93 21.797 1 91.38 361 GLU B N 1
ATOM 5524 C CA . GLU B 1 361 ? 5.953 13.648 22.25 1 91.38 361 GLU B CA 1
ATOM 5525 C C . GLU B 1 361 ? 6.777 14.93 22.344 1 91.38 361 GLU B C 1
ATOM 5527 O O . GLU B 1 361 ? 7.871 14.93 22.922 1 91.38 361 GLU B O 1
ATOM 5532 N N . HIS B 1 362 ? 6.27 16.031 21.781 1 92.19 362 HIS B N 1
ATOM 5533 C CA . HIS B 1 362 ? 7.031 17.281 21.859 1 92.19 362 HIS B CA 1
ATOM 5534 C C . HIS B 1 362 ? 7.152 17.766 23.297 1 92.19 362 HIS B C 1
ATOM 5536 O O . HIS B 1 362 ? 6.195 17.672 24.062 1 92.19 362 HIS B O 1
ATOM 5542 N N . ARG B 1 363 ? 8.32 18.234 23.609 1 92.44 363 ARG B N 1
ATOM 5543 C CA . ARG B 1 363 ? 8.547 18.828 24.922 1 92.44 363 ARG B CA 1
ATOM 5544 C C . ARG B 1 363 ? 8.234 20.328 24.906 1 92.44 363 ARG B C 1
ATOM 5546 O O . ARG B 1 363 ? 8.383 20.984 23.875 1 92.44 363 ARG B O 1
ATOM 5553 N N . GLU B 1 364 ? 7.855 20.719 26.062 1 94.5 364 GLU B N 1
ATOM 5554 C CA . GLU B 1 364 ? 7.504 22.125 26.219 1 94.5 364 GLU B CA 1
ATOM 5555 C C . GLU B 1 364 ? 8.625 23.031 25.703 1 94.5 364 GLU B C 1
ATOM 5557 O O . GLU B 1 364 ? 8.367 23.984 24.969 1 94.5 364 GLU B O 1
ATOM 5562 N N . GLN B 1 365 ? 9.828 22.703 26 1 92.88 365 GLN B N 1
ATOM 5563 C CA . GLN B 1 365 ? 10.969 23.547 25.641 1 92.88 365 GLN B CA 1
ATOM 5564 C C . GLN B 1 365 ? 11.156 23.609 24.125 1 92.88 365 GLN B C 1
ATOM 5566 O O . GLN B 1 365 ? 11.547 24.641 23.594 1 92.88 365 GLN B O 1
ATOM 5571 N N . ASP B 1 366 ? 10.867 22.531 23.469 1 90.19 366 ASP B N 1
ATOM 5572 C CA . ASP B 1 366 ? 11 22.469 22.016 1 90.19 366 ASP B CA 1
ATOM 5573 C C . ASP B 1 366 ? 9.945 23.344 21.328 1 90.19 366 ASP B C 1
ATOM 5575 O O . ASP B 1 366 ? 10.234 24.016 20.344 1 90.19 366 ASP B O 1
ATOM 5579 N N . ILE B 1 367 ? 8.781 23.328 21.891 1 95.12 367 ILE B N 1
ATOM 5580 C CA . ILE B 1 367 ? 7.672 24.094 21.344 1 95.12 367 ILE B CA 1
ATOM 5581 C C . ILE B 1 367 ? 7.953 25.594 21.516 1 95.12 367 ILE B C 1
ATOM 5583 O O . ILE B 1 367 ? 7.789 26.375 20.578 1 95.12 367 ILE B O 1
ATOM 5587 N N . LEU B 1 368 ? 8.43 25.938 22.672 1 96.44 368 LEU B N 1
ATOM 5588 C CA . LEU B 1 368 ? 8.75 27.344 22.953 1 96.44 368 LEU B CA 1
ATOM 5589 C C . LEU B 1 368 ? 9.898 27.812 22.078 1 96.44 368 LEU B C 1
ATOM 5591 O O . LEU B 1 368 ? 9.883 28.953 21.594 1 96.44 368 LEU B O 1
ATOM 5595 N N . ALA B 1 369 ? 10.844 26.953 21.891 1 94.19 369 ALA B N 1
ATOM 5596 C CA . ALA B 1 369 ? 11.992 27.281 21.047 1 94.19 369 ALA B CA 1
ATOM 5597 C C . ALA B 1 369 ? 11.562 27.531 19.609 1 94.19 369 ALA B C 1
ATOM 5599 O O . ALA B 1 369 ? 12.07 28.453 18.953 1 94.19 369 ALA B O 1
ATOM 5600 N N . LEU B 1 370 ? 10.641 26.734 19.125 1 95.56 370 LEU B N 1
ATOM 5601 C CA . LEU B 1 370 ? 10.156 26.938 17.766 1 95.56 370 LEU B CA 1
ATOM 5602 C C . LEU B 1 370 ? 9.406 28.25 17.641 1 95.56 370 LEU B C 1
ATOM 5604 O O . LEU B 1 370 ? 9.602 29 16.672 1 95.56 370 LEU B O 1
ATOM 5608 N N . ALA B 1 371 ? 8.555 28.531 18.578 1 97.56 371 ALA B N 1
ATOM 5609 C CA . ALA B 1 371 ? 7.805 29.781 18.562 1 97.56 371 ALA B CA 1
ATOM 5610 C C . ALA B 1 371 ? 8.742 30.984 18.578 1 97.56 371 ALA B C 1
ATOM 5612 O O . ALA B 1 371 ? 8.523 31.969 17.859 1 97.56 371 ALA B O 1
ATOM 5613 N N . SER B 1 372 ? 9.758 30.891 19.359 1 97.06 372 SER B N 1
ATOM 5614 C CA . SER B 1 372 ? 10.742 31.953 19.438 1 97.06 372 SER B CA 1
ATOM 5615 C C . SER B 1 372 ? 11.484 32.125 18.109 1 97.06 372 SER B C 1
ATOM 5617 O O . SER B 1 372 ? 11.703 33.25 17.656 1 97.06 372 SER B O 1
ATOM 5619 N N . ALA B 1 373 ? 11.867 31 17.562 1 96.75 373 ALA B N 1
ATOM 5620 C CA . ALA B 1 373 ? 12.562 31.031 16.281 1 96.75 373 ALA B CA 1
ATOM 5621 C C . ALA B 1 373 ? 11.68 31.656 15.195 1 96.75 373 ALA B C 1
ATOM 5623 O O . ALA B 1 373 ? 12.156 32.438 14.375 1 96.75 373 ALA B O 1
ATOM 5624 N N . LEU B 1 374 ? 10.438 31.312 15.195 1 97.62 374 LEU B N 1
ATOM 5625 C CA . LEU B 1 374 ? 9.484 31.859 14.234 1 97.62 374 LEU B CA 1
ATOM 5626 C C . LEU B 1 374 ? 9.359 33.375 14.406 1 97.62 374 LEU B C 1
ATOM 5628 O O . LEU B 1 374 ? 9.375 34.125 13.422 1 97.62 374 LEU B O 1
ATOM 5632 N N . ALA B 1 375 ? 9.289 33.812 15.609 1 96.75 375 ALA B N 1
ATOM 5633 C CA . ALA B 1 375 ? 9.148 35.219 15.906 1 96.75 375 ALA B CA 1
ATOM 5634 C C . ALA B 1 375 ? 10.352 36 15.414 1 96.75 375 ALA B C 1
ATOM 5636 O O . ALA B 1 375 ? 10.211 37.094 14.836 1 96.75 375 ALA B O 1
ATOM 5637 N N . GLU B 1 376 ? 11.477 35.438 15.586 1 96.81 376 GLU B N 1
ATOM 5638 C CA . GLU B 1 376 ? 12.711 36.094 15.18 1 96.81 376 GLU B CA 1
ATOM 5639 C C . GLU B 1 376 ? 12.82 36.188 13.664 1 96.81 376 GLU B C 1
ATOM 5641 O O . GLU B 1 376 ? 13.289 37.188 13.125 1 96.81 376 GLU B O 1
ATOM 5646 N N . LEU B 1 377 ? 12.406 35.125 13.031 1 96.06 377 LEU B N 1
ATOM 5647 C CA . LEU B 1 377 ? 12.594 35.031 11.586 1 96.06 377 LEU B CA 1
ATOM 5648 C C . LEU B 1 377 ? 11.523 35.812 10.844 1 96.06 377 LEU B C 1
ATOM 5650 O O . LEU B 1 377 ? 11.711 36.188 9.688 1 96.06 377 LEU B O 1
ATOM 5654 N N . MET B 1 378 ? 10.445 36.062 11.484 1 92.75 378 MET B N 1
ATOM 5655 C CA . MET B 1 378 ? 9.344 36.75 10.828 1 92.75 378 MET B CA 1
ATOM 5656 C C . MET B 1 378 ? 9.391 38.25 11.141 1 92.75 378 MET B C 1
ATOM 5658 O O . MET B 1 378 ? 8.656 39.031 10.539 1 92.75 378 MET B O 1
ATOM 5662 N N . ALA B 1 379 ? 10.18 38.688 12.148 1 84.31 379 ALA B N 1
ATOM 5663 C CA . ALA B 1 379 ? 10.352 40.125 12.461 1 84.31 379 ALA B CA 1
ATOM 5664 C C . ALA B 1 379 ? 11.133 40.812 11.352 1 84.31 379 ALA B C 1
ATOM 5666 O O . ALA B 1 379 ? 11.969 40.219 10.688 1 84.31 379 ALA B O 1
#

Foldseek 3Di:
DDDPVNVVVVVVVVCVVVVNDDDDFDFDDDDDLFQWTHTDVPVVADTFREQAAQQFLSLQPPPLLVVQLVVLCVVQNQFQPAFCVPRSDDVLNVLLQVLVCVVLVFATKDWAQWLLLVLLLLQLLPAALVAEAEEEPQDDPSNVVSVVNRNHHYHYFYHLDLVRVLVVCVVPFQHAYEDEQARQQQQAGHPQVSVLVSCVVRVHAYEYEDQSPPLADDDSVGDHQKYKYGCVGNLSFGIIMITHHPVSVVSSCVGRCSRRVDTGHGSSRSSSSSSSSVCSVVDCSNVLSQVLVVLLCVLLVVLVFDWRDHSGQWIKGWDFALVRLVVLQVQSVVVRYHWDWDAPPSPDHRGIITTGGHHSSDDSVNSNVSSVSSSVSVD/DQDPVNVVVVVVVVCVVVVNDDDDWAWDDDPDPFTATPVCVVQVVDTFDEQAAQQALSLLPPPLLVVQLVVLCVVQNQFQPAFCVPRSPDVLNVLLQVLVCVVLVFATKDWAQWLLLVLLLLQLLPAALVAEAEEEPQDDPSNVVSVVNRNHHYHYFYHLDLVRVLVVCVVPFQHAYEDEQARQQQQAGHPQVSVLVSCVVRVHAYEYEHQSPPLADDDSVGDHQKYKYGCVGNLSFGIIMITHHPVSVVSSCVGRCSRRVDTGHGSSRSSSSSSSSVCSVVDCSNVLSQVLVVLLCVLLVVLVFDWRDHSGQWIKGWDFALVRLVVLQVQVSSVRYHWDWDAPPSPDHRGIITTGGHHSSDDSVNSNVSSVSSSVSVD

Organism: NCBI:txid38313

InterPro domains:
  IPR001917 Aminotransferase, class-II, pyridoxal-phosphate binding site [PS00599] (230-239)
  IPR004839 Aminotransferase, class I/classII, large domain [PF00155] (47-374)
  IPR015421 Pyridoxal phosphate-dependent transferase, major domain [G3DSA:3.40.640.10] (64-281)
  IPR015422 Pyridoxal phosphate-dependent transferase, small domain [G3DSA:3.90.1150.10] (47-370)
  IPR015424 Pyridoxal phosphate-dependent transferase [SSF53383] (5-378)
  IPR050087 8-amino-7-oxononanoate synthase class-II [PTHR13693] (46-376)